Protein AF-A0A8L0DT61-F1 (afdb_monomer)

Secondary structure (DSSP, 8-state):
------------------HHHHHHHHHHHHHHHHHHHHHHHHHHHHHHHHHHHHHHHHHHHHHHHHHHHHHHHHHHHHHHHHHHHHHHHHHHHHHHHHHHHHHHHHHHHHHHHHHHHHHHHHHHHHHHHHHHHHHHHHHHHHHHHHHHHHHHHHHHHHHHHHHHHHHHHHHHHHHHHHHHHHHHHHHHHHHHHHHHHHHHHHHHHHHHHHHHHHHHHHHHHHHHHHHHHHHHHHHHHHHHHTTTTTS-SS--TTSSSTHHHHHHHHHHSHHHHHHHHHHHHHHHHHHHHHHHHHHHHHHHHHHHHHHHHHHHHHHHHHHHHHHHHHHHHHHHHHHHHHHHHHHHHHHHHHHHHHHHHHHHHHHHHHHHHHHHHHHHHHHHHTT--HHHHHHHHHHHHHHHHHHHHHHHHHHHHHHHHHHHHHHHHHHHHHHHHHTT--GGGGSSPPPPP--TT-PPPSS-TT------

Sequence (468 aa):
FSCLLMAEYSSLSPVLVPALLEEHIVRLREELDREREERNYFQLERDKIHTFWEITKRHLDERKADLRNRDREMEEAEERHQVEIKVYKQKVKHLLYEHQNSISELKGEGVVSNKLMQKEHAELENELCKGMRTLKVDIKEQELSNENLVKGLKLKNDQEITKTRNDFERQVREIEAKYEKKMQMLRQEQDLRRKTEIHEIEERKNSQINTLMKNHEKAFSDIKNYYNDITLNNLALINSLKEQMEEMKRKEERLEKDMAEVLLQNKRLTEPLQRAKEEVTELQKQLANYEKDKTSLAGAKAHLKVAGKEMKDLKWEHEVLEQRFSKVQVERDDLYKKFTQAIQEVQQKSGFKNLLLERKLGALTNTLEKKEAQLNEVLSASNLDHTALGVVTRKLEEVLDSKNIAIKDLQYELARVCKAHNDLLRTYEAKLQAFGIPMEELGFKPLESSVAGHSLGQGPAGYFLSSN

Organism: Oncorhynchus mykiss (NCBI:txid8022)

Solvent-accessible surface area (backbone atoms only — not comparable to full-atom values): 26194 Å² total; per-residue (Å²): 134,81,82,90,86,78,91,85,90,78,90,80,87,86,87,89,82,79,76,74,60,60,60,52,54,50,51,54,49,56,50,51,50,48,54,47,51,50,50,50,51,54,47,52,51,49,51,51,50,48,52,52,49,52,52,52,50,49,53,50,52,51,51,52,49,50,49,54,50,50,54,49,52,48,53,54,49,51,52,50,50,54,50,50,50,52,52,52,54,49,51,50,52,49,52,52,50,51,53,52,47,53,53,50,50,53,52,50,51,52,53,51,52,52,52,50,52,53,48,54,50,54,50,52,52,50,49,50,54,49,52,53,53,52,52,54,47,53,52,51,53,51,52,50,52,50,52,52,48,53,52,51,52,50,52,50,50,54,50,52,51,50,50,53,49,51,53,50,55,48,53,51,52,54,51,51,53,53,50,51,52,50,51,51,51,51,52,53,51,53,53,48,50,53,52,51,54,50,50,54,50,51,52,53,49,50,52,50,49,53,52,51,51,52,51,48,53,48,50,51,48,52,50,52,48,50,51,48,53,44,50,55,48,42,61,60,39,54,74,56,44,78,74,54,72,83,70,76,88,77,80,79,89,76,79,81,73,71,68,65,62,60,60,58,56,55,65,68,52,50,62,61,51,50,53,52,50,53,52,49,53,51,49,52,52,53,49,53,50,50,52,51,50,52,53,51,51,52,52,51,53,51,50,51,52,51,53,56,46,51,55,51,53,52,50,52,54,49,54,55,47,50,56,51,49,53,52,52,52,50,54,51,54,52,50,52,50,50,51,54,49,53,51,51,50,52,51,50,55,50,50,51,52,50,54,52,49,51,52,52,48,52,54,51,48,56,48,48,54,52,49,52,52,53,48,52,51,52,56,65,74,61,73,60,62,66,69,64,49,54,54,52,52,50,54,50,49,55,50,52,49,54,50,54,50,51,50,52,52,52,52,51,51,51,49,43,50,31,41,41,51,43,53,49,49,52,52,49,53,57,50,36,51,73,72,71,46,60,77,81,75,67,81,63,81,86,80,78,62,78,56,90,96,56,85,83,72,91,60,60,60,92,62,79,74,86,83,127

Radius of gyration: 88.53 Å; Cα contacts (8 Å, |Δi|>4): 33; chains: 1; bounding box: 204×55×284 Å

Structure (mmCIF, N/CA/C/O backbone):
data_AF-A0A8L0DT61-F1
#
_entry.id   AF-A0A8L0DT61-F1
#
loop_
_atom_site.group_PDB
_atom_site.id
_atom_site.type_symbol
_atom_site.label_atom_id
_atom_site.label_alt_id
_atom_site.label_comp_id
_atom_site.label_asym_id
_atom_site.label_entity_id
_atom_site.label_seq_id
_atom_site.pdbx_PDB_ins_code
_atom_site.Cartn_x
_atom_site.Cartn_y
_atom_site.Cartn_z
_atom_site.occupancy
_atom_site.B_iso_or_equiv
_atom_site.auth_seq_id
_atom_site.auth_comp_id
_atom_site.auth_asym_id
_atom_site.auth_atom_id
_atom_site.pdbx_PDB_model_num
ATOM 1 N N . PHE A 1 1 ? 124.524 5.420 -116.598 1.00 41.00 1 PHE A N 1
ATOM 2 C CA . PHE A 1 1 ? 125.131 4.315 -117.359 1.00 41.00 1 PHE A CA 1
ATOM 3 C C . PHE A 1 1 ? 124.364 4.190 -118.666 1.00 41.00 1 PHE A C 1
ATOM 5 O O . PHE A 1 1 ? 123.154 4.063 -118.595 1.00 41.00 1 PHE A O 1
ATOM 12 N N . SER A 1 2 ? 125.086 4.321 -119.788 1.00 41.66 2 SER A N 1
ATOM 13 C CA . SER A 1 2 ? 124.786 3.852 -121.158 1.00 41.66 2 SER A CA 1
ATOM 14 C C . SER A 1 2 ? 123.390 4.163 -121.748 1.00 41.66 2 SER A C 1
ATOM 16 O O . SER A 1 2 ? 122.420 3.544 -121.347 1.00 41.66 2 SER A O 1
ATOM 18 N N . CYS A 1 3 ? 123.156 5.117 -122.659 1.00 35.69 3 CYS A N 1
ATOM 19 C CA . CYS A 1 3 ? 123.949 5.598 -123.800 1.00 35.69 3 CYS A CA 1
ATOM 20 C C . CYS A 1 3 ? 124.086 4.539 -124.916 1.00 35.69 3 CYS A C 1
ATOM 22 O O . CYS A 1 3 ? 124.621 3.463 -124.645 1.00 35.69 3 CYS A O 1
ATOM 24 N N . LEU A 1 4 ? 123.723 4.973 -126.142 1.00 36.44 4 LEU A N 1
ATOM 25 C CA . LEU A 1 4 ? 124.357 4.658 -127.441 1.00 36.44 4 LEU A CA 1
ATOM 26 C C . LEU A 1 4 ? 123.963 3.313 -128.087 1.00 36.44 4 LEU A C 1
ATOM 28 O O . LEU A 1 4 ? 123.895 2.306 -127.402 1.00 36.44 4 LEU A O 1
ATOM 32 N N . LEU A 1 5 ? 123.722 3.159 -129.394 1.00 35.31 5 LEU A N 1
ATOM 33 C CA . LEU A 1 5 ? 123.805 3.951 -130.642 1.00 35.31 5 LEU A CA 1
ATOM 34 C C . LEU A 1 5 ? 122.974 3.151 -131.690 1.00 35.31 5 LEU A C 1
ATOM 36 O O . LEU A 1 5 ? 122.703 1.979 -131.454 1.00 35.31 5 LEU A O 1
ATOM 40 N N . MET A 1 6 ? 122.499 3.646 -132.835 1.00 33.47 6 MET A N 1
ATOM 41 C CA . MET A 1 6 ? 123.201 4.061 -134.073 1.00 33.47 6 MET A CA 1
ATOM 42 C C . MET A 1 6 ? 122.043 4.273 -135.096 1.00 33.47 6 MET A C 1
ATOM 44 O O . MET A 1 6 ? 121.182 3.401 -135.171 1.00 33.47 6 MET A O 1
ATOM 48 N N . ALA A 1 7 ? 121.808 5.410 -135.768 1.00 36.75 7 ALA A N 1
ATOM 49 C CA . ALA A 1 7 ? 122.528 5.947 -136.942 1.00 36.75 7 ALA A CA 1
ATOM 50 C C . ALA A 1 7 ? 122.861 4.842 -137.977 1.00 36.75 7 ALA A C 1
ATOM 52 O O . ALA A 1 7 ? 123.733 4.030 -137.719 1.00 36.75 7 ALA A O 1
ATOM 53 N N . GLU A 1 8 ? 122.203 4.645 -139.121 1.00 35.97 8 GLU A N 1
ATOM 54 C CA . GLU A 1 8 ? 121.979 5.498 -140.307 1.00 35.97 8 GLU A CA 1
ATOM 55 C C . GLU A 1 8 ? 122.295 4.621 -141.554 1.00 35.97 8 GLU A C 1
ATOM 57 O O . GLU A 1 8 ? 122.875 3.546 -141.408 1.00 35.97 8 GLU A O 1
ATOM 62 N N . TYR A 1 9 ? 121.995 5.149 -142.752 1.00 34.06 9 TYR A N 1
ATOM 63 C CA . TYR A 1 9 ? 122.381 4.737 -144.124 1.00 34.06 9 TYR A CA 1
ATOM 64 C C . TYR A 1 9 ? 121.346 3.919 -144.926 1.00 34.06 9 TYR A C 1
ATOM 66 O O . TYR A 1 9 ? 120.918 2.855 -144.507 1.00 34.06 9 TYR A O 1
ATOM 74 N N . SER A 1 10 ? 120.925 4.321 -146.136 1.00 30.30 10 SER A N 1
ATOM 75 C CA . SER A 1 10 ? 121.413 5.378 -147.041 1.00 30.30 10 SER A CA 1
ATOM 76 C C . SER A 1 10 ? 120.367 5.710 -148.126 1.00 30.30 10 SER A C 1
ATOM 78 O O . SER A 1 10 ? 119.454 4.924 -148.357 1.00 30.30 10 SER A O 1
ATOM 80 N N . SER A 1 11 ? 120.547 6.856 -148.795 1.00 31.25 11 SER A N 1
ATOM 81 C CA . SER A 1 11 ? 119.950 7.330 -150.069 1.00 31.25 11 SER A CA 1
ATOM 82 C C . SER A 1 11 ? 119.383 6.236 -151.003 1.00 31.25 11 SER A C 1
ATOM 84 O O . SER A 1 11 ? 120.004 5.191 -151.149 1.00 31.25 11 SER A O 1
ATOM 86 N N . LEU A 1 12 ? 118.278 6.429 -151.735 1.00 31.73 12 LEU A N 1
ATOM 87 C CA . LEU A 1 12 ? 118.147 7.385 -152.844 1.00 31.73 12 LEU A CA 1
ATOM 88 C C . LEU A 1 12 ? 116.684 7.849 -153.072 1.00 31.73 12 LEU A C 1
ATOM 90 O O . LEU A 1 12 ? 115.749 7.057 -153.061 1.00 31.73 12 LEU A O 1
ATOM 94 N N . SER A 1 13 ? 116.550 9.151 -153.344 1.00 36.81 13 SER A N 1
ATOM 95 C CA . SER A 1 13 ? 115.537 9.851 -154.169 1.00 36.81 13 SER A CA 1
ATOM 96 C C . SER A 1 13 ? 114.915 9.023 -155.323 1.00 36.81 13 SER A C 1
ATOM 98 O O . SER A 1 13 ? 115.597 8.136 -155.830 1.00 36.81 13 SER A O 1
ATOM 100 N N . PRO A 1 14 ? 113.807 9.439 -155.975 1.00 52.75 14 PRO A N 1
ATOM 101 C CA . PRO A 1 14 ? 112.505 9.917 -155.500 1.00 52.75 14 PRO A CA 1
ATOM 102 C C . PRO A 1 14 ? 111.314 9.088 -156.081 1.00 52.75 14 PRO A C 1
ATOM 104 O O . PRO A 1 14 ? 111.487 8.283 -156.990 1.00 52.75 14 PRO A O 1
ATOM 107 N N . VAL A 1 15 ? 110.093 9.434 -155.623 1.00 44.00 15 VAL A N 1
ATOM 108 C CA . VAL A 1 15 ? 108.766 9.384 -156.313 1.00 44.00 15 VAL A CA 1
ATOM 109 C C . VAL A 1 15 ? 107.737 8.274 -155.960 1.00 44.00 15 VAL A C 1
ATOM 111 O O . VAL A 1 15 ? 107.782 7.168 -156.479 1.00 44.00 15 VAL A O 1
ATOM 114 N N . LEU A 1 16 ? 106.737 8.734 -155.171 1.00 48.06 16 LEU A N 1
ATOM 115 C CA . LEU A 1 16 ? 105.264 8.505 -155.117 1.00 48.06 16 LEU A CA 1
ATOM 116 C C . LEU A 1 16 ? 104.651 7.097 -154.908 1.00 48.06 16 LEU A C 1
ATOM 118 O O . LEU A 1 16 ? 104.894 6.216 -155.714 1.00 48.06 16 LEU A O 1
ATOM 122 N N . VAL A 1 17 ? 103.692 6.966 -153.955 1.00 42.91 17 VAL A N 1
ATOM 123 C CA . VAL A 1 17 ? 102.217 6.856 -154.209 1.00 42.91 17 VAL A CA 1
ATOM 124 C C . VAL A 1 17 ? 101.357 7.127 -152.910 1.00 42.91 17 VAL A C 1
ATOM 126 O O . VAL A 1 17 ? 101.724 6.637 -151.845 1.00 42.91 17 VAL A O 1
ATOM 129 N N . PRO A 1 18 ? 100.215 7.871 -152.976 1.00 52.00 18 PRO A N 1
ATOM 130 C CA . PRO A 1 18 ? 99.382 8.463 -151.880 1.00 52.00 18 PRO A CA 1
ATOM 131 C C . PRO A 1 18 ? 98.585 7.634 -150.837 1.00 52.00 18 PRO A C 1
ATOM 133 O O . PRO A 1 18 ? 97.984 8.243 -149.956 1.00 52.00 18 PRO A O 1
ATOM 136 N N . ALA A 1 19 ? 98.503 6.304 -150.886 1.00 56.12 19 ALA A N 1
ATOM 137 C CA . ALA A 1 19 ? 97.439 5.574 -150.161 1.00 56.12 19 ALA A CA 1
ATOM 138 C C . ALA A 1 19 ? 97.628 5.404 -148.630 1.00 56.12 19 ALA A C 1
ATOM 140 O O . ALA A 1 19 ? 96.669 5.110 -147.924 1.00 56.12 19 ALA A O 1
ATOM 141 N N . LEU A 1 20 ? 98.838 5.594 -148.088 1.00 56.59 20 LEU A N 1
ATOM 142 C CA . LEU A 1 20 ? 99.138 5.289 -146.674 1.00 56.59 20 LEU A CA 1
ATOM 143 C C . LEU A 1 20 ? 98.817 6.434 -145.684 1.00 56.59 20 LEU A C 1
ATOM 145 O O . LEU A 1 20 ? 98.756 6.212 -144.477 1.00 56.59 20 LEU A O 1
ATOM 149 N N . LEU A 1 21 ? 98.646 7.667 -146.175 1.00 57.59 21 LEU A N 1
ATOM 150 C CA . LEU A 1 21 ? 98.442 8.868 -145.347 1.00 57.59 21 LEU A CA 1
ATOM 151 C C . LEU A 1 21 ? 96.968 9.107 -144.983 1.00 57.59 21 LEU A C 1
ATOM 153 O O . LEU A 1 21 ? 96.686 9.623 -143.902 1.00 57.59 21 LEU A O 1
ATOM 157 N N . GLU A 1 22 ? 96.028 8.704 -145.842 1.00 60.41 22 GLU A N 1
ATOM 158 C CA . GLU A 1 22 ? 94.589 8.833 -145.566 1.00 60.41 22 GLU A CA 1
ATOM 159 C C . GLU A 1 22 ? 94.147 7.924 -144.411 1.00 60.41 22 GLU A C 1
ATOM 161 O O . GLU A 1 22 ? 93.391 8.359 -143.542 1.00 60.41 22 GLU A O 1
ATOM 166 N N . GLU A 1 23 ? 94.690 6.707 -144.322 1.00 62.72 23 GLU A N 1
ATOM 167 C CA . GLU A 1 23 ? 94.355 5.751 -143.258 1.00 62.72 23 GLU A CA 1
ATOM 168 C C . GLU A 1 23 ? 94.806 6.238 -141.865 1.00 62.72 23 GLU A C 1
ATOM 170 O O . GLU A 1 23 ? 94.121 6.027 -140.862 1.00 62.72 23 GLU A O 1
ATOM 175 N N . HIS A 1 24 ? 95.931 6.958 -141.789 1.00 66.56 24 HIS A N 1
ATOM 176 C CA . HIS A 1 24 ? 96.444 7.506 -140.530 1.00 66.56 24 HIS A CA 1
ATOM 177 C C . HIS A 1 24 ? 95.619 8.706 -140.031 1.00 66.56 24 HIS A C 1
ATOM 179 O O . HIS A 1 24 ? 95.408 8.864 -138.829 1.00 66.56 24 HIS A O 1
ATOM 185 N N . ILE A 1 25 ? 95.099 9.531 -140.947 1.00 68.69 25 ILE A N 1
ATOM 186 C CA . ILE A 1 25 ? 94.215 10.659 -140.610 1.00 68.69 25 ILE A CA 1
ATOM 187 C C . ILE A 1 25 ? 92.856 10.158 -140.105 1.00 68.69 25 ILE A C 1
ATOM 189 O O . ILE A 1 25 ? 92.297 10.753 -139.183 1.00 68.69 25 ILE A O 1
ATOM 193 N N . VAL A 1 26 ? 92.329 9.068 -140.673 1.00 75.69 26 VAL A N 1
ATOM 194 C CA . VAL A 1 26 ? 91.078 8.448 -140.205 1.00 75.69 26 VAL A CA 1
ATOM 195 C C . VAL A 1 26 ? 91.243 7.892 -138.788 1.00 75.69 26 VAL A C 1
ATOM 197 O O . VAL A 1 26 ? 90.436 8.239 -137.930 1.00 75.69 26 VAL A O 1
ATOM 200 N N . ARG A 1 27 ? 92.332 7.164 -138.490 1.00 75.19 27 ARG A N 1
ATOM 201 C CA . ARG A 1 27 ? 92.599 6.678 -137.119 1.00 75.19 27 ARG A CA 1
ATOM 202 C C . ARG A 1 27 ? 92.699 7.802 -136.093 1.00 75.19 27 ARG A C 1
ATOM 204 O O . ARG A 1 27 ? 92.100 7.696 -135.032 1.00 75.19 27 ARG A O 1
ATOM 211 N N . LEU A 1 28 ? 93.395 8.896 -136.409 1.00 72.56 28 LEU A N 1
ATOM 212 C CA . LEU A 1 28 ? 93.509 10.038 -135.493 1.00 72.56 28 LEU A CA 1
ATOM 213 C C . LEU A 1 28 ? 92.169 10.756 -135.268 1.00 72.56 28 LEU A C 1
ATOM 215 O O . LEU A 1 28 ? 91.938 11.295 -134.187 1.00 72.56 28 LEU A O 1
ATOM 219 N N . ARG A 1 29 ? 91.269 10.770 -136.261 1.00 75.31 29 ARG A N 1
ATOM 220 C CA . ARG A 1 29 ? 89.901 11.289 -136.085 1.00 75.31 29 ARG A CA 1
ATOM 221 C C . ARG A 1 29 ? 89.053 10.361 -135.220 1.00 75.31 29 ARG A C 1
ATOM 223 O O . ARG A 1 29 ? 88.378 10.848 -134.324 1.00 75.31 29 ARG A O 1
ATOM 230 N N . GLU A 1 30 ? 89.141 9.052 -135.435 1.00 78.69 30 GLU A N 1
ATOM 231 C CA . GLU A 1 30 ? 88.464 8.045 -134.607 1.00 78.69 30 GLU A CA 1
ATOM 232 C C . GLU A 1 30 ? 88.987 8.021 -133.162 1.00 78.69 30 GLU A C 1
ATOM 234 O O . GLU A 1 30 ? 88.229 7.756 -132.231 1.00 78.69 30 GLU A O 1
ATOM 239 N N . GLU A 1 31 ? 90.276 8.291 -132.946 1.00 76.12 31 GLU A N 1
ATOM 240 C CA . GLU A 1 31 ? 90.859 8.480 -131.613 1.00 76.12 31 GLU A CA 1
ATOM 241 C C . GLU A 1 31 ? 90.384 9.789 -130.975 1.00 76.12 31 GLU A C 1
ATOM 243 O O . GLU A 1 31 ? 89.986 9.787 -129.815 1.00 76.12 31 GLU A O 1
ATOM 248 N N . LEU A 1 32 ? 90.335 10.892 -131.729 1.00 80.38 32 LEU A N 1
ATOM 249 C CA . LEU A 1 32 ? 89.817 12.166 -131.226 1.00 80.38 32 LEU A CA 1
ATOM 250 C C . LEU A 1 32 ? 88.331 12.085 -130.847 1.00 80.38 32 LEU A C 1
ATOM 252 O O . LEU A 1 32 ? 87.925 12.676 -129.846 1.00 80.38 32 LEU A O 1
ATOM 256 N N . ASP A 1 33 ? 87.519 11.387 -131.640 1.00 81.31 33 ASP A N 1
ATOM 257 C CA . ASP A 1 33 ? 86.097 11.212 -131.352 1.00 81.31 33 ASP A CA 1
ATOM 258 C C . ASP A 1 33 ? 85.874 10.243 -130.180 1.00 81.31 33 ASP A C 1
ATOM 260 O O . ASP A 1 33 ? 85.064 10.558 -129.309 1.00 81.31 33 ASP A O 1
ATOM 264 N N . ARG A 1 34 ? 86.679 9.178 -130.038 1.00 83.75 34 ARG A N 1
ATOM 265 C CA . ARG A 1 34 ? 86.694 8.354 -128.811 1.00 83.75 34 ARG A CA 1
ATOM 266 C C . ARG A 1 34 ? 87.063 9.160 -127.570 1.00 83.75 34 ARG A C 1
ATOM 268 O O . ARG A 1 34 ? 86.344 9.113 -126.581 1.00 83.75 34 ARG A O 1
ATOM 275 N N . GLU A 1 35 ? 88.118 9.966 -127.627 1.00 79.38 35 GLU A N 1
ATOM 276 C CA . GLU A 1 35 ? 88.527 10.839 -126.516 1.00 79.38 35 GLU A CA 1
ATOM 277 C C . GLU A 1 35 ? 87.446 11.881 -126.162 1.00 79.38 35 GLU A C 1
ATOM 279 O O . GLU A 1 35 ? 87.283 12.278 -125.003 1.00 79.38 35 GLU A O 1
ATOM 284 N N . ARG A 1 36 ? 86.664 12.343 -127.147 1.00 82.38 36 ARG A N 1
ATOM 285 C CA . ARG A 1 36 ? 85.506 13.222 -126.915 1.00 82.38 36 ARG A CA 1
ATOM 286 C C . ARG A 1 36 ? 84.348 12.484 -126.255 1.00 82.38 36 ARG A C 1
ATOM 288 O O . ARG A 1 36 ? 83.744 13.039 -125.337 1.00 82.38 36 ARG A O 1
ATOM 295 N N . GLU A 1 37 ? 84.040 11.274 -126.708 1.00 83.50 37 GLU A N 1
ATOM 296 C CA . GLU A 1 37 ? 83.016 10.412 -126.115 1.00 83.50 37 GLU A CA 1
ATOM 297 C C . GLU A 1 37 ? 83.377 10.032 -124.679 1.00 83.50 37 GLU A C 1
ATOM 299 O O . GLU A 1 37 ? 82.543 10.176 -123.787 1.00 83.50 37 GLU A O 1
ATOM 304 N N . GLU A 1 38 ? 84.632 9.661 -124.421 1.00 81.94 38 GLU A N 1
ATOM 305 C CA . GLU A 1 38 ? 85.142 9.372 -123.082 1.00 81.94 38 GLU A CA 1
ATOM 306 C C . GLU A 1 38 ? 85.058 10.603 -122.181 1.00 81.94 38 GLU A C 1
ATOM 308 O O . GLU A 1 38 ? 84.533 10.525 -121.069 1.00 81.94 38 GLU A O 1
ATOM 313 N N . ARG A 1 39 ? 85.476 11.781 -122.661 1.00 84.19 39 ARG A N 1
ATOM 314 C CA . ARG A 1 39 ? 85.324 13.033 -121.904 1.00 84.19 39 ARG A CA 1
ATOM 315 C C . ARG A 1 39 ? 83.863 13.317 -121.560 1.00 84.19 39 ARG A C 1
ATOM 317 O O . ARG A 1 39 ? 83.581 13.714 -120.431 1.00 84.19 39 ARG A O 1
ATOM 324 N N . ASN A 1 40 ? 82.953 13.141 -122.517 1.00 86.31 40 ASN A N 1
ATOM 325 C CA . ASN A 1 40 ? 81.523 13.367 -122.316 1.00 86.31 40 ASN A CA 1
ATOM 326 C C . ASN A 1 40 ? 80.945 12.360 -121.308 1.00 86.31 40 ASN A C 1
ATOM 328 O O . ASN A 1 40 ? 80.260 12.749 -120.365 1.00 86.31 40 ASN A O 1
ATOM 332 N N . TYR A 1 41 ? 81.320 11.086 -121.423 1.00 89.81 41 TYR A N 1
ATOM 333 C CA . TYR A 1 41 ? 80.962 10.041 -120.469 1.00 89.81 41 TYR A CA 1
ATOM 334 C C . TYR A 1 41 ? 81.450 10.364 -119.048 1.00 89.81 41 TYR A C 1
ATOM 336 O O . TYR A 1 41 ? 80.660 10.353 -118.104 1.00 89.81 41 TYR A O 1
ATOM 344 N N . PHE A 1 42 ? 82.723 10.740 -118.881 1.00 87.56 42 PHE A N 1
ATOM 345 C CA . PHE A 1 42 ? 83.269 11.136 -117.579 1.00 87.56 42 PHE A CA 1
ATOM 346 C C . PHE A 1 42 ? 82.643 12.425 -117.036 1.00 87.56 42 PHE A C 1
ATOM 348 O O . PHE A 1 42 ? 82.571 12.603 -115.820 1.00 87.56 42 PHE A O 1
ATOM 355 N N . GLN A 1 43 ? 82.191 13.333 -117.902 1.00 85.19 43 GLN A N 1
ATOM 356 C CA . GLN A 1 43 ? 81.466 14.531 -117.488 1.00 85.19 43 GLN A CA 1
ATOM 357 C C . GLN A 1 43 ? 80.060 14.183 -116.981 1.00 85.19 43 GLN A C 1
ATOM 359 O O . GLN A 1 43 ? 79.699 14.611 -115.889 1.00 85.19 43 GLN A O 1
ATOM 364 N N . LEU A 1 44 ? 79.321 13.332 -117.696 1.00 88.88 44 LEU A N 1
ATOM 365 C CA . LEU A 1 44 ? 78.013 12.829 -117.266 1.00 88.88 44 LEU A CA 1
ATOM 366 C C . LEU A 1 44 ? 78.097 12.039 -115.955 1.00 88.88 44 LEU A C 1
ATOM 368 O O . LEU A 1 44 ? 77.282 12.254 -115.060 1.00 88.88 44 LEU A O 1
ATOM 372 N N . GLU A 1 45 ? 79.090 11.159 -115.801 1.00 89.88 45 GLU A N 1
ATOM 373 C CA . GLU A 1 45 ? 79.288 10.417 -114.550 1.00 89.88 45 GLU A CA 1
ATOM 374 C C . GLU A 1 45 ? 79.709 11.340 -113.398 1.00 89.88 45 GLU A C 1
ATOM 376 O O . GLU A 1 45 ? 79.221 11.182 -112.280 1.00 89.88 45 GLU A O 1
ATOM 381 N N . ARG A 1 46 ? 80.524 12.373 -113.651 1.00 91.19 46 ARG A N 1
ATOM 382 C CA . ARG A 1 46 ? 80.835 13.394 -112.637 1.00 91.19 46 ARG A CA 1
ATOM 383 C C . ARG A 1 46 ? 79.582 14.148 -112.194 1.00 91.19 46 ARG A C 1
ATOM 385 O O . ARG A 1 46 ? 79.373 14.285 -110.991 1.00 91.19 46 ARG A O 1
ATOM 392 N N . ASP A 1 47 ? 78.757 14.613 -113.128 1.00 91.19 47 ASP A N 1
ATOM 393 C CA . ASP A 1 47 ? 77.537 15.372 -112.824 1.00 91.19 47 ASP A CA 1
ATOM 394 C C . ASP A 1 47 ? 76.503 14.490 -112.103 1.00 91.19 47 ASP A C 1
ATOM 396 O O . ASP A 1 47 ? 75.844 14.915 -111.153 1.00 91.19 47 ASP A O 1
ATOM 400 N N . LYS A 1 48 ? 76.420 13.209 -112.470 1.00 91.50 48 LYS A N 1
ATOM 401 C CA . LYS A 1 48 ? 75.607 12.200 -111.780 1.00 91.50 48 LYS A CA 1
ATOM 402 C C . LYS A 1 48 ? 76.103 11.928 -110.358 1.00 91.50 48 LYS A C 1
ATOM 404 O O . LYS A 1 48 ? 75.309 11.917 -109.422 1.00 91.50 48 LYS A O 1
ATOM 409 N N . ILE A 1 49 ? 77.411 11.767 -110.155 1.00 91.94 49 ILE A N 1
ATOM 410 C CA . ILE A 1 49 ? 77.998 11.635 -108.813 1.00 91.94 49 ILE A CA 1
ATOM 411 C C . ILE A 1 49 ? 77.759 12.912 -107.999 1.00 91.94 49 ILE A C 1
ATOM 413 O O . ILE A 1 49 ? 77.426 12.829 -106.818 1.00 91.94 49 ILE A O 1
ATOM 417 N N . HIS A 1 50 ? 77.882 14.088 -108.618 1.00 92.69 50 HIS A N 1
ATOM 418 C CA . HIS A 1 50 ? 77.658 15.367 -107.954 1.00 92.69 50 HIS A CA 1
ATOM 419 C C . HIS A 1 50 ? 76.200 15.534 -107.512 1.00 92.69 50 HIS A C 1
ATOM 421 O O . HIS A 1 50 ? 75.953 15.840 -106.350 1.00 92.69 50 HIS A O 1
ATOM 427 N N . THR A 1 51 ? 75.233 15.236 -108.383 1.00 92.31 51 THR A N 1
ATOM 428 C CA . THR A 1 51 ? 73.801 15.264 -108.038 1.00 92.31 51 THR A CA 1
ATOM 429 C C . THR A 1 51 ? 73.453 14.247 -106.950 1.00 92.31 51 THR A C 1
ATOM 431 O O . THR A 1 51 ? 72.752 14.596 -105.999 1.00 92.31 51 THR A O 1
ATOM 434 N N . PHE A 1 52 ? 73.985 13.019 -107.006 1.00 93.00 52 PHE A N 1
ATOM 435 C CA . PHE A 1 52 ? 73.823 12.051 -105.915 1.00 93.00 52 PHE A CA 1
ATOM 436 C C . PHE A 1 52 ? 74.427 12.551 -104.604 1.00 93.00 52 PHE A C 1
ATOM 438 O O . PHE A 1 52 ? 73.810 12.390 -103.549 1.00 93.00 52 PHE A O 1
ATOM 445 N N . TRP A 1 53 ? 75.606 13.171 -104.652 1.00 94.69 53 TRP A N 1
ATOM 446 C CA . TRP A 1 53 ? 76.241 13.754 -103.477 1.00 94.69 53 TRP A CA 1
ATOM 447 C C . TRP A 1 53 ? 75.408 14.900 -102.895 1.00 94.69 53 TRP A C 1
ATOM 449 O O . TRP A 1 53 ? 75.173 14.913 -101.690 1.00 94.69 53 TRP A O 1
ATOM 459 N N . GLU A 1 54 ? 74.893 15.813 -103.721 1.00 93.50 54 GLU A N 1
ATOM 460 C CA . GLU A 1 54 ? 74.026 16.908 -103.275 1.00 93.50 54 GLU A CA 1
ATOM 461 C C . GLU A 1 54 ? 72.716 16.399 -102.663 1.00 93.50 54 GLU A C 1
ATOM 463 O O . GLU A 1 54 ? 72.311 16.876 -101.603 1.00 93.50 54 GLU A O 1
ATOM 468 N N . ILE A 1 55 ? 72.068 15.409 -103.288 1.00 94.06 55 ILE A N 1
ATOM 469 C CA . ILE A 1 55 ? 70.848 14.780 -102.760 1.00 94.06 55 ILE A CA 1
ATOM 470 C C . ILE A 1 55 ? 71.139 14.088 -101.428 1.00 94.06 55 ILE A C 1
ATOM 472 O O . ILE A 1 55 ? 70.417 14.298 -100.457 1.00 94.06 55 ILE A O 1
ATOM 476 N N . THR A 1 56 ? 72.215 13.302 -101.351 1.00 92.44 56 THR A N 1
ATOM 477 C CA . THR A 1 56 ? 72.584 12.578 -100.126 1.00 92.44 56 THR A CA 1
ATOM 478 C C . THR A 1 56 ? 72.972 13.544 -99.009 1.00 92.44 56 THR A C 1
ATOM 480 O O . THR A 1 56 ? 72.599 13.331 -97.858 1.00 92.44 56 THR A O 1
ATOM 483 N N . LYS A 1 57 ? 73.667 14.639 -99.337 1.00 94.75 57 LYS A N 1
ATOM 484 C CA . LYS A 1 57 ? 73.979 15.718 -98.397 1.00 94.75 57 LYS A CA 1
ATOM 485 C C . LYS A 1 57 ? 72.705 16.390 -97.886 1.00 94.75 57 LYS A C 1
ATOM 487 O O . LYS A 1 57 ? 72.565 16.545 -96.678 1.00 94.75 57 LYS A O 1
ATOM 492 N N . ARG A 1 58 ? 71.755 16.712 -98.771 1.00 95.31 58 ARG A N 1
ATOM 493 C CA . ARG A 1 58 ? 70.454 17.282 -98.389 1.00 95.31 58 ARG A CA 1
ATOM 494 C C . ARG A 1 58 ? 69.669 16.336 -97.483 1.00 95.31 58 ARG A C 1
ATOM 496 O O . ARG A 1 58 ? 69.236 16.760 -96.422 1.00 95.31 58 ARG A O 1
ATOM 503 N N . HIS A 1 59 ? 69.564 15.054 -97.840 1.00 94.31 59 HIS A N 1
ATOM 504 C CA . HIS A 1 59 ? 68.909 14.048 -97.000 1.00 94.31 59 HIS A CA 1
ATOM 505 C C . HIS A 1 59 ? 69.600 13.901 -95.639 1.00 94.31 59 HIS A C 1
ATOM 507 O O . HIS A 1 59 ? 68.932 13.745 -94.622 1.00 94.31 59 HIS A O 1
ATOM 513 N N . LEU A 1 60 ? 70.935 13.954 -95.588 1.00 94.25 60 LEU A N 1
ATOM 514 C CA . LEU A 1 60 ? 71.671 13.921 -94.326 1.00 94.25 60 LEU A CA 1
ATOM 515 C C . LEU A 1 60 ? 71.354 15.148 -93.462 1.00 94.25 60 LEU A C 1
ATOM 517 O O . LEU A 1 60 ? 71.162 15.004 -92.256 1.00 94.25 60 LEU A O 1
ATOM 521 N N . ASP A 1 61 ? 71.302 16.336 -94.060 1.00 94.44 61 ASP A N 1
ATOM 522 C CA . ASP A 1 61 ? 70.980 17.577 -93.356 1.00 94.44 61 ASP A CA 1
ATOM 523 C C . ASP A 1 61 ? 69.514 17.596 -92.882 1.00 94.44 61 ASP A C 1
ATOM 525 O O . ASP A 1 61 ? 69.256 17.966 -91.736 1.00 94.44 61 ASP A O 1
ATOM 529 N N . GLU A 1 62 ? 68.572 17.092 -93.686 1.00 94.69 62 GLU A N 1
ATOM 530 C CA . GLU A 1 62 ? 67.169 16.870 -93.300 1.00 94.69 62 GLU A CA 1
ATOM 531 C C . GLU A 1 62 ? 67.057 15.885 -92.131 1.00 94.69 62 GLU A C 1
ATOM 533 O O . GLU A 1 62 ? 66.420 16.191 -91.128 1.00 94.69 62 GLU A O 1
ATOM 538 N N . ARG A 1 63 ? 67.745 14.736 -92.184 1.00 93.56 63 ARG A N 1
ATOM 539 C CA . ARG A 1 63 ? 67.737 13.760 -91.080 1.00 93.56 63 ARG A CA 1
ATOM 540 C C . ARG A 1 63 ? 68.379 14.294 -89.808 1.00 93.56 63 ARG A C 1
ATOM 542 O O . ARG A 1 63 ? 67.912 13.984 -88.716 1.00 93.56 63 ARG A O 1
ATOM 549 N N . LYS A 1 64 ? 69.425 15.115 -89.922 1.00 93.56 64 LYS A N 1
ATOM 550 C CA . LYS A 1 64 ? 70.000 15.822 -88.769 1.00 93.56 64 LYS A CA 1
ATOM 551 C C . LYS A 1 64 ? 69.013 16.829 -88.181 1.00 93.56 64 LYS A C 1
ATOM 553 O O . LYS A 1 64 ? 68.972 16.966 -86.961 1.00 93.56 64 LYS A O 1
ATOM 558 N N . ALA A 1 65 ? 68.245 17.531 -89.015 1.00 94.44 65 ALA A N 1
ATOM 559 C CA . ALA A 1 65 ? 67.202 18.442 -88.554 1.00 94.44 65 ALA A CA 1
ATOM 560 C C . ALA A 1 65 ? 66.054 17.680 -87.867 1.00 94.44 65 ALA A C 1
ATOM 562 O O . ALA A 1 65 ? 65.661 18.061 -86.768 1.00 94.44 65 ALA A O 1
ATOM 563 N N . ASP A 1 66 ? 65.597 16.566 -88.449 1.00 94.12 66 ASP A N 1
ATOM 564 C CA . ASP A 1 66 ? 64.598 15.673 -87.850 1.00 94.12 66 ASP A CA 1
ATOM 565 C C . ASP A 1 66 ? 65.046 15.173 -86.473 1.00 94.12 66 ASP A C 1
ATOM 567 O O . ASP A 1 66 ? 64.274 15.241 -85.522 1.00 94.12 66 ASP A O 1
ATOM 571 N N . LEU A 1 67 ? 66.294 14.704 -86.344 1.00 92.62 67 LEU A N 1
ATOM 572 C CA . LEU A 1 67 ? 66.836 14.237 -85.064 1.00 92.62 67 LEU A CA 1
ATOM 573 C C . LEU A 1 67 ? 66.808 15.340 -84.003 1.00 92.62 67 LEU A C 1
ATOM 575 O O . LEU A 1 67 ? 66.292 15.113 -82.917 1.00 92.62 67 LEU A O 1
ATOM 579 N N . ARG A 1 68 ? 67.258 16.557 -84.339 1.00 94.19 68 ARG A N 1
ATOM 580 C CA . ARG A 1 68 ? 67.197 17.701 -83.411 1.00 94.19 68 ARG A CA 1
ATOM 581 C C . ARG A 1 68 ? 65.767 18.052 -83.010 1.00 94.19 68 ARG A C 1
ATOM 583 O O . ARG A 1 68 ? 65.530 18.398 -81.857 1.00 94.19 68 ARG A O 1
ATOM 590 N N . ASN A 1 69 ? 64.823 17.974 -83.947 1.00 94.88 69 ASN A N 1
ATOM 591 C CA . ASN A 1 69 ? 63.414 18.208 -83.646 1.00 94.88 69 ASN A CA 1
ATOM 592 C C . ASN A 1 69 ? 62.868 17.129 -82.705 1.00 94.88 69 ASN A C 1
ATOM 594 O O . ASN A 1 69 ? 62.164 17.462 -81.759 1.00 94.88 69 ASN A O 1
ATOM 598 N N . ARG A 1 70 ? 63.228 15.856 -82.911 1.00 94.12 70 ARG A N 1
ATOM 599 C CA . ARG A 1 70 ? 62.828 14.754 -82.023 1.00 94.12 70 ARG A CA 1
ATOM 600 C C . ARG A 1 70 ? 63.440 14.868 -80.636 1.00 94.12 70 ARG A C 1
ATOM 602 O O . ARG A 1 70 ? 62.719 14.673 -79.665 1.00 94.12 70 ARG A O 1
ATOM 609 N N . ASP A 1 71 ? 64.712 15.236 -80.537 1.00 92.25 71 ASP A N 1
ATOM 610 C CA . ASP A 1 71 ? 65.362 15.500 -79.250 1.00 92.25 71 ASP A CA 1
ATOM 611 C C . ASP A 1 71 ? 64.631 16.618 -78.498 1.00 92.25 71 ASP A C 1
ATOM 613 O O . ASP A 1 71 ? 64.301 16.466 -77.324 1.00 92.25 71 ASP A O 1
ATOM 617 N N . ARG A 1 72 ? 64.255 17.694 -79.198 1.00 94.62 72 ARG A N 1
ATOM 618 C CA . ARG A 1 72 ? 63.476 18.781 -78.600 1.00 94.62 72 ARG A CA 1
ATOM 619 C C . ARG A 1 72 ? 62.056 18.367 -78.207 1.00 94.62 72 ARG A C 1
ATOM 621 O O . ARG A 1 72 ? 61.584 18.757 -77.145 1.00 94.62 72 ARG A O 1
ATOM 628 N N . GLU A 1 73 ? 61.376 17.561 -79.020 1.00 93.81 73 GLU A N 1
ATOM 629 C CA . GLU A 1 73 ? 60.063 16.998 -78.670 1.00 93.81 73 GLU A CA 1
ATOM 630 C C . GLU A 1 73 ? 60.138 16.122 -77.409 1.00 93.81 73 GLU A C 1
ATOM 632 O O . GLU A 1 73 ? 59.215 16.158 -76.589 1.00 93.81 73 GLU A O 1
ATOM 637 N N . MET A 1 74 ? 61.221 15.351 -77.245 1.00 92.44 74 MET A N 1
ATOM 638 C CA . MET A 1 74 ? 61.467 14.546 -76.046 1.00 92.44 74 MET A CA 1
ATOM 639 C C . MET A 1 74 ? 61.697 15.432 -74.820 1.00 92.44 74 MET A C 1
ATOM 641 O O . MET A 1 74 ? 61.026 15.228 -73.810 1.00 92.44 74 MET A O 1
ATOM 645 N N . GLU A 1 75 ? 62.556 16.451 -74.921 1.00 93.38 75 GLU A N 1
ATOM 646 C CA . GLU A 1 75 ? 62.785 17.424 -73.841 1.00 93.38 75 GLU A CA 1
ATOM 647 C C . GLU A 1 75 ? 61.474 18.105 -73.412 1.00 93.38 75 GLU A C 1
ATOM 649 O O . GLU A 1 75 ? 61.128 18.122 -72.231 1.00 93.38 75 GLU A O 1
ATOM 654 N N . GLU A 1 76 ? 60.676 18.593 -74.366 1.00 94.12 76 GLU A N 1
ATOM 655 C CA . GLU A 1 76 ? 59.386 19.223 -74.071 1.00 94.12 76 GLU A CA 1
ATOM 656 C C . GLU A 1 76 ? 58.385 18.243 -73.433 1.00 94.12 76 GLU A C 1
ATOM 658 O O . GLU A 1 76 ? 57.574 18.633 -72.589 1.00 94.12 76 GLU A O 1
ATOM 663 N N . ALA A 1 77 ? 58.406 16.965 -73.821 1.00 93.88 77 ALA A N 1
ATOM 664 C CA . ALA A 1 77 ? 57.568 15.941 -73.203 1.00 93.88 77 ALA A CA 1
ATOM 665 C C . ALA A 1 77 ? 57.994 15.641 -71.758 1.00 93.88 77 ALA A C 1
ATOM 667 O O . ALA A 1 77 ? 57.128 15.514 -70.888 1.00 93.88 77 ALA A O 1
ATOM 668 N N . GLU A 1 78 ? 59.297 15.580 -71.487 1.00 92.69 78 GLU A N 1
ATOM 669 C CA . GLU A 1 78 ? 59.834 15.421 -70.135 1.00 92.69 78 GLU A CA 1
ATOM 670 C C . GLU A 1 78 ? 59.481 16.619 -69.247 1.00 92.69 78 GLU A C 1
ATOM 672 O O . GLU A 1 78 ? 59.015 16.431 -68.120 1.00 92.69 78 GLU A O 1
ATOM 677 N N . GLU A 1 79 ? 59.618 17.846 -69.754 1.00 93.56 79 GLU A N 1
ATOM 678 C CA . GLU A 1 79 ? 59.221 19.063 -69.040 1.00 93.56 79 GLU A CA 1
ATOM 679 C C . GLU A 1 79 ? 57.722 19.063 -68.709 1.00 93.56 79 GLU A C 1
ATOM 681 O O . GLU A 1 79 ? 57.341 19.312 -67.558 1.00 93.56 79 GLU A O 1
ATOM 686 N N . ARG A 1 80 ? 56.861 18.714 -69.679 1.00 93.88 80 ARG A N 1
ATOM 687 C CA . ARG A 1 80 ? 55.413 18.559 -69.451 1.00 93.88 80 ARG A CA 1
ATOM 688 C C . ARG A 1 80 ? 55.129 17.528 -68.363 1.00 93.88 80 ARG A C 1
ATOM 690 O O . ARG A 1 80 ? 54.389 17.821 -67.424 1.00 93.88 80 ARG A O 1
ATOM 697 N N . HIS A 1 81 ? 55.764 16.360 -68.436 1.00 94.12 81 HIS A N 1
ATOM 698 C CA . HIS A 1 81 ? 55.569 15.304 -67.450 1.00 94.12 81 HIS A CA 1
ATOM 699 C C . HIS A 1 81 ? 56.028 15.726 -66.043 1.00 94.12 81 HIS A C 1
ATOM 701 O O . HIS A 1 81 ? 55.343 15.467 -65.052 1.00 94.12 81 HIS A O 1
ATOM 707 N N . GLN A 1 82 ? 57.143 16.453 -65.924 1.00 94.12 82 GLN A N 1
ATOM 708 C CA . GLN A 1 82 ? 57.594 16.997 -64.640 1.00 94.12 82 GLN A CA 1
ATOM 709 C C . GLN A 1 82 ? 56.600 18.005 -64.048 1.00 94.12 82 GLN A C 1
ATOM 711 O O . GLN A 1 82 ? 56.389 18.025 -62.829 1.00 94.12 82 GLN A O 1
ATOM 716 N N . VAL A 1 83 ? 55.987 18.849 -64.883 1.00 95.88 83 VAL A N 1
ATOM 717 C CA . VAL A 1 83 ? 54.937 19.781 -64.449 1.00 95.88 83 VAL A CA 1
ATOM 718 C C . VAL A 1 83 ? 53.703 19.014 -63.975 1.00 95.88 83 VAL A C 1
ATOM 720 O O . VAL A 1 83 ? 53.204 19.297 -62.885 1.00 95.88 83 VAL A O 1
ATOM 723 N N . GLU A 1 84 ? 53.257 18.000 -64.715 1.00 93.81 84 GLU A N 1
ATOM 724 C CA . GLU A 1 84 ? 52.141 17.138 -64.312 1.00 93.81 84 GLU A CA 1
ATOM 725 C C . GLU A 1 84 ? 52.403 16.462 -62.963 1.00 93.81 84 GLU A C 1
ATOM 727 O O . GLU A 1 84 ? 51.562 16.540 -62.067 1.00 93.81 84 GLU A O 1
ATOM 732 N N . ILE A 1 85 ? 53.592 15.882 -62.755 1.00 95.25 85 ILE A N 1
ATOM 733 C CA . ILE A 1 85 ? 53.982 15.287 -61.467 1.00 95.25 85 ILE A CA 1
ATOM 734 C C . ILE A 1 85 ? 53.877 16.317 -60.335 1.00 95.25 85 ILE A C 1
ATOM 736 O O . ILE A 1 85 ? 53.373 15.998 -59.253 1.00 95.25 85 ILE A O 1
ATOM 740 N N . LYS A 1 86 ? 54.330 17.561 -60.551 1.00 96.19 86 LYS A N 1
ATOM 741 C CA . LYS A 1 86 ? 54.227 18.632 -59.544 1.00 96.19 86 LYS A CA 1
ATOM 742 C C . LYS A 1 86 ? 52.767 18.970 -59.232 1.00 96.19 86 LYS A C 1
ATOM 744 O O . LYS A 1 86 ? 52.422 19.071 -58.052 1.00 96.19 86 LYS A O 1
ATOM 749 N N . VAL A 1 87 ? 51.914 19.080 -60.251 1.00 96.12 87 VAL A N 1
ATOM 750 C CA . VAL A 1 87 ? 50.472 19.330 -60.090 1.00 96.12 87 VAL A CA 1
ATOM 751 C C . VAL A 1 87 ? 49.804 18.181 -59.337 1.00 96.12 87 VAL A C 1
ATOM 753 O O . VAL A 1 87 ? 49.102 18.425 -58.355 1.00 96.12 87 VAL A O 1
ATOM 756 N N . TYR A 1 88 ? 50.068 16.926 -59.711 1.00 95.25 88 TYR A N 1
ATOM 757 C CA . TYR A 1 88 ? 49.535 15.757 -59.008 1.00 95.25 88 TYR A CA 1
ATOM 758 C C . TYR A 1 88 ? 50.006 15.703 -57.555 1.00 95.25 88 TYR A C 1
ATOM 760 O O . TYR A 1 88 ? 49.196 15.481 -56.656 1.00 95.25 88 TYR A O 1
ATOM 768 N N . LYS A 1 89 ? 51.284 15.991 -57.288 1.00 95.44 89 LYS A N 1
ATOM 769 C CA . LYS A 1 89 ? 51.818 16.067 -55.922 1.00 95.44 89 LYS A CA 1
ATOM 770 C C . LYS A 1 89 ? 51.114 17.145 -55.098 1.00 95.44 89 LYS A C 1
ATOM 772 O O . LYS A 1 89 ? 50.817 16.915 -53.926 1.00 95.44 89 LYS A O 1
ATOM 777 N N . GLN A 1 90 ? 50.833 18.308 -55.685 1.00 95.31 90 GLN A N 1
ATOM 778 C CA . GLN A 1 90 ? 50.079 19.367 -55.015 1.00 95.31 90 GLN A CA 1
ATOM 779 C C . GLN A 1 90 ? 48.617 18.967 -54.784 1.00 95.31 90 GLN A C 1
ATOM 781 O O . GLN A 1 90 ? 48.100 19.197 -53.693 1.00 95.31 90 GLN A O 1
ATOM 786 N N . LYS A 1 91 ? 47.981 18.297 -55.751 1.00 95.56 91 LYS A N 1
ATOM 787 C CA . LYS A 1 91 ? 46.607 17.792 -55.635 1.00 95.56 91 LYS A CA 1
ATOM 788 C C . LYS A 1 91 ? 46.472 16.760 -54.515 1.00 95.56 91 LYS A C 1
ATOM 790 O O . LYS A 1 91 ? 45.551 16.859 -53.714 1.00 95.56 91 LYS A O 1
ATOM 795 N N . VAL A 1 92 ? 47.427 15.835 -54.394 1.00 96.25 92 VAL A N 1
ATOM 796 C CA . VAL A 1 92 ? 47.477 14.867 -53.284 1.00 96.25 92 VAL A CA 1
ATOM 797 C C . VAL A 1 92 ? 47.658 15.577 -51.941 1.00 96.25 92 VAL A C 1
ATOM 799 O O . VAL A 1 92 ? 46.949 15.264 -50.992 1.00 96.25 92 VAL A O 1
ATOM 802 N N . LYS A 1 93 ? 48.563 16.563 -51.846 1.00 96.62 93 LYS A N 1
ATOM 803 C CA . LYS A 1 93 ? 48.743 17.346 -50.609 1.00 96.62 93 LYS A CA 1
ATOM 804 C C . LYS A 1 93 ? 47.469 18.082 -50.196 1.00 96.62 93 LYS A C 1
ATOM 806 O O . LYS A 1 93 ? 47.134 18.076 -49.018 1.00 96.62 93 LYS A O 1
ATOM 811 N N . HIS A 1 94 ? 46.785 18.708 -51.151 1.00 95.50 94 HIS A N 1
ATOM 812 C CA . HIS A 1 94 ? 45.530 19.406 -50.895 1.00 95.50 94 HIS A CA 1
ATOM 813 C C . HIS A 1 94 ? 44.445 18.437 -50.419 1.00 95.50 94 HIS A C 1
ATOM 815 O O . HIS A 1 94 ? 43.854 18.683 -49.377 1.00 95.50 94 HIS A O 1
ATOM 821 N N . LEU A 1 95 ? 44.281 17.294 -51.093 1.00 96.56 95 LEU A N 1
ATOM 822 C CA . LEU A 1 95 ? 43.309 16.270 -50.708 1.00 96.56 95 LEU A CA 1
ATOM 823 C C . LEU A 1 95 ? 43.575 15.714 -49.299 1.00 96.56 95 LEU A C 1
ATOM 825 O O . LEU A 1 95 ? 42.653 15.558 -48.506 1.00 96.56 95 LEU A O 1
ATOM 829 N N . LEU A 1 96 ? 44.841 15.464 -48.947 1.00 95.50 96 LEU A N 1
ATOM 830 C CA . LEU A 1 96 ? 45.212 15.039 -47.593 1.00 95.50 96 LEU A CA 1
ATOM 831 C C . LEU A 1 96 ? 44.913 16.116 -46.543 1.00 95.50 96 LEU A C 1
ATOM 833 O O . LEU A 1 96 ? 44.464 15.788 -45.447 1.00 95.50 96 LEU A O 1
ATOM 837 N N . TYR A 1 97 ? 45.157 17.386 -46.867 1.00 96.88 97 TYR A N 1
ATOM 838 C CA . TYR A 1 97 ? 44.849 18.505 -45.979 1.00 96.88 97 TYR A CA 1
ATOM 839 C C . TYR A 1 97 ? 43.337 18.680 -45.790 1.00 96.88 97 TYR A C 1
ATOM 841 O O . TYR A 1 97 ? 42.885 18.819 -44.657 1.00 96.88 97 TYR A O 1
ATOM 849 N N . GLU A 1 98 ? 42.550 18.595 -46.865 1.00 96.00 98 GLU A N 1
ATOM 850 C CA . GLU A 1 98 ? 41.086 18.621 -46.792 1.00 96.00 98 GLU A CA 1
ATOM 851 C C . GLU A 1 98 ? 40.551 17.459 -45.958 1.00 96.00 98 GLU A C 1
ATOM 853 O O . GLU A 1 98 ? 39.789 17.686 -45.025 1.00 96.00 98 GLU A O 1
ATOM 858 N N . HIS A 1 99 ? 41.018 16.230 -46.204 1.00 95.75 99 HIS A N 1
ATOM 859 C CA . HIS A 1 99 ? 40.629 15.070 -45.401 1.00 95.75 99 HIS A CA 1
ATOM 860 C C . HIS A 1 99 ? 40.971 15.266 -43.918 1.00 95.75 99 HIS A C 1
ATOM 862 O O . HIS A 1 99 ? 40.150 14.978 -43.048 1.00 95.75 99 HIS A O 1
ATOM 868 N N . GLN A 1 100 ? 42.167 15.773 -43.608 1.00 95.75 100 GLN A N 1
ATOM 869 C CA . GLN A 1 100 ? 42.575 16.042 -42.231 1.00 95.75 100 GLN A CA 1
ATOM 870 C C . GLN A 1 100 ? 41.708 17.127 -41.575 1.00 95.75 100 GLN A C 1
ATOM 872 O O . GLN A 1 100 ? 41.363 16.997 -40.395 1.00 95.75 100 GLN A O 1
ATOM 877 N N . ASN A 1 101 ? 41.338 18.170 -42.320 1.00 96.25 101 ASN A N 1
ATOM 878 C CA . ASN A 1 101 ? 40.440 19.217 -41.844 1.00 96.25 101 ASN A CA 1
ATOM 879 C C . ASN A 1 101 ? 39.038 18.664 -41.586 1.00 96.25 101 ASN A C 1
ATOM 881 O O . ASN A 1 101 ? 38.553 18.811 -40.470 1.00 96.25 101 ASN A O 1
ATOM 885 N N . SER A 1 102 ? 38.446 17.928 -42.531 1.00 96.06 102 SER A N 1
ATOM 886 C CA . SER A 1 102 ? 37.129 17.305 -42.346 1.00 96.06 102 SER A CA 1
ATOM 887 C C . SER A 1 102 ? 37.109 16.337 -41.161 1.00 96.06 102 SER A C 1
ATOM 889 O O . SER A 1 102 ? 36.168 16.338 -40.375 1.00 96.06 102 SER A O 1
ATOM 891 N N . ILE A 1 103 ? 38.165 15.540 -40.962 1.00 95.44 103 ILE A N 1
ATOM 892 C CA . ILE A 1 103 ? 38.285 14.673 -39.777 1.00 95.44 103 ILE A CA 1
ATOM 893 C C . ILE A 1 103 ? 38.336 15.505 -38.489 1.00 95.44 103 ILE A C 1
ATOM 895 O O . ILE A 1 103 ? 37.768 15.105 -37.473 1.00 95.44 103 ILE A O 1
ATOM 899 N N . SER A 1 104 ? 39.042 16.635 -38.503 1.00 95.12 104 SER A N 1
ATOM 900 C CA . SER A 1 104 ? 39.173 17.510 -37.334 1.00 95.12 104 SER A CA 1
ATOM 901 C C . SER A 1 104 ? 37.856 18.221 -37.011 1.00 95.12 104 SER A C 1
ATOM 903 O O . SER A 1 104 ? 37.482 18.283 -35.840 1.00 95.12 104 SER A O 1
ATOM 905 N N . GLU A 1 105 ? 37.127 18.677 -38.030 1.00 95.88 105 GLU A N 1
ATOM 906 C CA . GLU A 1 105 ? 35.783 19.251 -37.915 1.00 95.88 105 GLU A CA 1
ATOM 907 C C . GLU A 1 105 ? 34.795 18.226 -37.358 1.00 95.88 105 GLU A C 1
ATOM 909 O O . GLU A 1 105 ? 34.215 18.469 -36.304 1.00 95.88 105 GLU A O 1
ATOM 914 N N . LEU A 1 106 ? 34.705 17.032 -37.955 1.00 95.06 106 LEU A N 1
ATOM 915 C CA . LEU A 1 106 ? 33.824 15.958 -37.477 1.00 95.06 106 LEU A CA 1
ATOM 916 C C . LEU A 1 106 ? 34.132 15.547 -36.030 1.00 95.06 106 LEU A C 1
ATOM 918 O O . LEU A 1 106 ? 33.224 15.283 -35.241 1.00 95.06 106 LEU A O 1
ATOM 922 N N . LYS A 1 107 ? 35.413 15.508 -35.642 1.00 96.25 107 LYS A N 1
ATOM 923 C CA . LYS A 1 107 ? 35.803 15.264 -34.244 1.00 96.25 107 LYS A CA 1
ATOM 924 C C . LYS A 1 107 ? 35.360 16.403 -33.328 1.00 96.25 107 LYS A C 1
ATOM 926 O O . LYS A 1 107 ? 34.885 16.133 -32.227 1.00 96.25 107 LYS A O 1
ATOM 931 N N . GLY A 1 108 ? 35.515 17.654 -33.760 1.00 94.88 108 GLY A N 1
ATOM 932 C CA . GLY A 1 108 ? 35.057 18.831 -33.023 1.00 94.88 108 GLY A CA 1
ATOM 933 C C . GLY A 1 108 ? 33.542 18.824 -32.817 1.00 94.88 108 GLY A C 1
ATOM 934 O O . GLY A 1 108 ? 33.078 18.933 -31.682 1.00 94.88 108 GLY A O 1
ATOM 935 N N . GLU A 1 109 ? 32.784 18.607 -33.889 1.00 95.00 109 GLU A N 1
ATOM 936 C CA . GLU A 1 109 ? 31.325 18.475 -33.872 1.00 95.00 109 GLU A CA 1
ATOM 937 C C . GLU A 1 109 ? 30.874 17.324 -32.971 1.00 95.00 109 GLU A C 1
ATOM 939 O O . GLU A 1 109 ? 30.000 17.513 -32.125 1.00 95.00 109 GLU A O 1
ATOM 944 N N . GLY A 1 110 ? 31.526 16.161 -33.065 1.00 94.50 110 GLY A N 1
ATOM 945 C CA . GLY A 1 110 ? 31.245 15.015 -32.202 1.00 94.50 110 GLY A CA 1
ATOM 946 C C . GLY A 1 110 ? 31.466 15.316 -30.716 1.00 94.50 110 GLY A C 1
ATOM 947 O O . GLY A 1 110 ? 30.649 14.935 -29.877 1.00 94.50 110 GLY A O 1
ATOM 948 N N . VAL A 1 111 ? 32.529 16.050 -30.365 1.00 96.44 111 VAL A N 1
ATOM 949 C CA . VAL A 1 111 ? 32.786 16.472 -28.976 1.00 96.44 111 VAL A CA 1
ATOM 950 C C . VAL A 1 111 ? 31.733 17.469 -28.490 1.00 96.44 111 VAL A C 1
ATOM 952 O O . VAL A 1 111 ? 31.278 17.357 -27.350 1.00 96.44 111 VAL A O 1
ATOM 955 N N . VAL A 1 112 ? 31.344 18.442 -29.318 1.00 96.12 112 VAL A N 1
ATOM 956 C CA . VAL A 1 112 ? 30.315 19.433 -28.961 1.00 96.12 112 VAL A CA 1
ATOM 957 C C . VAL A 1 112 ? 28.953 18.762 -28.791 1.00 96.12 112 VAL A C 1
ATOM 959 O O . VAL A 1 112 ? 28.299 18.984 -27.774 1.00 96.12 112 VAL A O 1
ATOM 962 N N . SER A 1 113 ? 28.564 17.897 -29.728 1.00 94.94 113 SER A N 1
ATOM 963 C CA . SER A 1 113 ? 27.319 17.126 -29.672 1.00 94.94 113 SER A CA 1
ATOM 964 C C . SER A 1 113 ? 27.256 16.253 -28.416 1.00 94.94 113 SER A C 1
ATOM 966 O O . SER A 1 113 ? 26.282 16.323 -27.671 1.00 94.94 113 SER A O 1
ATOM 968 N N . ASN A 1 114 ? 28.329 15.521 -28.100 1.00 94.31 114 ASN A N 1
ATOM 969 C CA . ASN A 1 114 ? 28.384 14.688 -26.898 1.00 94.31 114 ASN A CA 1
ATOM 970 C C . ASN A 1 114 ? 28.288 15.526 -25.608 1.00 94.31 114 ASN A C 1
ATOM 972 O O . ASN A 1 114 ? 27.551 15.173 -24.692 1.00 94.31 114 ASN A O 1
ATOM 976 N N . LYS A 1 115 ? 28.970 16.679 -25.537 1.00 96.50 115 LYS A N 1
ATOM 977 C CA . LYS A 1 115 ? 28.854 17.594 -24.386 1.00 96.50 115 LYS A CA 1
ATOM 978 C C . LYS A 1 115 ? 27.443 18.151 -24.216 1.00 96.50 115 LYS A C 1
ATOM 980 O O . LYS A 1 115 ? 26.988 18.282 -23.082 1.00 96.50 115 LYS A O 1
ATOM 985 N N . LEU A 1 116 ? 26.770 18.492 -25.315 1.00 95.12 116 LEU A N 1
ATOM 986 C CA . LEU A 1 116 ? 25.389 18.966 -25.276 1.00 95.12 116 LEU A CA 1
ATOM 987 C C . LEU A 1 116 ? 24.467 17.867 -24.740 1.00 95.12 116 LEU A C 1
ATOM 989 O O . LEU A 1 116 ? 23.748 18.103 -23.775 1.00 95.12 116 LEU A O 1
ATOM 993 N N . MET A 1 117 ? 24.591 16.651 -25.273 1.00 94.12 117 MET A N 1
ATOM 994 C CA . MET A 1 117 ? 23.804 15.499 -24.834 1.00 94.12 117 MET A CA 1
ATOM 995 C C . MET A 1 117 ? 24.048 15.167 -23.351 1.00 94.12 117 MET A C 1
ATOM 997 O O . MET A 1 117 ? 23.107 14.934 -22.598 1.00 94.12 117 MET A O 1
ATOM 1001 N N . GLN A 1 118 ? 25.304 15.204 -22.888 1.00 94.56 118 GLN A N 1
ATOM 1002 C CA . GLN A 1 118 ? 25.644 15.015 -21.470 1.00 94.56 118 GLN A CA 1
ATOM 1003 C C . GLN A 1 118 ? 25.017 16.085 -20.573 1.00 94.56 118 GLN A C 1
ATOM 1005 O O . GLN A 1 118 ? 24.550 15.772 -19.478 1.00 94.56 118 GLN A O 1
ATOM 1010 N N . LYS A 1 119 ? 25.003 17.343 -21.024 1.00 96.88 119 LYS A N 1
ATOM 1011 C CA . LYS A 1 119 ? 24.379 18.444 -20.288 1.00 96.88 119 LYS A CA 1
ATOM 1012 C C . LYS A 1 119 ? 22.862 18.259 -20.195 1.00 96.88 119 LYS A C 1
ATOM 1014 O O . LYS A 1 119 ? 22.325 18.376 -19.100 1.00 96.88 119 LYS A O 1
ATOM 1019 N N . GLU A 1 120 ? 22.199 17.922 -21.299 1.00 95.88 120 GLU A N 1
ATOM 1020 C CA . GLU A 1 120 ? 20.755 17.644 -21.332 1.00 95.88 120 GLU A CA 1
ATOM 1021 C C . GLU A 1 120 ? 20.387 16.471 -20.413 1.00 95.88 120 GLU A C 1
ATOM 1023 O O . GLU A 1 120 ? 19.450 16.567 -19.621 1.00 95.88 120 GLU A O 1
ATOM 1028 N N . HIS A 1 121 ? 21.173 15.389 -20.436 1.00 94.31 121 HIS A N 1
ATOM 1029 C CA . HIS A 1 121 ? 20.992 14.274 -19.506 1.00 94.31 121 HIS A CA 1
ATOM 1030 C C . HIS A 1 121 ? 21.153 14.696 -18.044 1.00 94.31 121 HIS A C 1
ATOM 1032 O O . HIS A 1 121 ? 20.310 14.350 -17.218 1.00 94.31 121 HIS A O 1
ATOM 1038 N N . ALA A 1 122 ? 22.186 15.475 -17.717 1.00 96.56 122 ALA A N 1
ATOM 1039 C CA . ALA A 1 122 ? 22.397 15.969 -16.358 1.00 96.56 122 ALA A CA 1
ATOM 1040 C C . ALA A 1 122 ? 21.270 16.913 -15.892 1.00 96.56 122 ALA A C 1
ATOM 1042 O O . ALA A 1 122 ? 20.927 16.940 -14.708 1.00 96.56 122 ALA A O 1
ATOM 1043 N N . GLU A 1 123 ? 20.686 17.698 -16.798 1.00 96.75 123 GLU A N 1
ATOM 1044 C CA . GLU A 1 123 ? 19.524 18.546 -16.510 1.00 96.75 123 GLU A CA 1
ATOM 1045 C C . GLU A 1 123 ? 18.280 17.695 -16.220 1.00 96.75 123 GLU A C 1
ATOM 1047 O O . GLU A 1 123 ? 17.665 17.874 -15.165 1.00 96.75 123 GLU A O 1
ATOM 1052 N N . LEU A 1 124 ? 17.986 16.698 -17.061 1.00 95.56 124 LEU A N 1
ATOM 1053 C CA . LEU A 1 124 ? 16.884 15.750 -16.854 1.00 95.56 124 LEU A CA 1
ATOM 1054 C C . LEU A 1 124 ? 17.021 14.969 -15.539 1.00 95.56 124 LEU A C 1
ATOM 1056 O O . LEU A 1 124 ? 16.057 14.844 -14.783 1.00 95.56 124 LEU A O 1
ATOM 1060 N N . GLU A 1 125 ? 18.217 14.472 -15.216 1.00 93.81 125 GLU A N 1
ATOM 1061 C CA . GLU A 1 125 ? 18.479 13.786 -13.944 1.00 93.81 125 GLU A CA 1
ATOM 1062 C C . GLU A 1 125 ? 18.236 14.702 -12.739 1.00 93.81 125 GLU A C 1
ATOM 1064 O O . GLU A 1 125 ? 17.655 14.285 -11.730 1.00 93.81 125 GLU A O 1
ATOM 1069 N N . ASN A 1 126 ? 18.641 15.970 -12.840 1.00 96.38 126 ASN A N 1
ATOM 1070 C CA . ASN A 1 126 ? 18.403 16.956 -11.793 1.00 96.38 126 ASN A CA 1
ATOM 1071 C C . ASN A 1 126 ? 16.914 17.278 -11.629 1.00 96.38 126 ASN A C 1
ATOM 1073 O O . ASN A 1 126 ? 16.450 17.420 -10.494 1.00 96.38 126 ASN A O 1
ATOM 1077 N N . GLU A 1 127 ? 16.162 17.388 -12.722 1.00 95.94 127 GLU A N 1
ATOM 1078 C CA . GLU A 1 127 ? 14.710 17.583 -12.695 1.00 95.94 127 GLU A CA 1
ATOM 1079 C C . GLU A 1 127 ? 13.993 16.391 -12.064 1.00 95.94 127 GLU A C 1
ATOM 1081 O O . GLU A 1 127 ? 13.185 16.581 -11.152 1.00 95.94 127 GLU A O 1
ATOM 1086 N N . LEU A 1 128 ? 14.358 15.164 -12.445 1.00 94.62 128 LEU A N 1
ATOM 1087 C CA . LEU A 1 128 ? 13.832 13.944 -11.831 1.00 94.62 128 LEU A CA 1
ATOM 1088 C C . LEU A 1 128 ? 14.157 13.881 -10.334 1.00 94.62 128 LEU A C 1
ATOM 1090 O O . LEU A 1 128 ? 13.278 13.596 -9.519 1.00 94.62 128 LEU A O 1
ATOM 1094 N N . CYS A 1 129 ? 15.388 14.216 -9.936 1.00 95.81 129 CYS A N 1
ATOM 1095 C CA . CYS A 1 129 ? 15.769 14.278 -8.525 1.00 95.81 129 CYS A CA 1
ATOM 1096 C C . CYS A 1 129 ? 14.968 15.332 -7.750 1.00 95.81 129 CYS A C 1
ATOM 1098 O O . CYS A 1 129 ? 14.602 15.098 -6.595 1.00 95.81 129 CYS A O 1
ATOM 1100 N N . LYS A 1 130 ? 14.694 16.498 -8.349 1.00 96.88 130 LYS A N 1
ATOM 1101 C CA . LYS A 1 130 ? 13.833 17.527 -7.746 1.00 96.88 130 LYS A CA 1
ATOM 1102 C C . LYS A 1 130 ? 12.398 17.020 -7.610 1.00 96.88 130 LYS A C 1
ATOM 1104 O O . LYS A 1 130 ? 11.868 17.091 -6.506 1.00 96.88 130 LYS A O 1
ATOM 1109 N N . GLY A 1 131 ? 11.829 16.436 -8.666 1.00 96.31 131 GLY A N 1
ATOM 1110 C CA . GLY A 1 131 ? 10.484 15.855 -8.661 1.00 96.31 131 GLY A CA 1
ATOM 1111 C C . GLY A 1 131 ? 10.315 14.735 -7.629 1.00 96.31 131 GLY A C 1
ATOM 1112 O O . GLY A 1 131 ? 9.314 14.670 -6.923 1.00 96.31 131 GLY A O 1
ATOM 1113 N N . MET A 1 132 ? 11.333 13.889 -7.455 1.00 95.44 132 MET A N 1
ATOM 1114 C CA . MET A 1 132 ? 11.328 12.855 -6.419 1.00 95.44 132 MET A CA 1
ATOM 1115 C C . MET A 1 132 ? 11.335 13.461 -5.007 1.00 95.44 132 MET A C 1
ATOM 1117 O O . MET A 1 132 ? 10.647 12.964 -4.115 1.00 95.44 132 MET A O 1
ATOM 1121 N N . ARG A 1 133 ? 12.104 14.537 -4.780 1.00 95.50 133 ARG A N 1
ATOM 1122 C CA . ARG A 1 133 ? 12.133 15.231 -3.482 1.00 95.50 133 ARG A CA 1
ATOM 1123 C C . ARG A 1 133 ? 10.802 15.913 -3.179 1.00 95.50 133 ARG A C 1
ATOM 1125 O O . ARG A 1 133 ? 10.340 15.780 -2.051 1.00 95.50 133 ARG A O 1
ATOM 1132 N N . THR A 1 134 ? 10.190 16.593 -4.150 1.00 96.50 134 THR A N 1
ATOM 1133 C CA . THR A 1 134 ? 8.877 17.233 -3.963 1.00 96.50 134 THR A CA 1
ATOM 1134 C C . THR A 1 134 ? 7.806 16.193 -3.671 1.00 96.50 134 THR A C 1
ATOM 1136 O O . THR A 1 134 ? 7.145 16.292 -2.647 1.00 96.50 134 THR A O 1
ATOM 1139 N N . LEU A 1 135 ? 7.742 15.110 -4.454 1.00 95.31 135 LEU A N 1
ATOM 1140 C CA . LEU A 1 135 ? 6.776 14.034 -4.223 1.00 95.31 135 LEU A CA 1
ATOM 1141 C C . LEU A 1 135 ? 6.938 13.398 -2.834 1.00 95.31 135 LEU A C 1
ATOM 1143 O O . LEU A 1 135 ? 5.959 13.060 -2.176 1.00 95.31 135 LEU A O 1
ATOM 1147 N N . LYS A 1 136 ? 8.178 13.252 -2.352 1.00 96.56 136 LYS A N 1
ATOM 1148 C CA . LYS A 1 136 ? 8.446 12.739 -1.003 1.00 96.56 136 LYS A CA 1
ATOM 1149 C C . LYS A 1 136 ? 7.945 13.684 0.094 1.00 96.56 136 LYS A C 1
ATOM 1151 O O . LYS A 1 136 ? 7.494 13.202 1.132 1.00 96.56 136 LYS A O 1
ATOM 1156 N N . VAL A 1 137 ? 8.041 14.998 -0.118 1.00 97.31 137 VAL A N 1
ATOM 1157 C CA . VAL A 1 137 ? 7.475 16.004 0.793 1.00 97.31 137 VAL A CA 1
ATOM 1158 C C . VAL A 1 137 ? 5.950 15.930 0.768 1.00 97.31 137 VAL A C 1
ATOM 1160 O O . VAL A 1 137 ? 5.363 15.785 1.834 1.00 97.31 137 VAL A O 1
ATOM 1163 N N . ASP A 1 138 ? 5.331 15.892 -0.413 1.00 95.81 138 ASP A N 1
ATOM 1164 C CA . ASP A 1 138 ? 3.871 15.819 -0.569 1.00 95.81 138 ASP A CA 1
ATOM 1165 C C . ASP A 1 138 ? 3.286 14.574 0.116 1.00 95.81 138 ASP A C 1
ATOM 1167 O O . ASP A 1 138 ? 2.312 14.661 0.866 1.00 95.81 138 ASP A O 1
ATOM 1171 N N . ILE A 1 139 ? 3.925 13.410 -0.067 1.00 95.56 139 ILE A N 1
ATOM 1172 C CA . ILE A 1 139 ? 3.550 12.173 0.633 1.00 95.56 139 ILE A CA 1
ATOM 1173 C C . ILE A 1 139 ? 3.628 12.383 2.146 1.00 95.56 139 ILE A C 1
ATOM 1175 O O . ILE A 1 139 ? 2.720 11.978 2.873 1.00 95.56 139 ILE A O 1
ATOM 1179 N N . LYS A 1 140 ? 4.688 13.037 2.639 1.00 96.38 140 LYS A N 1
ATOM 1180 C CA . LYS A 1 140 ? 4.863 13.229 4.078 1.00 96.38 140 LYS A CA 1
ATOM 1181 C C . LYS A 1 140 ? 3.856 14.212 4.671 1.00 96.38 140 LYS A C 1
ATOM 1183 O O . LYS A 1 140 ? 3.377 13.994 5.784 1.00 96.38 140 LYS A O 1
ATOM 1188 N N . GLU A 1 141 ? 3.513 15.262 3.935 1.00 96.00 141 GLU A N 1
ATOM 1189 C CA . GLU A 1 141 ? 2.459 16.205 4.308 1.00 96.00 141 GLU A CA 1
ATOM 1190 C C . GLU A 1 141 ? 1.088 15.524 4.335 1.00 96.00 141 GLU A C 1
ATOM 1192 O O . GLU A 1 141 ? 0.324 15.712 5.286 1.00 96.00 141 GLU A O 1
ATOM 1197 N N . GLN A 1 142 ? 0.793 14.668 3.353 1.00 94.81 142 GLN A N 1
ATOM 1198 C CA . GLN A 1 142 ? -0.452 13.905 3.315 1.00 94.81 142 GLN A CA 1
ATOM 1199 C C . GLN A 1 142 ? -0.539 12.891 4.465 1.00 94.81 142 GLN A C 1
ATOM 1201 O O . GLN A 1 142 ? -1.584 12.784 5.109 1.00 94.81 142 GLN A O 1
ATOM 1206 N N . GLU A 1 143 ? 0.554 12.189 4.782 1.00 94.38 143 GLU A N 1
ATOM 1207 C CA . GLU A 1 143 ? 0.647 11.320 5.962 1.00 94.38 143 GLU A CA 1
ATOM 1208 C C . GLU A 1 143 ? 0.359 12.091 7.256 1.00 94.38 143 GLU A C 1
ATOM 1210 O O . GLU A 1 143 ? -0.452 11.645 8.070 1.00 94.38 143 GLU A O 1
ATOM 1215 N N . LEU A 1 144 ? 0.980 13.263 7.434 1.00 96.38 144 LEU A N 1
ATOM 1216 C CA . LEU A 1 144 ? 0.794 14.091 8.626 1.00 96.38 144 LEU A CA 1
ATOM 1217 C C . LEU A 1 144 ? -0.643 14.626 8.730 1.00 96.38 144 LEU A C 1
ATOM 1219 O O . LEU A 1 144 ? -1.233 14.627 9.811 1.00 96.38 144 LEU A O 1
ATOM 1223 N N . SER A 1 145 ? -1.226 15.049 7.607 1.00 95.94 145 SER A N 1
ATOM 1224 C CA . SER A 1 145 ? -2.624 15.482 7.524 1.00 95.94 145 SER A CA 1
ATOM 1225 C C . SER A 1 145 ? -3.584 14.357 7.924 1.00 95.94 145 SER A C 1
ATOM 1227 O O . SER A 1 145 ? -4.464 14.552 8.767 1.00 95.94 145 SER A O 1
ATOM 1229 N N . ASN A 1 146 ? -3.358 13.146 7.408 1.00 94.25 146 ASN A N 1
ATOM 1230 C CA . ASN A 1 146 ? -4.142 11.963 7.756 1.00 94.25 146 ASN A CA 1
ATOM 1231 C C . ASN A 1 146 ? -3.995 11.596 9.239 1.00 94.25 146 ASN A C 1
ATOM 1233 O O . ASN A 1 146 ? -4.987 11.297 9.905 1.00 94.25 146 ASN A O 1
ATOM 1237 N N . GLU A 1 147 ? -2.780 11.656 9.788 1.00 96.12 147 GLU A N 1
ATOM 1238 C CA . GLU A 1 147 ? -2.539 11.412 11.212 1.00 96.12 147 GLU A CA 1
ATOM 1239 C C . GLU A 1 147 ? -3.290 12.427 12.089 1.00 96.12 147 GLU A C 1
ATOM 1241 O O . GLU A 1 147 ? -3.929 12.050 13.076 1.00 96.12 147 GLU A O 1
ATOM 1246 N N . ASN A 1 148 ? -3.279 13.706 11.706 1.00 95.94 148 ASN A N 1
ATOM 1247 C CA . ASN A 1 148 ? -4.021 14.761 12.394 1.00 95.94 148 ASN A CA 1
ATOM 1248 C C . ASN A 1 148 ? -5.538 14.544 12.315 1.00 95.94 148 ASN A C 1
ATOM 1250 O O . ASN A 1 148 ? -6.230 14.718 13.321 1.00 95.94 148 ASN A O 1
ATOM 1254 N N . LEU A 1 149 ? -6.060 14.102 11.166 1.00 96.00 149 LEU A N 1
ATOM 1255 C CA . LEU A 1 149 ? -7.471 13.747 11.015 1.00 96.00 149 LEU A CA 1
ATOM 1256 C C . LEU A 1 149 ? -7.857 12.589 11.947 1.00 96.00 149 LEU A C 1
ATOM 1258 O O . LEU A 1 149 ? -8.861 12.677 12.655 1.00 96.00 149 LEU A O 1
ATOM 1262 N N . VAL A 1 150 ? -7.040 11.533 12.006 1.00 96.19 150 VAL A N 1
ATOM 1263 C CA . VAL A 1 150 ? -7.263 10.388 12.904 1.00 96.19 150 VAL A CA 1
ATOM 1264 C C . VAL A 1 150 ? -7.215 10.819 14.370 1.00 96.19 150 VAL A C 1
ATOM 1266 O O . VAL A 1 150 ? -8.079 10.415 15.149 1.00 96.19 150 VAL A O 1
ATOM 1269 N N . LYS A 1 151 ? -6.251 11.663 14.762 1.00 96.75 151 LYS A N 1
ATOM 1270 C CA . LYS A 1 151 ? -6.191 12.239 16.118 1.00 96.75 151 LYS A CA 1
ATOM 1271 C C . LYS A 1 151 ? -7.448 13.050 16.438 1.00 96.75 151 LYS A C 1
ATOM 1273 O O . LYS A 1 151 ? -8.015 12.881 17.514 1.00 96.75 151 LYS A O 1
ATOM 1278 N N . GLY A 1 152 ? -7.920 13.869 15.498 1.00 96.94 152 GLY A N 1
ATOM 1279 C CA . GLY A 1 152 ? -9.155 14.640 15.644 1.00 96.94 152 GLY A CA 1
ATOM 1280 C C . GLY A 1 152 ? -10.398 13.761 15.808 1.00 96.94 152 GLY A C 1
ATOM 1281 O O . GLY A 1 152 ? -11.237 14.037 16.665 1.00 96.94 152 GLY A O 1
ATOM 1282 N N . LEU A 1 153 ? -10.506 12.675 15.036 1.00 96.06 153 LEU A N 1
ATOM 1283 C CA . LEU A 1 153 ? -11.600 11.705 15.162 1.00 96.06 153 LEU A CA 1
ATOM 1284 C C . LEU A 1 153 ? -11.569 10.972 16.507 1.00 96.06 153 LEU A C 1
ATOM 1286 O O . LEU A 1 153 ? -12.614 10.835 17.140 1.00 96.06 153 LEU A O 1
ATOM 1290 N N . LYS A 1 154 ? -10.386 10.554 16.973 1.00 95.81 154 LYS A N 1
ATOM 1291 C CA . LYS A 1 154 ? -10.222 9.936 18.298 1.00 95.81 154 LYS A CA 1
ATOM 1292 C C . LYS A 1 154 ? -10.647 10.886 19.415 1.00 95.81 154 LYS A C 1
ATOM 1294 O O . LYS A 1 154 ? -11.452 10.499 20.251 1.00 95.81 154 LYS A O 1
ATOM 1299 N N . LEU A 1 155 ? -10.204 12.144 19.364 1.00 97.12 155 LEU A N 1
ATOM 1300 C CA . LEU A 1 155 ? -10.588 13.153 20.351 1.00 97.12 155 LEU A CA 1
ATOM 1301 C C . LEU A 1 155 ? -12.107 13.383 20.380 1.00 97.12 155 LEU A C 1
ATOM 1303 O O . LEU A 1 155 ? -12.692 13.454 21.457 1.00 97.12 155 LEU A O 1
ATOM 1307 N N . LYS A 1 156 ? -12.761 13.464 19.212 1.00 96.56 156 LYS A N 1
ATOM 1308 C CA . LYS A 1 156 ? -14.229 13.571 19.132 1.00 96.56 156 LYS A CA 1
ATOM 1309 C C . LYS A 1 156 ? -14.925 12.347 19.725 1.00 96.56 156 LYS A C 1
ATOM 1311 O O . LYS A 1 156 ? -15.897 12.497 20.456 1.00 96.56 156 LYS A O 1
ATOM 1316 N N . ASN A 1 157 ? -14.427 11.147 19.437 1.00 95.50 157 ASN A N 1
ATOM 1317 C CA . ASN A 1 157 ? -14.975 9.919 20.004 1.00 95.50 157 ASN A CA 1
ATOM 1318 C C . ASN A 1 157 ? -14.841 9.891 21.536 1.00 95.50 157 ASN A C 1
ATOM 1320 O O . ASN A 1 157 ? -15.808 9.589 22.228 1.00 95.50 157 ASN A O 1
ATOM 1324 N N . ASP A 1 158 ? -13.686 10.282 22.076 1.00 95.31 158 ASP A N 1
ATOM 1325 C CA . ASP A 1 158 ? -13.462 10.358 23.525 1.00 95.31 158 ASP A CA 1
ATOM 1326 C C . ASP A 1 158 ? -14.385 11.394 24.194 1.00 95.31 158 ASP A C 1
ATOM 1328 O O . ASP A 1 158 ? -14.903 11.162 25.292 1.00 95.31 158 ASP A O 1
ATOM 1332 N N . GLN A 1 159 ? -14.654 12.516 23.517 1.00 96.62 159 GLN A N 1
ATOM 1333 C CA . GLN A 1 159 ? -15.630 13.516 23.962 1.00 96.62 159 GLN A CA 1
ATOM 1334 C C . GLN A 1 159 ? -17.056 12.949 24.008 1.00 96.62 159 GLN A C 1
ATOM 1336 O O . GLN A 1 159 ? -17.738 13.118 25.020 1.00 96.62 159 GLN A O 1
ATOM 1341 N N . GLU A 1 160 ? -17.501 12.245 22.964 1.00 96.44 160 GLU A N 1
ATOM 1342 C CA . GLU A 1 160 ? -18.836 11.626 22.925 1.00 96.44 160 GLU A CA 1
ATOM 1343 C C . GLU A 1 160 ? -18.985 10.497 23.958 1.00 96.44 160 GLU A C 1
ATOM 1345 O O . GLU A 1 160 ? -20.017 10.401 24.629 1.00 96.44 160 GLU A O 1
ATOM 1350 N N . ILE A 1 161 ? -17.939 9.690 24.175 1.00 96.31 161 ILE A N 1
ATOM 1351 C CA . ILE A 1 161 ? -17.903 8.686 25.250 1.00 96.31 161 ILE A CA 1
ATOM 1352 C C . ILE A 1 161 ? -18.052 9.365 26.612 1.00 96.31 161 ILE A C 1
ATOM 1354 O O . ILE A 1 161 ? -18.874 8.945 27.428 1.00 96.31 161 ILE A O 1
ATOM 1358 N N . THR A 1 162 ? -17.291 10.434 26.860 1.00 96.12 162 THR A N 1
ATOM 1359 C CA . THR A 1 162 ? -17.342 11.176 28.129 1.00 96.12 162 THR A CA 1
ATOM 1360 C C . THR A 1 162 ? -18.721 11.792 28.353 1.00 96.12 162 THR A C 1
ATOM 1362 O O . THR A 1 162 ? -19.272 11.700 29.448 1.00 96.12 162 THR A O 1
ATOM 1365 N N . LYS A 1 163 ? -19.318 12.374 27.310 1.00 97.31 163 LYS A N 1
ATOM 1366 C CA . LYS A 1 163 ? -20.670 12.937 27.356 1.00 97.31 163 LYS A CA 1
ATOM 1367 C C . LYS A 1 163 ? -21.712 11.870 27.691 1.00 97.31 163 LYS A C 1
ATOM 1369 O O . LYS A 1 163 ? -22.481 12.048 28.631 1.00 97.31 163 LYS A O 1
ATOM 1374 N N . THR A 1 164 ? -21.664 10.734 27.000 1.00 95.69 164 THR A N 1
ATOM 1375 C CA . THR A 1 164 ? -22.567 9.599 27.235 1.00 95.69 164 THR A CA 1
ATOM 1376 C C . THR A 1 164 ? -22.413 9.046 28.653 1.00 95.69 164 THR A C 1
ATOM 1378 O O . THR A 1 164 ? -23.401 8.773 29.333 1.00 95.69 164 THR A O 1
ATOM 1381 N N . ARG A 1 165 ? -21.173 8.932 29.143 1.00 95.69 165 ARG A N 1
ATOM 1382 C CA . ARG A 1 165 ? -20.886 8.517 30.519 1.00 95.69 165 ARG A CA 1
ATOM 1383 C C . ARG A 1 165 ? -21.481 9.489 31.538 1.00 95.69 165 ARG A C 1
ATOM 1385 O O . ARG A 1 165 ? -22.142 9.044 32.470 1.00 95.69 165 ARG A O 1
ATOM 1392 N N . ASN A 1 166 ? -21.297 10.792 31.339 1.00 96.44 166 ASN A N 1
ATOM 1393 C CA . ASN A 1 166 ? -21.861 11.819 32.215 1.00 96.44 166 ASN A CA 1
ATOM 1394 C C . ASN A 1 166 ? -23.397 11.783 32.228 1.00 96.44 166 ASN A C 1
ATOM 1396 O O . ASN A 1 166 ? -24.005 11.946 33.286 1.00 96.44 166 ASN A O 1
ATOM 1400 N N . ASP A 1 167 ? -24.031 11.537 31.078 1.00 96.56 167 ASP A N 1
ATOM 1401 C CA . ASP A 1 167 ? -25.484 11.389 30.991 1.00 96.56 167 ASP A CA 1
ATOM 1402 C C . ASP A 1 167 ? -25.978 10.158 31.765 1.00 96.56 167 ASP A C 1
ATOM 1404 O O . ASP A 1 167 ? -26.962 10.261 32.503 1.00 96.56 167 ASP A O 1
ATOM 1408 N N . PHE A 1 168 ? -25.282 9.020 31.671 1.00 95.69 168 PHE A N 1
ATOM 1409 C CA . PHE A 1 168 ? -25.613 7.835 32.466 1.00 95.69 168 PHE A CA 1
ATOM 1410 C C . PHE A 1 168 ? -25.378 8.049 33.963 1.00 95.69 168 PHE A C 1
ATOM 1412 O O . PHE A 1 168 ? -26.242 7.704 34.766 1.00 95.69 168 PHE A O 1
ATOM 1419 N N . GLU A 1 169 ? -24.266 8.670 34.357 1.00 95.44 169 GLU A N 1
ATOM 1420 C CA . GLU A 1 169 ? -24.004 9.006 35.761 1.00 95.44 169 GLU A CA 1
ATOM 1421 C C . GLU A 1 169 ? -25.068 9.956 36.331 1.00 95.44 169 GLU A C 1
ATOM 1423 O O . GLU A 1 169 ? -25.457 9.817 37.493 1.00 95.44 169 GLU A O 1
ATOM 1428 N N . ARG A 1 170 ? -25.575 10.902 35.525 1.00 96.94 170 ARG A N 1
ATOM 1429 C CA . ARG A 1 170 ? -26.707 11.756 35.913 1.00 96.94 170 ARG A CA 1
ATOM 1430 C C . ARG A 1 170 ? -27.977 10.930 36.110 1.00 96.94 170 ARG A C 1
ATOM 1432 O O . ARG A 1 170 ? -28.626 11.075 37.142 1.00 96.94 170 ARG A O 1
ATOM 1439 N N . GLN A 1 171 ? -28.318 10.055 35.162 1.00 96.12 171 GLN A N 1
ATOM 1440 C CA . GLN A 1 171 ? -29.511 9.205 35.261 1.00 96.12 171 GLN A CA 1
ATOM 1441 C C . GLN A 1 171 ? -29.467 8.291 36.492 1.00 96.12 171 GLN A C 1
ATOM 1443 O O . GLN A 1 171 ? -30.468 8.175 37.198 1.00 96.12 171 GLN A O 1
ATOM 1448 N N . VAL A 1 172 ? -28.311 7.689 36.788 1.00 94.81 172 VAL A N 1
ATOM 1449 C CA . VAL A 1 172 ? -28.114 6.871 37.995 1.00 94.81 172 VAL A CA 1
ATOM 1450 C C . VAL A 1 172 ? -28.358 7.707 39.250 1.00 94.81 172 VAL A C 1
ATOM 1452 O O . VAL A 1 172 ? -29.197 7.327 40.065 1.00 94.81 172 VAL A O 1
ATOM 1455 N N . ARG A 1 173 ? -27.732 8.887 39.362 1.00 96.06 173 ARG A N 1
ATOM 1456 C CA . ARG A 1 173 ? -27.933 9.792 40.507 1.00 96.06 173 ARG A CA 1
ATOM 1457 C C . ARG A 1 173 ? -29.393 10.214 40.681 1.00 96.06 173 ARG A C 1
ATOM 1459 O O . ARG A 1 173 ? -29.890 10.271 41.803 1.00 96.06 173 ARG A O 1
ATOM 1466 N N . GLU A 1 174 ? -30.101 10.500 39.590 1.00 96.62 174 GLU A N 1
ATOM 1467 C CA . GLU A 1 174 ? -31.527 10.844 39.638 1.00 96.62 174 GLU A CA 1
ATOM 1468 C C . GLU A 1 174 ? -32.397 9.674 40.120 1.00 96.62 174 GLU A C 1
ATOM 1470 O O . GLU A 1 174 ? -33.352 9.880 40.876 1.00 96.62 174 GLU A O 1
ATOM 1475 N N . ILE A 1 175 ? -32.085 8.448 39.693 1.00 95.56 175 ILE A N 1
ATOM 1476 C CA . ILE A 1 175 ? -32.783 7.232 40.124 1.00 95.56 175 ILE A CA 1
ATOM 1477 C C . ILE A 1 175 ? -32.523 6.973 41.611 1.00 95.56 175 ILE A C 1
ATOM 1479 O O . ILE A 1 175 ? -33.480 6.785 42.365 1.00 95.56 175 ILE A O 1
ATOM 1483 N N . GLU A 1 176 ? -31.264 7.018 42.042 1.00 93.00 176 GLU A N 1
ATOM 1484 C CA . GLU A 1 176 ? -30.868 6.861 43.444 1.00 93.00 176 GLU A CA 1
ATOM 1485 C C . GLU A 1 176 ? -31.577 7.887 44.331 1.00 93.00 176 GLU A C 1
ATOM 1487 O O . GLU A 1 176 ? -32.257 7.508 45.283 1.00 93.00 176 GLU A O 1
ATOM 1492 N N . ALA A 1 177 ? -31.538 9.172 43.965 1.00 96.62 177 ALA A N 1
ATOM 1493 C CA . ALA A 1 177 ? -32.208 10.233 44.715 1.00 96.62 177 ALA A CA 1
ATOM 1494 C C . ALA A 1 177 ? -33.732 10.027 44.802 1.00 96.62 177 ALA A C 1
ATOM 1496 O O . ALA A 1 177 ? -34.339 10.262 45.852 1.00 96.62 177 ALA A O 1
ATOM 1497 N N . LYS A 1 178 ? -34.374 9.561 43.720 1.00 97.44 178 LYS A N 1
ATOM 1498 C CA . LYS A 1 178 ? -35.810 9.234 43.726 1.00 97.44 178 LYS A CA 1
ATOM 1499 C C . LYS A 1 178 ? -36.132 8.096 44.695 1.00 97.44 178 LYS A C 1
ATOM 1501 O O . LYS A 1 178 ? -37.132 8.188 45.411 1.00 97.44 178 LYS A O 1
ATOM 1506 N N . TYR A 1 179 ? -35.334 7.029 44.710 1.00 94.38 179 TYR A N 1
ATOM 1507 C CA . TYR A 1 179 ? -35.576 5.882 45.588 1.00 94.38 179 TYR A CA 1
ATOM 1508 C C . TYR A 1 179 ? -35.207 6.163 47.045 1.00 94.38 179 TYR A C 1
ATOM 1510 O O . TYR A 1 179 ? -35.960 5.755 47.928 1.00 94.38 179 TYR A O 1
ATOM 1518 N N . GLU A 1 180 ? -34.153 6.935 47.301 1.00 95.94 180 GLU A N 1
ATOM 1519 C CA . GLU A 1 180 ? -33.798 7.400 48.644 1.00 95.94 180 GLU A CA 1
ATOM 1520 C C . GLU A 1 180 ? -34.934 8.240 49.240 1.00 95.94 180 GLU A C 1
ATOM 1522 O O . GLU A 1 180 ? -35.414 7.969 50.341 1.00 95.94 180 GLU A O 1
ATOM 1527 N N . LYS A 1 181 ? -35.481 9.184 48.460 1.00 97.12 181 LYS A N 1
ATOM 1528 C CA . LYS A 1 181 ? -36.639 9.981 48.886 1.00 97.12 181 LYS A CA 1
ATOM 1529 C C . LYS A 1 181 ? -37.862 9.108 49.178 1.00 97.12 181 LYS A C 1
ATOM 1531 O O . LYS A 1 181 ? -38.541 9.334 50.177 1.00 97.12 181 LYS A O 1
ATOM 1536 N N . LYS A 1 182 ? -38.153 8.101 48.343 1.00 95.88 182 LYS A N 1
ATOM 1537 C CA . LYS A 1 182 ? -39.252 7.148 48.597 1.00 95.88 182 LYS A CA 1
ATOM 1538 C C . LYS A 1 182 ? -39.029 6.347 49.883 1.00 95.88 182 LYS A C 1
ATOM 1540 O O . LYS A 1 182 ? -39.967 6.193 50.659 1.00 95.88 182 LYS A O 1
ATOM 1545 N N . MET A 1 183 ? -37.808 5.870 50.119 1.00 93.50 183 MET A N 1
ATOM 1546 C CA . MET A 1 183 ? -37.445 5.139 51.334 1.00 93.50 183 MET A CA 1
ATOM 1547 C C . MET A 1 183 ? -37.613 6.020 52.578 1.00 93.50 183 MET A C 1
ATOM 1549 O O . MET A 1 183 ? -38.204 5.585 53.567 1.00 93.50 183 MET A O 1
ATOM 1553 N N . GLN A 1 184 ? -37.152 7.271 52.523 1.00 96.31 184 GLN A N 1
ATOM 1554 C CA . GLN A 1 184 ? -37.280 8.221 53.626 1.00 96.31 184 GLN A CA 1
ATOM 1555 C C . GLN A 1 184 ? -38.747 8.556 53.927 1.00 96.31 184 GLN A C 1
ATOM 1557 O O . GLN A 1 184 ? -39.147 8.521 55.090 1.00 96.31 184 GLN A O 1
ATOM 1562 N N . MET A 1 185 ? -39.558 8.811 52.894 1.00 95.88 185 MET A N 1
ATOM 1563 C CA . MET A 1 185 ? -41.001 9.045 53.035 1.00 95.88 185 MET A CA 1
ATOM 1564 C C . MET A 1 185 ? -41.708 7.852 53.686 1.00 95.88 185 MET A C 1
ATOM 1566 O O . MET A 1 185 ? -42.475 8.040 54.625 1.00 95.88 185 MET A O 1
ATOM 1570 N N . LEU A 1 186 ? -41.409 6.624 53.247 1.00 95.31 186 LEU A N 1
ATOM 1571 C CA . LEU A 1 186 ? -42.009 5.414 53.814 1.00 95.31 186 LEU A CA 1
ATOM 1572 C C . LEU A 1 186 ? -41.624 5.224 55.288 1.00 95.31 186 LEU A C 1
ATOM 1574 O O . LEU A 1 186 ? -42.470 4.866 56.104 1.00 95.31 186 LEU A O 1
ATOM 1578 N N . ARG A 1 187 ? -40.362 5.492 55.654 1.00 94.75 187 ARG A N 1
ATOM 1579 C CA . ARG A 1 187 ? -39.928 5.460 57.061 1.00 94.75 187 ARG A CA 1
ATOM 1580 C C . ARG A 1 187 ? -40.685 6.483 57.903 1.00 94.75 187 ARG A C 1
ATOM 1582 O O . ARG A 1 187 ? -41.176 6.129 58.968 1.00 94.75 187 ARG A O 1
ATOM 1589 N N . GLN A 1 188 ? -40.814 7.717 57.413 1.00 96.31 188 GLN A N 1
ATOM 1590 C CA . GLN A 1 188 ? -41.563 8.773 58.100 1.00 96.31 188 GLN A CA 1
ATOM 1591 C C . GLN A 1 188 ? -43.045 8.413 58.264 1.00 96.31 188 GLN A C 1
ATOM 1593 O O . GLN A 1 188 ? -43.607 8.646 59.330 1.00 96.31 188 GLN A O 1
ATOM 1598 N N . GLU A 1 189 ? -43.664 7.811 57.248 1.00 96.25 189 GLU A N 1
ATOM 1599 C CA . GLU A 1 189 ? -45.055 7.351 57.300 1.00 96.25 189 GLU A CA 1
ATOM 1600 C C . GLU A 1 189 ? -45.255 6.242 58.344 1.00 96.25 189 GLU A C 1
ATOM 1602 O O . GLU A 1 189 ? -46.178 6.318 59.155 1.00 96.25 189 GLU A O 1
ATOM 1607 N N . GLN A 1 190 ? -44.370 5.241 58.377 1.00 95.06 190 GLN A N 1
ATOM 1608 C CA . GLN A 1 190 ? -44.417 4.162 59.371 1.00 95.06 190 GLN A CA 1
ATOM 1609 C C . GLN A 1 190 ? -44.172 4.681 60.793 1.00 95.06 190 GLN A C 1
ATOM 1611 O O . GLN A 1 190 ? -44.870 4.287 61.728 1.00 95.06 190 GLN A O 1
ATOM 1616 N N . ASP A 1 191 ? -43.221 5.604 60.967 1.00 94.75 191 ASP A N 1
ATOM 1617 C CA . ASP A 1 191 ? -42.973 6.251 62.256 1.00 94.75 191 ASP A CA 1
ATOM 1618 C C . ASP A 1 191 ? -44.169 7.082 62.720 1.00 94.75 191 ASP A C 1
ATOM 1620 O O . ASP A 1 191 ? -44.493 7.070 63.910 1.00 94.75 191 ASP A O 1
ATOM 1624 N N . LEU A 1 192 ? -44.837 7.787 61.802 1.00 96.62 192 LEU A N 1
ATOM 1625 C CA . LEU A 1 192 ? -46.052 8.532 62.107 1.00 96.62 192 LEU A CA 1
ATOM 1626 C C . LEU A 1 192 ? -47.180 7.584 62.524 1.00 96.62 192 LEU A C 1
ATOM 1628 O O . LEU A 1 192 ? -47.763 7.800 63.580 1.00 96.62 192 LEU A O 1
ATOM 1632 N N . ARG A 1 193 ? -47.420 6.501 61.770 1.00 95.38 193 ARG A N 1
ATOM 1633 C CA . ARG A 1 193 ? -48.398 5.460 62.130 1.00 95.38 193 ARG A CA 1
ATOM 1634 C C . ARG A 1 193 ? -48.155 4.910 63.526 1.00 95.38 193 ARG A C 1
ATOM 1636 O O . ARG A 1 193 ? -49.062 4.926 64.349 1.00 95.38 193 ARG A O 1
ATOM 1643 N N . ARG A 1 194 ? -46.915 4.508 63.820 1.00 95.19 194 ARG A N 1
ATOM 1644 C CA . ARG A 1 194 ? -46.526 4.012 65.145 1.00 95.19 194 ARG A CA 1
ATOM 1645 C C . ARG A 1 194 ? -46.818 5.040 66.240 1.00 95.19 194 ARG A C 1
ATOM 1647 O O . ARG A 1 194 ? -47.338 4.675 67.287 1.00 95.19 194 ARG A O 1
ATOM 1654 N N . LYS A 1 195 ? -46.485 6.318 66.021 1.00 96.19 195 LYS A N 1
ATOM 1655 C CA . LYS A 1 195 ? -46.770 7.393 66.988 1.00 96.19 195 LYS A CA 1
ATOM 1656 C C . LYS A 1 195 ? -48.272 7.585 67.201 1.00 96.19 195 LYS A C 1
ATOM 1658 O O . LYS A 1 195 ? -48.687 7.739 68.344 1.00 96.19 195 LYS A O 1
ATOM 1663 N N . THR A 1 196 ? -49.070 7.547 66.136 1.00 95.38 196 THR A N 1
ATOM 1664 C CA . THR A 1 196 ? -50.533 7.635 66.218 1.00 95.38 196 THR A CA 1
ATOM 1665 C C . THR A 1 196 ? -51.116 6.454 66.992 1.00 95.38 196 THR A C 1
ATOM 1667 O O . THR A 1 196 ? -51.877 6.670 67.927 1.00 95.38 196 THR A O 1
ATOM 1670 N N . GLU A 1 197 ? -50.699 5.221 66.689 1.00 94.44 197 GLU A N 1
ATOM 1671 C CA . GLU A 1 197 ? -51.145 4.018 67.406 1.00 94.44 197 GLU A CA 1
ATOM 1672 C C . GLU A 1 197 ? -50.794 4.072 68.901 1.00 94.44 197 GLU A C 1
ATOM 1674 O O . GLU A 1 197 ? -51.627 3.737 69.745 1.00 94.44 197 GLU A O 1
ATOM 1679 N N . ILE A 1 198 ? -49.583 4.530 69.248 1.00 94.56 198 ILE A N 1
ATOM 1680 C CA . ILE A 1 198 ? -49.178 4.742 70.646 1.00 94.56 198 ILE A CA 1
ATOM 1681 C C . ILE A 1 198 ? -50.100 5.762 71.315 1.00 94.56 198 ILE A C 1
ATOM 1683 O O . ILE A 1 198 ? -50.623 5.480 72.391 1.00 94.56 198 ILE A O 1
ATOM 1687 N N . HIS A 1 199 ? -50.348 6.904 70.669 1.00 94.81 199 HIS A N 1
ATOM 1688 C CA . HIS A 1 199 ? -51.199 7.953 71.225 1.00 94.81 199 HIS A CA 1
ATOM 1689 C C . HIS A 1 199 ? -52.642 7.475 71.447 1.00 94.81 199 HIS A C 1
ATOM 1691 O O . HIS A 1 199 ? -53.208 7.690 72.515 1.00 94.81 199 HIS A O 1
ATOM 1697 N N . GLU A 1 200 ? -53.219 6.734 70.498 1.00 94.50 200 GLU A N 1
ATOM 1698 C CA . GLU A 1 200 ? -54.553 6.139 70.646 1.00 94.50 200 GLU A CA 1
ATOM 1699 C C . GLU A 1 200 ? -54.617 5.115 71.792 1.00 94.50 200 GLU A C 1
ATOM 1701 O O . GLU A 1 200 ? -55.623 5.014 72.503 1.00 94.50 200 GLU A O 1
ATOM 1706 N N . ILE A 1 201 ? -53.557 4.316 71.978 1.00 93.81 201 ILE A N 1
ATOM 1707 C CA . ILE A 1 201 ? -53.451 3.387 73.111 1.00 93.81 201 ILE A CA 1
ATOM 1708 C C . ILE A 1 201 ? -53.379 4.171 74.423 1.00 93.81 201 ILE A C 1
ATOM 1710 O O . ILE A 1 201 ? -54.090 3.818 75.367 1.00 93.81 201 ILE A O 1
ATOM 1714 N N . GLU A 1 202 ? -52.554 5.214 74.490 1.00 92.88 202 GLU A N 1
ATOM 1715 C CA . GLU A 1 202 ? -52.414 6.081 75.661 1.00 92.88 202 GLU A CA 1
ATOM 1716 C C . GLU A 1 202 ? -53.740 6.753 76.020 1.00 92.88 202 GLU A C 1
ATOM 1718 O O . GLU A 1 202 ? -54.156 6.679 77.175 1.00 92.88 202 GLU A O 1
ATOM 1723 N N . GLU A 1 203 ? -54.463 7.321 75.053 1.00 93.75 203 GLU A N 1
ATOM 1724 C CA . GLU A 1 203 ? -55.783 7.917 75.285 1.00 93.75 203 GLU A CA 1
ATOM 1725 C C . GLU A 1 203 ? -56.792 6.890 75.807 1.00 93.75 203 GLU A C 1
ATOM 1727 O O . GLU A 1 203 ? -57.478 7.141 76.805 1.00 93.75 203 GLU A O 1
ATOM 1732 N N . ARG A 1 204 ? -56.851 5.692 75.204 1.00 94.62 204 ARG A N 1
ATOM 1733 C CA . ARG A 1 204 ? -57.717 4.606 75.694 1.00 94.62 204 ARG A CA 1
ATOM 1734 C C . ARG A 1 204 ? -57.361 4.192 77.119 1.00 94.62 204 ARG A C 1
ATOM 1736 O O . ARG A 1 204 ? -58.260 3.995 77.938 1.00 94.62 204 ARG A O 1
ATOM 1743 N N . LYS A 1 205 ? -56.070 4.061 77.433 1.00 94.06 205 LYS A N 1
ATOM 1744 C CA . LYS A 1 205 ? -55.600 3.695 78.776 1.00 94.06 205 LYS A CA 1
ATOM 1745 C C . LYS A 1 205 ? -55.880 4.796 79.792 1.00 94.06 205 LYS A C 1
ATOM 1747 O O . LYS A 1 205 ? -56.390 4.485 80.862 1.00 94.06 205 LYS A O 1
ATOM 1752 N N . ASN A 1 206 ? -55.663 6.059 79.444 1.00 94.38 206 ASN A N 1
ATOM 1753 C CA . ASN A 1 206 ? -55.991 7.203 80.293 1.00 94.38 206 ASN A CA 1
ATOM 1754 C C . ASN A 1 206 ? -57.498 7.305 80.553 1.00 94.38 206 ASN A C 1
ATOM 1756 O O . ASN A 1 206 ? -57.915 7.535 81.686 1.00 94.38 206 ASN A O 1
ATOM 1760 N N . SER A 1 207 ? -58.332 7.054 79.543 1.00 94.19 207 SER A N 1
ATOM 1761 C CA . SER A 1 207 ? -59.787 6.975 79.710 1.00 94.19 207 SER A CA 1
ATOM 1762 C C . SER A 1 207 ? -60.201 5.836 80.655 1.00 94.19 207 SER A C 1
ATOM 1764 O O . SER A 1 207 ? -61.031 6.029 81.552 1.00 94.19 207 SER A O 1
ATOM 1766 N N . GLN A 1 208 ? -59.570 4.662 80.531 1.00 92.88 208 GLN A N 1
ATOM 1767 C CA . GLN A 1 208 ? -59.796 3.530 81.434 1.00 92.88 208 GLN A CA 1
ATOM 1768 C C . GLN A 1 208 ? -59.352 3.844 82.871 1.00 92.88 208 GLN A C 1
ATOM 1770 O O . GLN A 1 208 ? -60.098 3.554 83.804 1.00 92.88 208 GLN A O 1
ATOM 1775 N N . ILE A 1 209 ? -58.187 4.479 83.052 1.00 92.25 209 ILE A N 1
ATOM 1776 C CA . ILE A 1 209 ? -57.693 4.950 84.356 1.00 92.25 209 ILE A CA 1
ATOM 1777 C C . ILE A 1 209 ? -58.686 5.942 84.963 1.00 92.25 209 ILE A C 1
ATOM 1779 O O . ILE A 1 209 ? -59.107 5.753 86.098 1.00 92.25 209 ILE A O 1
ATOM 1783 N N . ASN A 1 210 ? -59.140 6.942 84.205 1.00 93.25 210 ASN A N 1
ATOM 1784 C CA . ASN A 1 210 ? -60.127 7.920 84.671 1.00 93.25 210 ASN A CA 1
ATOM 1785 C C . ASN A 1 210 ? -61.449 7.265 85.089 1.00 93.25 210 ASN A C 1
ATOM 1787 O O . ASN A 1 210 ? -62.043 7.644 86.098 1.00 93.25 210 ASN A O 1
ATOM 1791 N N . THR A 1 211 ? -61.906 6.265 84.336 1.00 93.25 211 THR A N 1
ATOM 1792 C CA . THR A 1 211 ? -63.108 5.493 84.677 1.00 93.25 211 THR A CA 1
ATOM 1793 C C . THR A 1 211 ? -62.901 4.695 85.962 1.00 93.25 211 THR A C 1
ATOM 1795 O O . THR A 1 211 ? -63.756 4.714 86.844 1.00 93.25 211 THR A O 1
ATOM 1798 N N . LEU A 1 212 ? -61.748 4.037 86.101 1.00 94.31 212 LEU A N 1
ATOM 1799 C CA . LEU A 1 212 ? -61.394 3.280 87.296 1.00 94.31 212 LEU A CA 1
ATOM 1800 C C . LEU A 1 212 ? -61.291 4.191 88.527 1.00 94.31 212 LEU A C 1
ATOM 1802 O O . LEU A 1 212 ? -61.848 3.853 89.566 1.00 94.31 212 LEU A O 1
ATOM 1806 N N . MET A 1 213 ? -60.667 5.366 88.399 1.00 91.75 213 MET A N 1
ATOM 1807 C CA . MET A 1 213 ? -60.619 6.372 89.463 1.00 91.75 213 MET A CA 1
ATOM 1808 C C . MET A 1 213 ? -62.023 6.814 89.879 1.00 91.75 213 MET A C 1
ATOM 1810 O O . MET A 1 213 ? -62.318 6.817 91.067 1.00 91.75 213 MET A O 1
ATOM 1814 N N . LYS A 1 214 ? -62.918 7.120 88.927 1.00 92.62 214 LYS A N 1
ATOM 1815 C CA . LYS A 1 214 ? -64.318 7.471 89.236 1.00 92.62 214 LYS A CA 1
ATOM 1816 C C . LYS A 1 214 ? -65.061 6.339 89.945 1.00 92.62 214 LYS A C 1
ATOM 1818 O O . LYS A 1 214 ? -65.818 6.596 90.876 1.00 92.62 214 LYS A O 1
ATOM 1823 N N . ASN A 1 215 ? -64.846 5.094 89.521 1.00 92.25 215 ASN A N 1
ATOM 1824 C CA . ASN A 1 215 ? -65.445 3.927 90.164 1.00 92.25 215 ASN A CA 1
ATOM 1825 C C . ASN A 1 215 ? -64.908 3.730 91.584 1.00 92.25 215 ASN A C 1
ATOM 1827 O O . ASN A 1 215 ? -65.690 3.430 92.481 1.00 92.25 215 ASN A O 1
ATOM 1831 N N . HIS A 1 216 ? -63.604 3.922 91.801 1.00 91.38 216 HIS A N 1
ATOM 1832 C CA . HIS A 1 216 ? -63.009 3.887 93.134 1.00 91.38 216 HIS A CA 1
ATOM 1833 C C . HIS A 1 216 ? -63.524 5.024 94.013 1.00 91.38 216 HIS A C 1
ATOM 1835 O O . HIS A 1 216 ? -63.908 4.749 95.139 1.00 91.38 216 HIS A O 1
ATOM 1841 N N . GLU A 1 217 ? -63.611 6.256 93.510 1.00 91.75 217 GLU A N 1
ATOM 1842 C CA . GLU A 1 217 ? -64.182 7.400 94.237 1.00 91.75 217 GLU A CA 1
ATOM 1843 C C . GLU A 1 217 ? -65.624 7.109 94.669 1.00 91.75 217 GLU A C 1
ATOM 1845 O O . GLU A 1 217 ? -65.992 7.305 95.827 1.00 91.75 217 GLU A O 1
ATOM 1850 N N . LYS A 1 218 ? -66.431 6.552 93.756 1.00 92.19 218 LYS A N 1
ATOM 1851 C CA . LYS A 1 218 ? -67.792 6.111 94.059 1.00 92.19 218 LYS A CA 1
ATOM 1852 C C . LYS A 1 218 ? -67.798 5.009 95.115 1.00 92.19 218 LYS A C 1
ATOM 1854 O O . LYS A 1 218 ? -68.514 5.140 96.094 1.00 92.19 218 LYS A O 1
ATOM 1859 N N . ALA A 1 219 ? -66.986 3.964 94.959 1.00 89.19 219 ALA A N 1
ATOM 1860 C CA . ALA A 1 219 ? -66.901 2.879 95.932 1.00 89.19 219 ALA A CA 1
ATOM 1861 C C . ALA A 1 219 ? -66.431 3.378 97.308 1.00 89.19 219 ALA A C 1
ATOM 1863 O O . ALA A 1 219 ? -66.970 2.951 98.320 1.00 89.19 219 ALA A O 1
ATOM 1864 N N . PHE A 1 220 ? -65.479 4.313 97.368 1.00 89.12 220 PHE A N 1
ATOM 1865 C CA . PHE A 1 220 ? -65.062 4.970 98.606 1.00 89.12 220 PHE A CA 1
ATOM 1866 C C . PHE A 1 220 ? -66.194 5.795 99.218 1.00 89.12 220 PHE A C 1
ATOM 1868 O O . PHE A 1 220 ? -66.379 5.750 100.432 1.00 89.12 220 PHE A O 1
ATOM 1875 N N . SER A 1 221 ? -66.966 6.518 98.405 1.00 89.81 221 SER A N 1
ATOM 1876 C CA . SER A 1 221 ? -68.151 7.245 98.863 1.00 89.81 221 SER A CA 1
ATOM 1877 C C . SER A 1 221 ? -69.226 6.291 99.386 1.00 89.81 221 SER A C 1
ATOM 1879 O O . SER A 1 221 ? -69.736 6.514 100.479 1.00 89.81 221 SER A O 1
ATOM 1881 N N . ASP A 1 222 ? -69.500 5.195 98.680 1.00 86.88 222 ASP A N 1
ATOM 1882 C CA . ASP A 1 222 ? -70.451 4.155 99.077 1.00 86.88 222 ASP A CA 1
ATOM 1883 C C . ASP A 1 222 ? -69.997 3.459 100.370 1.00 86.88 222 ASP A C 1
ATOM 1885 O O . ASP A 1 222 ? -70.804 3.268 101.272 1.00 86.88 222 ASP A O 1
ATOM 1889 N N . ILE A 1 223 ? -68.701 3.158 100.521 1.00 84.50 223 ILE A N 1
ATOM 1890 C CA . ILE A 1 223 ? -68.106 2.625 101.758 1.00 84.50 223 ILE A CA 1
ATOM 1891 C C . ILE A 1 223 ? -68.229 3.641 102.895 1.00 84.50 223 ILE A C 1
ATOM 1893 O O . ILE A 1 223 ? -68.590 3.278 104.011 1.00 84.50 223 ILE A O 1
ATOM 1897 N N . LYS A 1 224 ? -67.944 4.920 102.636 1.00 85.50 224 LYS A N 1
ATOM 1898 C CA . LYS A 1 224 ? -68.077 5.988 103.632 1.00 85.50 224 LYS A CA 1
ATOM 1899 C C . LYS A 1 224 ? -69.531 6.151 104.070 1.00 85.50 224 LYS A C 1
ATOM 1901 O O . LYS A 1 224 ? -69.776 6.298 105.261 1.00 85.50 224 LYS A O 1
ATOM 1906 N N . ASN A 1 225 ? -70.477 6.079 103.137 1.00 84.06 225 ASN A N 1
ATOM 1907 C CA . ASN A 1 225 ? -71.908 6.101 103.420 1.00 84.06 225 ASN A CA 1
ATOM 1908 C C . ASN A 1 225 ? -72.326 4.849 104.197 1.00 84.06 225 ASN A C 1
ATOM 1910 O O . ASN A 1 225 ? -72.973 4.982 105.222 1.00 84.06 225 ASN A O 1
ATOM 1914 N N . TYR A 1 226 ? -71.853 3.663 103.811 1.00 82.06 226 TYR A N 1
ATOM 1915 C CA . TYR A 1 226 ? -72.086 2.412 104.533 1.00 82.06 226 TYR A CA 1
ATOM 1916 C C . TYR A 1 226 ? -71.551 2.462 105.968 1.00 82.06 226 TYR A C 1
ATOM 1918 O O . TYR A 1 226 ? -72.248 2.059 106.891 1.00 82.06 226 TYR A O 1
ATOM 1926 N N . TYR A 1 227 ? -70.350 3.003 106.197 1.00 79.12 227 TYR A N 1
ATOM 1927 C CA . TYR A 1 227 ? -69.813 3.187 107.548 1.00 79.12 227 TYR A CA 1
ATOM 1928 C C . TYR A 1 227 ? -70.482 4.333 108.315 1.00 79.12 227 TYR A C 1
ATOM 1930 O O . TYR A 1 227 ? -70.558 4.247 109.538 1.00 79.12 227 TYR A O 1
ATOM 1938 N N . ASN A 1 228 ? -71.000 5.366 107.644 1.00 81.62 228 ASN A N 1
ATOM 1939 C CA . ASN A 1 228 ? -71.859 6.391 108.252 1.00 81.62 228 ASN A CA 1
ATOM 1940 C C . ASN A 1 228 ? -73.209 5.801 108.689 1.00 81.62 228 ASN A C 1
ATOM 1942 O O . ASN A 1 228 ? -73.656 6.033 109.809 1.00 81.62 228 ASN A O 1
ATOM 1946 N N . ASP A 1 229 ? -73.819 4.970 107.849 1.00 76.94 229 ASP A N 1
ATOM 1947 C CA . ASP A 1 229 ? -75.059 4.254 108.144 1.00 76.94 229 ASP A CA 1
ATOM 1948 C C . ASP A 1 229 ? -74.837 3.202 109.228 1.00 76.94 229 ASP A C 1
ATOM 1950 O O . ASP A 1 229 ? -75.677 3.035 110.106 1.00 76.94 229 ASP A O 1
ATOM 1954 N N . ILE A 1 230 ? -73.682 2.531 109.228 1.00 71.06 230 ILE A N 1
ATOM 1955 C CA . ILE A 1 230 ? -73.246 1.661 110.319 1.00 71.06 230 ILE A CA 1
ATOM 1956 C C . ILE A 1 230 ? -72.918 2.463 111.565 1.00 71.06 230 ILE A C 1
ATOM 1958 O O . ILE A 1 230 ? -73.169 1.949 112.632 1.00 71.06 230 ILE A O 1
ATOM 1962 N N . THR A 1 231 ? -72.375 3.677 111.519 1.00 67.88 231 THR A N 1
ATOM 1963 C CA . THR A 1 231 ? -72.154 4.459 112.751 1.00 67.88 231 THR A CA 1
ATOM 1964 C C . THR A 1 231 ? -73.467 4.977 113.315 1.00 67.88 231 THR A C 1
ATOM 1966 O O . THR A 1 231 ? -73.629 4.946 114.529 1.00 67.88 231 THR A O 1
ATOM 1969 N N . LEU A 1 232 ? -74.437 5.342 112.473 1.00 72.19 232 LEU A N 1
ATOM 1970 C CA . LEU A 1 232 ? -75.813 5.639 112.882 1.00 72.19 232 LEU A CA 1
ATOM 1971 C C . LEU A 1 232 ? -76.511 4.399 113.462 1.00 72.19 232 LEU A C 1
ATOM 1973 O O . LEU A 1 232 ? -77.050 4.459 114.569 1.00 72.19 232 LEU A O 1
ATOM 1977 N N . ASN A 1 233 ? -76.434 3.258 112.772 1.00 69.69 233 ASN A N 1
ATOM 1978 C CA . ASN A 1 233 ? -76.956 1.985 113.269 1.00 69.69 233 ASN A CA 1
ATOM 1979 C C . ASN A 1 233 ? -76.192 1.491 114.494 1.00 69.69 233 ASN A C 1
ATOM 1981 O O . ASN A 1 233 ? -76.817 0.958 115.389 1.00 69.69 233 ASN A O 1
ATOM 1985 N N . ASN A 1 234 ? -74.880 1.694 114.595 1.00 62.69 234 ASN A N 1
ATOM 1986 C CA . ASN A 1 234 ? -74.063 1.323 115.746 1.00 62.69 234 ASN A CA 1
ATOM 1987 C C . ASN A 1 234 ? -74.317 2.257 116.918 1.00 62.69 234 ASN A C 1
ATOM 1989 O O . ASN A 1 234 ? -74.221 1.807 118.043 1.00 62.69 234 ASN A O 1
ATOM 1993 N N . LEU A 1 235 ? -74.700 3.517 116.713 1.00 66.44 235 LEU A N 1
ATOM 1994 C CA . LEU A 1 235 ? -75.209 4.352 117.800 1.00 66.44 235 LEU A CA 1
ATOM 1995 C C . LEU A 1 235 ? -76.510 3.758 118.369 1.00 66.44 235 LEU A C 1
ATOM 1997 O O . LEU A 1 235 ? -76.697 3.721 119.585 1.00 66.44 235 LEU A O 1
ATOM 2001 N N . ALA A 1 236 ? -77.376 3.230 117.496 1.00 59.28 236 ALA A N 1
ATOM 2002 C CA . ALA A 1 236 ? -78.587 2.506 117.885 1.00 59.28 236 ALA A CA 1
ATOM 2003 C C . ALA A 1 236 ? -78.287 1.107 118.470 1.00 59.28 236 ALA A C 1
ATOM 2005 O O . ALA A 1 236 ? -78.944 0.675 119.414 1.00 59.28 236 ALA A O 1
ATOM 2006 N N . LEU A 1 237 ? -77.252 0.427 117.974 1.00 56.94 237 LEU A N 1
ATOM 2007 C CA . LEU A 1 237 ? -76.845 -0.924 118.349 1.00 56.94 237 LEU A CA 1
ATOM 2008 C C . LEU A 1 237 ? -75.959 -0.930 119.601 1.00 56.94 237 LEU A C 1
ATOM 2010 O O . LEU A 1 237 ? -76.053 -1.875 120.361 1.00 56.94 237 LEU A O 1
ATOM 2014 N N . ILE A 1 238 ? -75.166 0.107 119.894 1.00 54.25 238 ILE A N 1
ATOM 2015 C CA . ILE A 1 238 ? -74.406 0.286 121.152 1.00 54.25 238 ILE A CA 1
ATOM 2016 C C . ILE A 1 238 ? -75.367 0.367 122.344 1.00 54.25 238 ILE A C 1
ATOM 2018 O O . ILE A 1 238 ? -75.043 -0.133 123.422 1.00 54.25 238 ILE A O 1
ATOM 2022 N N . ASN A 1 239 ? -76.577 0.902 122.146 1.00 54.56 239 ASN A N 1
ATOM 2023 C CA . ASN A 1 239 ? -77.647 0.794 123.138 1.00 54.56 239 ASN A CA 1
ATOM 2024 C C . ASN A 1 239 ? -78.126 -0.657 123.343 1.00 54.56 239 ASN A C 1
ATOM 2026 O O . ASN A 1 239 ? -78.546 -0.984 124.445 1.00 54.56 239 ASN A O 1
ATOM 2030 N N . SER A 1 240 ? -78.007 -1.533 122.339 1.00 51.78 240 SER A N 1
ATOM 2031 C CA . SER A 1 240 ? -78.390 -2.958 122.418 1.00 51.78 240 SER A CA 1
ATOM 2032 C C . SER A 1 240 ? -77.231 -3.929 122.732 1.00 51.78 240 SER A C 1
ATOM 2034 O O . SER A 1 240 ? -77.440 -4.996 123.288 1.00 51.78 240 SER A O 1
ATOM 2036 N N . LEU A 1 241 ? -75.977 -3.579 122.428 1.00 47.34 241 LEU A N 1
ATOM 2037 C CA . LEU A 1 241 ? -74.794 -4.444 122.561 1.00 47.34 241 LEU A CA 1
ATOM 2038 C C . LEU A 1 241 ? -74.050 -4.266 123.886 1.00 47.34 241 LEU A C 1
ATOM 2040 O O . LEU A 1 241 ? -73.169 -5.068 124.193 1.00 47.34 241 LEU A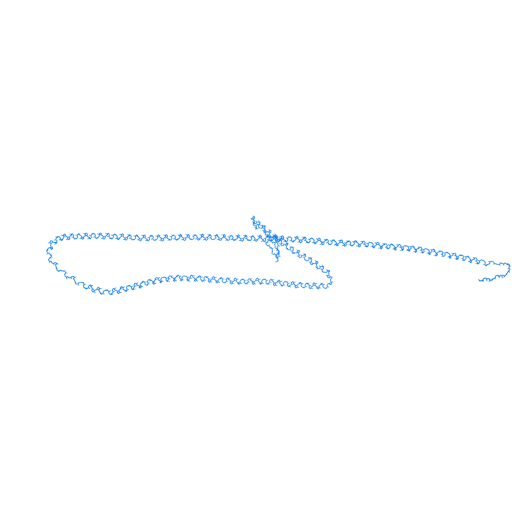 O 1
ATOM 2044 N N . LYS A 1 242 ? -74.456 -3.305 124.729 1.00 49.03 242 LYS A N 1
ATOM 2045 C CA . LYS A 1 242 ? -74.217 -3.424 126.178 1.00 49.03 242 LYS A CA 1
ATOM 2046 C C . LYS A 1 242 ? -74.828 -4.712 126.754 1.00 49.03 242 LYS A C 1
ATOM 2048 O O . LYS A 1 242 ? -74.398 -5.147 127.813 1.00 49.03 242 LYS A O 1
ATOM 2053 N N . GLU A 1 243 ? -75.771 -5.332 126.042 1.00 51.19 243 GLU A N 1
ATOM 2054 C CA . GLU A 1 243 ? -76.496 -6.534 126.456 1.00 51.19 243 GLU A CA 1
ATOM 2055 C C . GLU A 1 243 ? -75.878 -7.848 125.931 1.00 51.19 243 GLU A C 1
ATOM 2057 O O . GLU A 1 243 ? -76.121 -8.900 126.508 1.00 51.19 243 GLU A O 1
ATOM 2062 N N . GLN A 1 244 ? -75.028 -7.819 124.891 1.00 45.25 244 GLN A N 1
ATOM 2063 C CA . GLN A 1 244 ? -74.501 -9.043 124.244 1.00 45.25 244 GLN A CA 1
ATOM 2064 C C . GLN A 1 244 ? -72.969 -9.219 124.328 1.00 45.25 244 GLN A C 1
ATOM 2066 O O . GLN A 1 244 ? -72.418 -10.184 123.797 1.00 45.25 244 GLN A O 1
ATOM 2071 N N . MET A 1 245 ? -72.258 -8.328 125.031 1.00 41.66 245 MET A N 1
ATOM 2072 C CA . MET A 1 245 ? -70.799 -8.411 125.243 1.00 41.66 245 MET A CA 1
ATOM 2073 C C . MET A 1 245 ? -70.361 -9.614 126.116 1.00 41.66 245 MET A C 1
ATOM 2075 O O . MET A 1 245 ? -69.173 -9.925 126.188 1.00 41.66 245 MET A O 1
ATOM 2079 N N . GLU A 1 246 ? -71.303 -10.337 126.724 1.00 49.97 246 GLU A N 1
ATOM 2080 C CA . GLU A 1 246 ? -71.038 -11.577 127.469 1.00 49.97 246 GLU A CA 1
ATOM 2081 C C . GLU A 1 246 ? -70.788 -12.812 126.572 1.00 49.97 246 GLU A C 1
ATOM 2083 O O . GLU A 1 246 ? -70.187 -13.785 127.023 1.00 49.97 246 GLU A O 1
ATOM 2088 N N . GLU A 1 247 ? -71.165 -12.815 125.284 1.00 44.69 247 GLU A N 1
ATOM 2089 C CA . GLU A 1 247 ? -71.302 -14.097 124.560 1.00 44.69 247 GLU A CA 1
ATOM 2090 C C . GLU A 1 247 ? -70.148 -14.489 123.607 1.00 44.69 247 GLU A C 1
ATOM 2092 O O . GLU A 1 247 ? -69.956 -15.670 123.313 1.00 44.69 247 GLU A O 1
ATOM 2097 N N . MET A 1 248 ? -69.298 -13.561 123.156 1.00 42.34 248 MET A N 1
ATOM 2098 C CA . MET A 1 248 ? -68.317 -13.835 122.079 1.00 42.34 248 MET A CA 1
ATOM 2099 C C . MET A 1 248 ? -66.848 -13.906 122.527 1.00 42.34 248 MET A C 1
ATOM 2101 O O . MET A 1 248 ? -65.936 -13.774 121.717 1.00 42.34 248 MET A O 1
ATOM 2105 N N . LYS A 1 249 ? -66.595 -14.219 123.803 1.00 42.94 249 LYS A N 1
ATOM 2106 C CA . LYS A 1 249 ? -65.246 -14.493 124.346 1.00 42.94 249 LYS A CA 1
ATOM 2107 C C . LYS A 1 249 ? -64.721 -15.922 124.084 1.00 42.94 249 LYS A C 1
ATOM 2109 O O . LYS A 1 249 ? -63.730 -16.325 124.680 1.00 42.94 249 LYS A O 1
ATOM 2114 N N . ARG A 1 250 ? -65.385 -16.729 123.239 1.00 46.12 250 ARG A N 1
ATOM 2115 C CA . ARG A 1 250 ? -65.218 -18.204 123.214 1.00 46.12 250 ARG A CA 1
ATOM 2116 C C . ARG A 1 250 ? -64.726 -18.866 121.910 1.00 46.12 250 ARG A C 1
ATOM 2118 O O . ARG A 1 250 ? -64.780 -20.089 121.834 1.00 46.12 250 ARG A O 1
ATOM 2125 N N . LYS A 1 251 ? -64.261 -18.152 120.873 1.00 42.06 251 LYS A N 1
ATOM 2126 C CA . LYS A 1 251 ? -63.937 -18.789 119.564 1.00 42.06 251 LYS A CA 1
ATOM 2127 C C . LYS A 1 251 ? -62.583 -18.420 118.931 1.00 42.06 251 LYS A C 1
ATOM 2129 O O . LYS A 1 251 ? -62.467 -18.439 117.711 1.00 42.06 251 LYS A O 1
ATOM 2134 N N . GLU A 1 252 ? -61.557 -18.139 119.728 1.00 37.41 252 GLU A N 1
ATOM 2135 C CA . GLU A 1 252 ? -60.231 -17.734 119.217 1.00 37.41 252 GLU A CA 1
ATOM 2136 C C . GLU A 1 252 ? -59.226 -18.903 119.055 1.00 37.41 252 GLU A C 1
ATOM 2138 O O . GLU A 1 252 ? -58.325 -18.837 118.231 1.00 37.41 252 GLU A O 1
ATOM 2143 N N . GLU A 1 253 ? -59.424 -20.049 119.715 1.00 42.50 253 GLU A N 1
ATOM 2144 C CA . GLU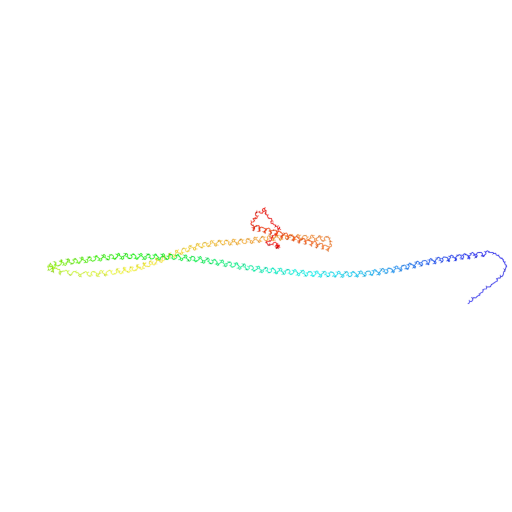 A 1 253 ? -58.402 -21.120 119.784 1.00 42.50 253 GLU A CA 1
ATOM 2145 C C . GLU A 1 253 ? -58.358 -22.130 118.606 1.00 42.50 253 GLU A C 1
ATOM 2147 O O . GLU A 1 253 ? -57.726 -23.178 118.717 1.00 42.50 253 GLU A O 1
ATOM 2152 N N . ARG A 1 254 ? -59.014 -21.893 117.455 1.00 48.94 254 ARG A N 1
ATOM 2153 C CA . ARG A 1 254 ? -59.103 -22.915 116.373 1.00 48.94 254 ARG A CA 1
ATOM 2154 C C . ARG A 1 254 ? -58.131 -22.773 115.194 1.00 48.94 254 ARG A C 1
ATOM 2156 O O . ARG A 1 254 ? -58.084 -23.692 114.384 1.00 48.94 254 ARG A O 1
ATOM 2163 N N . LEU A 1 255 ? -57.353 -21.697 115.084 1.00 50.88 255 LEU A N 1
ATOM 2164 C CA . LEU A 1 255 ? -56.589 -21.392 113.857 1.00 50.88 255 LEU A CA 1
ATOM 2165 C C . LEU A 1 255 ? -55.088 -21.73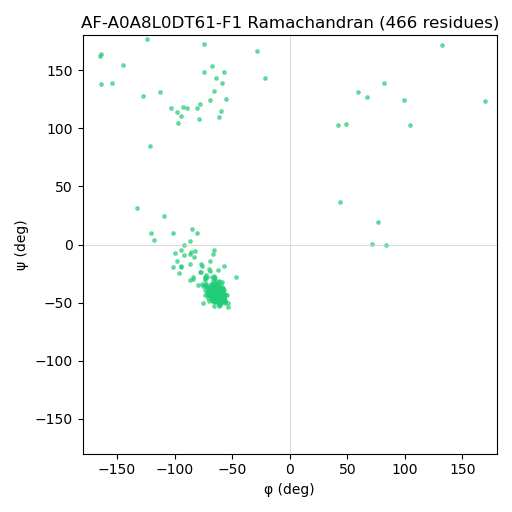7 113.892 1.00 50.88 255 LEU A C 1
ATOM 2167 O O . LEU A 1 255 ? -54.365 -21.396 112.962 1.00 50.88 255 LEU A O 1
ATOM 2171 N N . GLU A 1 256 ? -54.607 -22.460 114.905 1.00 48.09 256 GLU A N 1
ATOM 2172 C CA . GLU A 1 256 ? -53.177 -22.810 115.009 1.00 48.09 256 GLU A CA 1
ATOM 2173 C C . GLU A 1 256 ? -52.778 -24.163 114.379 1.00 48.09 256 GLU A C 1
ATOM 2175 O O . GLU A 1 256 ? -51.598 -24.511 114.374 1.00 48.09 256 GLU A O 1
ATOM 2180 N N . LYS A 1 257 ? -53.709 -24.937 113.794 1.00 50.00 257 LYS A N 1
ATOM 2181 C CA . LYS A 1 257 ? -53.427 -26.313 113.319 1.00 50.00 257 LYS A CA 1
ATOM 2182 C C . LYS A 1 257 ? -53.118 -26.467 111.818 1.00 50.00 257 LYS A C 1
ATOM 2184 O O . LYS A 1 257 ? -52.540 -27.484 111.439 1.00 50.00 257 LYS A O 1
ATOM 2189 N N . ASP A 1 258 ? -53.390 -25.458 110.989 1.00 55.22 258 ASP A N 1
ATOM 2190 C CA . ASP A 1 258 ? -53.271 -25.553 109.516 1.00 55.22 258 ASP A CA 1
ATOM 2191 C C . ASP A 1 258 ? -51.849 -25.267 108.975 1.00 55.22 258 ASP A C 1
ATOM 2193 O O . ASP A 1 258 ? -51.556 -25.465 107.796 1.00 55.22 258 ASP A O 1
ATOM 2197 N N . MET A 1 259 ? -50.917 -24.838 109.835 1.00 52.16 259 MET A N 1
ATOM 2198 C CA . MET A 1 259 ? -49.578 -24.379 109.427 1.00 52.16 259 MET A CA 1
ATOM 2199 C C . MET A 1 259 ? -48.594 -25.524 109.090 1.00 52.16 259 MET A C 1
ATOM 2201 O O . MET A 1 259 ? -47.641 -25.333 108.333 1.00 52.16 259 MET A O 1
ATOM 2205 N N . ALA A 1 260 ? -48.803 -26.733 109.625 1.00 56.91 260 ALA A N 1
ATOM 2206 C CA . ALA A 1 260 ? -47.850 -27.843 109.485 1.00 56.91 260 ALA A CA 1
ATOM 2207 C C . ALA A 1 260 ? -48.009 -28.646 108.175 1.00 56.91 260 ALA A C 1
ATOM 2209 O O . ALA A 1 260 ? -47.031 -29.194 107.661 1.00 56.91 260 ALA A O 1
ATOM 2210 N N . GLU A 1 261 ? -49.213 -28.689 107.599 1.00 59.25 261 GLU A N 1
ATOM 2211 C CA . GLU A 1 261 ? -49.509 -29.450 106.375 1.00 59.25 261 GLU A CA 1
ATOM 2212 C C . GLU A 1 261 ? -48.969 -28.746 105.113 1.00 59.25 261 GLU A C 1
ATOM 2214 O O . GLU A 1 261 ? -48.435 -29.389 104.203 1.00 59.25 261 GLU A O 1
ATOM 2219 N N . VAL A 1 262 ? -48.977 -27.407 105.116 1.00 61.31 262 VAL A N 1
ATOM 2220 C CA . VAL A 1 262 ? -48.448 -26.560 104.033 1.00 61.31 262 VAL A CA 1
ATOM 2221 C C . VAL A 1 262 ? -46.925 -26.705 103.881 1.00 61.31 262 VAL A C 1
ATOM 2223 O O . VAL A 1 262 ? -46.402 -26.701 102.764 1.00 61.31 262 VAL A O 1
ATOM 2226 N N . LEU A 1 263 ? -46.191 -26.911 104.981 1.00 59.53 263 LEU A N 1
ATOM 2227 C CA . LEU A 1 263 ? -44.727 -27.043 104.962 1.00 59.53 263 LEU A CA 1
ATOM 2228 C C . LEU A 1 263 ? -44.238 -28.388 104.391 1.00 59.53 263 LEU A C 1
ATOM 2230 O O . LEU A 1 263 ? -43.173 -28.438 103.769 1.00 59.53 263 LEU A O 1
ATOM 2234 N N . LEU A 1 264 ? -45.008 -29.472 104.545 1.00 62.38 264 LEU A N 1
ATOM 2235 C CA . LEU A 1 264 ? -44.642 -30.797 104.027 1.00 62.38 264 LEU A CA 1
ATOM 2236 C C . LEU A 1 264 ? -44.929 -30.931 102.521 1.00 62.38 264 LEU A C 1
ATOM 2238 O O . LEU A 1 264 ? -44.151 -31.556 101.793 1.00 62.38 264 LEU A O 1
ATOM 2242 N N . GLN A 1 265 ? -46.002 -30.300 102.032 1.00 62.69 265 GLN A N 1
ATOM 2243 C CA . GLN A 1 265 ? -46.326 -30.269 100.602 1.00 62.69 265 GLN A CA 1
ATOM 2244 C C . GLN A 1 265 ? -45.318 -29.433 99.793 1.00 62.69 265 GLN A C 1
ATOM 2246 O O . GLN A 1 265 ? -44.949 -29.823 98.685 1.00 62.69 265 GLN A O 1
ATOM 2251 N N . ASN A 1 266 ? -44.777 -28.356 100.372 1.00 63.88 266 ASN A N 1
ATOM 2252 C CA . ASN A 1 266 ? -43.792 -27.492 99.710 1.00 63.88 266 ASN A CA 1
ATOM 2253 C C . ASN A 1 266 ? -42.446 -28.211 99.446 1.00 63.88 266 ASN A C 1
ATOM 2255 O O . ASN A 1 266 ? -41.837 -28.036 98.393 1.00 63.88 266 ASN A O 1
ATOM 2259 N N . LYS A 1 267 ? -42.029 -29.118 100.346 1.00 66.38 267 LYS A N 1
ATOM 2260 C CA . LYS A 1 267 ? -40.813 -29.947 100.190 1.00 66.38 267 LYS A CA 1
ATOM 2261 C C . LYS A 1 267 ? -40.933 -31.053 99.130 1.00 66.38 267 LYS A C 1
ATOM 2263 O O . LYS A 1 267 ? -39.925 -31.439 98.548 1.00 66.38 267 LYS A O 1
ATOM 2268 N N . ARG A 1 268 ? -42.140 -31.569 98.859 1.00 68.62 268 ARG A N 1
ATOM 2269 C CA . ARG A 1 268 ? -42.380 -32.610 97.832 1.00 68.62 268 ARG A CA 1
ATOM 2270 C C . ARG A 1 268 ? -42.385 -32.064 96.399 1.00 68.62 268 ARG A C 1
ATOM 2272 O O . ARG A 1 268 ? -42.133 -32.818 95.465 1.00 68.62 268 ARG A O 1
ATOM 2279 N N . LEU A 1 269 ? -42.666 -30.774 96.222 1.00 67.94 269 LEU A N 1
ATOM 2280 C CA . LEU A 1 269 ? -42.802 -30.129 94.909 1.00 67.94 269 LEU A CA 1
ATOM 2281 C C . LEU A 1 269 ? -41.490 -29.519 94.380 1.00 67.94 269 LEU A C 1
ATOM 2283 O O . LEU A 1 269 ? -41.423 -29.139 93.213 1.00 67.94 269 LEU A O 1
ATOM 2287 N N . THR A 1 270 ? -40.432 -29.453 95.197 1.00 75.06 270 THR A N 1
ATOM 2288 C CA . THR A 1 270 ? -39.157 -28.808 94.830 1.00 75.06 270 THR A CA 1
ATOM 2289 C C . THR A 1 270 ? -38.348 -29.613 93.804 1.00 75.06 270 THR A C 1
ATOM 2291 O O . THR A 1 270 ? -37.821 -29.051 92.848 1.00 75.06 270 THR A O 1
ATOM 2294 N N . GLU A 1 271 ? -38.276 -30.935 93.962 1.00 72.69 271 GLU A N 1
ATOM 2295 C CA . GLU A 1 271 ? -37.472 -31.823 93.107 1.00 72.69 271 GLU A CA 1
ATOM 2296 C C . GLU A 1 271 ? -38.066 -32.036 91.690 1.00 72.69 271 GLU A C 1
ATOM 2298 O O . GLU A 1 271 ? -37.308 -32.028 90.716 1.00 72.69 271 GLU A O 1
ATOM 2303 N N . PRO A 1 272 ? -39.402 -32.162 91.509 1.00 79.00 272 PRO A N 1
ATOM 2304 C CA . PRO A 1 272 ? -40.025 -32.155 90.182 1.00 79.00 272 PRO A CA 1
ATOM 2305 C C . PRO A 1 272 ? -39.879 -30.805 89.467 1.00 79.00 272 PRO A C 1
ATOM 2307 O O . PRO A 1 272 ? -39.649 -30.770 88.261 1.00 79.00 272 PRO A O 1
ATOM 2310 N N . LEU A 1 273 ? -39.965 -29.693 90.210 1.00 78.62 273 LEU A N 1
ATOM 2311 C CA . LEU A 1 273 ? -39.805 -28.348 89.655 1.00 78.62 273 LEU A CA 1
ATOM 2312 C C . LEU A 1 273 ? -38.370 -28.095 89.168 1.00 78.62 273 LEU A C 1
ATOM 2314 O O . LEU A 1 273 ? -38.183 -27.453 88.137 1.00 78.62 273 LEU A O 1
ATOM 2318 N N . GLN A 1 274 ? -37.364 -28.605 89.885 1.00 80.81 274 GLN A N 1
ATOM 2319 C CA . GLN A 1 274 ? -35.957 -28.502 89.489 1.00 80.81 274 GLN A CA 1
ATOM 2320 C C . GLN A 1 274 ? -35.674 -29.296 88.203 1.00 80.81 274 GLN A C 1
ATOM 2322 O O . GLN A 1 274 ? -35.120 -28.738 87.258 1.00 80.81 274 GLN A O 1
ATOM 2327 N N . ARG A 1 275 ? -36.145 -30.551 88.118 1.00 79.56 275 ARG A N 1
ATOM 2328 C CA . ARG A 1 275 ? -36.009 -31.382 86.906 1.00 79.56 275 ARG A CA 1
ATOM 2329 C C . ARG A 1 275 ? -36.707 -30.768 85.691 1.00 79.56 275 ARG A C 1
ATOM 2331 O O . ARG A 1 275 ? -36.108 -30.697 84.626 1.00 79.56 275 ARG A O 1
ATOM 2338 N N . ALA A 1 276 ? -37.921 -30.240 85.863 1.00 79.94 276 ALA A N 1
ATOM 2339 C CA . ALA A 1 276 ? -38.635 -29.553 84.786 1.00 79.94 276 ALA A CA 1
ATOM 2340 C C . ALA A 1 276 ? -37.902 -28.285 84.307 1.00 79.94 276 ALA A C 1
ATOM 2342 O O . ALA A 1 276 ? -37.916 -27.975 83.119 1.00 79.94 276 ALA A O 1
ATOM 2343 N N . LYS A 1 277 ? -37.231 -27.549 85.206 1.00 81.56 277 LYS A N 1
ATOM 2344 C CA . LYS A 1 277 ? -36.420 -26.381 84.825 1.00 81.56 277 LYS A CA 1
ATOM 2345 C C . LYS A 1 277 ? -35.185 -26.774 84.017 1.00 81.56 277 LYS A C 1
ATOM 2347 O O . LYS A 1 277 ? -34.910 -26.129 83.011 1.00 81.56 277 LYS A O 1
ATOM 2352 N N . GLU A 1 278 ? -34.470 -27.817 84.427 1.00 85.19 278 GLU A N 1
ATOM 2353 C CA . GLU A 1 278 ? -33.300 -28.327 83.697 1.00 85.19 278 GLU A CA 1
ATOM 2354 C C . GLU A 1 278 ? -33.692 -28.832 82.299 1.00 85.19 278 GLU A C 1
ATOM 2356 O O . GLU A 1 278 ? -33.054 -28.484 81.303 1.00 85.19 278 GLU A O 1
ATOM 2361 N N . GLU A 1 279 ? -34.812 -29.546 82.196 1.00 88.06 279 GLU A N 1
ATOM 2362 C CA . GLU A 1 279 ? -35.355 -30.038 80.928 1.00 88.06 279 GLU A CA 1
ATOM 2363 C C . GLU A 1 279 ? -35.780 -28.888 79.996 1.00 88.06 279 GLU A C 1
ATOM 2365 O O . GLU A 1 279 ? -35.467 -28.899 78.805 1.00 88.06 279 GLU A O 1
ATOM 2370 N N . VAL A 1 280 ? -36.391 -27.826 80.538 1.00 88.19 280 VAL A N 1
ATOM 2371 C CA . VAL A 1 280 ? -36.697 -26.600 79.780 1.00 88.19 280 VAL A CA 1
ATOM 2372 C C . VAL A 1 280 ? -35.422 -25.922 79.273 1.00 88.19 280 VAL A C 1
ATOM 2374 O O . VAL A 1 280 ? -35.396 -25.483 78.122 1.00 88.19 280 VAL A O 1
ATOM 2377 N N . THR A 1 281 ? -34.357 -25.849 80.077 1.00 89.19 281 THR A N 1
ATOM 2378 C CA . THR A 1 281 ? -33.093 -25.235 79.632 1.00 89.19 281 THR A CA 1
ATOM 2379 C C . THR A 1 281 ? -32.405 -26.032 78.525 1.00 89.19 281 THR A C 1
ATOM 2381 O O . THR A 1 281 ? -31.887 -25.441 77.574 1.00 89.19 281 THR A O 1
ATOM 2384 N N . GLU A 1 282 ? -32.443 -27.364 78.591 1.00 89.88 282 GLU A N 1
ATOM 2385 C CA . GLU A 1 282 ? -31.869 -28.227 77.558 1.00 89.88 282 GLU A CA 1
ATOM 2386 C C . GLU A 1 282 ? -32.682 -28.148 76.255 1.00 89.88 282 GLU A C 1
ATOM 2388 O O . GLU A 1 282 ? -32.112 -27.963 75.177 1.00 89.88 282 GLU A O 1
ATOM 2393 N N . LEU A 1 283 ? -34.017 -28.157 76.340 1.00 88.69 283 LEU A N 1
ATOM 2394 C CA . LEU A 1 283 ? -34.893 -27.964 75.179 1.00 88.69 283 LEU A CA 1
ATOM 2395 C C . LEU A 1 283 ? -34.714 -26.581 74.536 1.00 88.69 283 LEU A C 1
ATOM 2397 O O . LEU A 1 283 ? -34.685 -26.477 73.311 1.00 88.69 283 LEU A O 1
ATOM 2401 N N . GLN A 1 284 ? -34.530 -25.519 75.328 1.00 88.56 284 GLN A N 1
ATOM 2402 C CA . GLN A 1 284 ? -34.225 -24.179 74.808 1.00 88.56 284 GLN A CA 1
ATOM 2403 C C . GLN A 1 284 ? -32.889 -24.143 74.055 1.00 88.56 284 GLN A C 1
ATOM 2405 O O . GLN A 1 284 ? -32.788 -23.509 73.003 1.00 88.56 284 GLN A O 1
ATOM 2410 N N . LYS A 1 285 ? -31.869 -24.852 74.550 1.00 91.81 285 LYS A N 1
ATOM 2411 C CA . LYS A 1 285 ? -30.562 -24.955 73.887 1.00 91.81 285 LYS A CA 1
ATOM 2412 C C . LYS A 1 285 ? -30.649 -25.729 72.570 1.00 91.81 285 LYS A C 1
ATOM 2414 O O . LYS A 1 285 ? -30.069 -25.306 71.570 1.00 91.81 285 LYS A O 1
ATOM 2419 N N . GLN A 1 286 ? -31.405 -26.826 72.544 1.00 90.50 286 GLN A N 1
ATOM 2420 C CA . GLN A 1 286 ? -31.659 -27.594 71.322 1.00 90.50 286 GLN A CA 1
ATOM 2421 C C . GLN A 1 286 ? -32.452 -26.781 70.292 1.00 90.50 286 GLN A C 1
ATOM 2423 O O . GLN A 1 286 ? -32.109 -26.801 69.110 1.00 90.50 286 GLN A O 1
ATOM 2428 N N . LEU A 1 287 ? -33.447 -26.004 70.734 1.00 91.19 287 LEU A N 1
ATOM 2429 C CA . LEU A 1 287 ? -34.209 -25.101 69.871 1.00 91.19 287 LEU A CA 1
ATOM 2430 C C . LEU A 1 287 ? -33.304 -24.031 69.238 1.00 91.19 287 LEU A C 1
ATOM 2432 O O . LEU A 1 287 ? -33.357 -23.824 68.028 1.00 91.19 287 LEU A O 1
ATOM 2436 N N . ALA A 1 288 ? -32.424 -23.405 70.027 1.00 92.62 288 ALA A N 1
ATOM 2437 C CA . ALA A 1 288 ? -31.480 -22.402 69.533 1.00 92.62 288 ALA A CA 1
ATOM 2438 C C . ALA A 1 288 ? -30.495 -22.982 68.500 1.00 92.62 288 ALA A C 1
ATOM 2440 O O . ALA A 1 288 ? -30.216 -22.352 67.476 1.00 92.62 288 ALA A O 1
ATOM 2441 N N . ASN A 1 289 ? -30.000 -24.204 68.727 1.00 92.38 289 ASN A N 1
ATOM 2442 C CA . ASN A 1 289 ? -29.164 -24.906 67.751 1.00 92.38 289 ASN A CA 1
ATOM 2443 C C . ASN A 1 289 ? -29.940 -25.205 66.460 1.00 92.38 289 ASN A C 1
ATOM 2445 O O . ASN A 1 289 ? -29.443 -24.929 65.371 1.00 92.38 289 ASN A O 1
ATOM 2449 N N . TYR A 1 290 ? -31.182 -25.678 66.571 1.00 92.69 290 TYR A N 1
ATOM 2450 C CA . TYR A 1 290 ? -32.036 -25.945 65.414 1.00 92.69 290 TYR A CA 1
ATOM 2451 C C . TYR A 1 290 ? -32.335 -24.678 64.592 1.00 92.69 290 TYR A C 1
ATOM 2453 O O . TYR A 1 290 ? -32.320 -24.715 63.360 1.00 92.69 290 TYR A O 1
ATOM 2461 N N . GLU A 1 291 ? -32.555 -23.528 65.236 1.00 92.50 291 GLU A N 1
ATOM 2462 C CA . GLU A 1 291 ? -32.718 -22.243 64.541 1.00 92.50 291 GLU A CA 1
ATOM 2463 C C . GLU A 1 291 ? -31.438 -21.803 63.809 1.00 92.50 291 GLU A C 1
ATOM 2465 O O . GLU A 1 291 ? -31.495 -21.302 62.675 1.00 92.50 291 GLU A O 1
ATOM 2470 N N . LYS A 1 292 ? -30.268 -22.042 64.412 1.00 93.38 292 LYS A N 1
ATOM 2471 C CA . LYS A 1 292 ? -28.964 -21.778 63.788 1.00 93.38 292 LYS A CA 1
ATOM 2472 C C . LYS A 1 292 ? -28.705 -22.689 62.583 1.00 93.38 292 LYS A C 1
ATOM 2474 O O . LYS A 1 292 ? -28.234 -22.226 61.541 1.00 93.38 292 LYS A O 1
ATOM 2479 N N . ASP A 1 293 ? -29.065 -23.962 62.678 1.00 92.50 293 ASP A N 1
ATOM 2480 C CA . ASP A 1 293 ? -28.948 -24.905 61.565 1.00 92.50 293 ASP A CA 1
ATOM 2481 C C . ASP A 1 293 ? -29.918 -24.548 60.435 1.00 92.50 293 ASP A C 1
ATOM 2483 O O . ASP A 1 293 ? -29.547 -24.561 59.260 1.00 92.50 293 ASP A O 1
ATOM 2487 N N . LYS A 1 294 ? -31.142 -24.126 60.769 1.00 94.62 294 LYS A N 1
ATOM 2488 C CA . LYS A 1 294 ? -32.142 -23.674 59.793 1.00 94.62 294 LYS A CA 1
ATOM 2489 C C . LYS A 1 294 ? -31.673 -22.447 59.006 1.00 94.62 294 LYS A C 1
ATOM 2491 O O . LYS A 1 294 ? -31.861 -22.396 57.789 1.00 94.62 294 LYS A O 1
ATOM 2496 N N . THR A 1 295 ? -31.056 -21.472 59.672 1.00 92.81 295 THR A N 1
ATOM 2497 C CA . THR A 1 295 ? -30.504 -20.273 59.014 1.00 92.81 295 THR A CA 1
ATOM 2498 C C . THR A 1 295 ? -29.283 -20.610 58.157 1.00 92.81 295 THR A C 1
ATOM 2500 O O . THR A 1 295 ? -29.204 -20.171 57.008 1.00 92.81 295 THR A O 1
ATOM 2503 N N . SER A 1 296 ? -28.393 -21.474 58.649 1.00 92.38 296 SER A N 1
ATOM 2504 C CA . SER A 1 296 ? -27.225 -21.958 57.899 1.00 92.38 296 SER A CA 1
ATOM 2505 C C . SER A 1 296 ? -27.632 -22.753 56.651 1.00 92.38 296 SER A C 1
ATOM 2507 O O . SER A 1 296 ? -27.097 -22.535 55.563 1.00 92.38 296 SER A O 1
ATOM 2509 N N . LEU A 1 297 ? -28.647 -23.616 56.767 1.00 93.75 297 LEU A N 1
ATOM 2510 C CA . LEU A 1 297 ? -29.214 -24.370 55.649 1.00 93.75 297 LEU A CA 1
ATOM 2511 C C . LEU A 1 297 ? -29.866 -23.450 54.610 1.00 93.75 297 LEU A C 1
ATOM 2513 O O . LEU A 1 297 ? -29.739 -23.695 53.410 1.00 93.75 297 LEU A O 1
ATOM 2517 N N . ALA A 1 298 ? -30.557 -22.391 55.041 1.00 93.81 298 ALA A N 1
ATOM 2518 C CA . ALA A 1 298 ? -31.120 -21.399 54.128 1.00 93.81 298 ALA A CA 1
ATOM 2519 C C . ALA A 1 298 ? -30.017 -20.668 53.343 1.00 93.81 298 ALA A C 1
ATOM 2521 O O . ALA A 1 298 ? -30.133 -20.531 52.123 1.00 93.81 298 ALA A O 1
ATOM 2522 N N . GLY A 1 299 ? -28.924 -20.285 54.013 1.00 93.56 299 GLY A N 1
ATOM 2523 C CA . GLY A 1 299 ? -27.740 -19.705 53.374 1.00 93.56 299 GLY A CA 1
ATOM 2524 C C . GLY A 1 299 ? -27.101 -20.655 52.358 1.00 93.56 299 GLY A C 1
ATOM 2525 O O . GLY A 1 299 ? -26.910 -20.287 51.199 1.00 93.56 299 GLY A O 1
ATOM 2526 N N . ALA A 1 300 ? -26.863 -21.912 52.740 1.00 92.62 300 ALA A N 1
ATOM 2527 C CA . ALA A 1 300 ? -26.304 -22.929 51.849 1.00 92.62 300 ALA A CA 1
ATOM 2528 C C . ALA A 1 300 ? -27.193 -23.185 50.618 1.00 92.62 300 ALA A C 1
ATOM 2530 O O . ALA A 1 300 ? -26.692 -23.278 49.498 1.00 92.62 300 ALA A O 1
ATOM 2531 N N . LYS A 1 301 ? -28.522 -23.232 50.792 1.00 94.38 301 LYS A N 1
ATOM 2532 C CA . LYS A 1 301 ? -29.476 -23.362 49.677 1.00 94.38 301 LYS A CA 1
ATOM 2533 C C . LYS A 1 301 ? -29.444 -22.156 48.738 1.00 94.38 301 LYS A C 1
ATOM 2535 O O . LYS A 1 301 ? -29.545 -22.338 47.524 1.00 94.38 301 LYS A O 1
ATOM 2540 N N . ALA A 1 302 ? -29.300 -20.942 49.270 1.00 94.31 302 ALA A N 1
ATOM 2541 C CA . ALA A 1 302 ? -29.162 -19.739 48.455 1.00 94.31 302 ALA A CA 1
ATOM 2542 C C . ALA A 1 302 ? -27.864 -19.771 47.633 1.00 94.31 302 ALA A C 1
ATOM 2544 O O . ALA A 1 302 ? -27.917 -19.567 46.420 1.00 94.31 302 ALA A O 1
ATOM 2545 N N . HIS A 1 303 ? -26.732 -20.125 48.251 1.00 93.19 303 HIS A N 1
ATOM 2546 C CA . HIS A 1 303 ? -25.455 -20.289 47.550 1.00 93.19 303 HIS A CA 1
ATOM 2547 C C . HIS A 1 303 ? -25.516 -21.371 46.468 1.00 93.19 303 HIS A C 1
ATOM 2549 O O . HIS A 1 303 ? -25.099 -21.123 45.340 1.00 93.19 303 HIS A O 1
ATOM 2555 N N . LEU A 1 304 ? -26.108 -22.533 46.763 1.00 94.69 304 LEU A N 1
ATOM 2556 C CA . LEU A 1 304 ? -26.292 -23.609 45.785 1.00 94.69 304 LEU A CA 1
ATOM 2557 C C . LEU A 1 304 ? -27.130 -23.147 44.584 1.00 94.69 304 LEU A C 1
ATOM 2559 O O . LEU A 1 304 ? -26.836 -23.495 43.443 1.00 94.69 304 LEU A O 1
ATOM 2563 N N . LYS A 1 305 ? -28.174 -22.345 44.824 1.00 96.06 305 LYS A N 1
ATOM 2564 C CA . LYS A 1 305 ? -29.020 -21.798 43.758 1.00 96.06 305 LYS A CA 1
ATOM 2565 C C . LYS A 1 305 ? -28.248 -20.828 42.860 1.00 96.06 305 LYS A C 1
ATOM 2567 O O . LYS A 1 305 ? -28.427 -20.880 41.646 1.00 96.06 305 LYS A O 1
ATOM 2572 N N . VAL A 1 306 ? -27.413 -19.966 43.445 1.00 96.56 306 VAL A N 1
ATOM 2573 C CA . VAL A 1 306 ? -26.558 -19.029 42.697 1.00 96.56 306 VAL A CA 1
ATOM 2574 C C . VAL A 1 306 ? -25.521 -19.795 41.878 1.00 96.56 306 VAL A C 1
ATOM 2576 O O . VAL A 1 306 ? -25.519 -19.666 40.658 1.00 96.56 306 VAL A O 1
ATOM 2579 N N . ALA A 1 307 ? -24.754 -20.688 42.508 1.00 94.06 307 ALA A N 1
ATOM 2580 C CA . ALA A 1 307 ? -23.754 -21.511 41.825 1.00 94.06 307 ALA A CA 1
ATOM 2581 C C . ALA A 1 307 ? -24.375 -22.385 40.718 1.00 94.06 307 ALA A C 1
ATOM 2583 O O . ALA A 1 307 ? -23.813 -22.545 39.639 1.00 94.06 307 ALA A O 1
ATOM 2584 N N . GLY A 1 308 ? -25.579 -22.920 40.946 1.00 96.00 308 GLY A N 1
ATOM 2585 C CA . GLY A 1 308 ? -26.316 -23.685 39.942 1.00 96.00 308 GLY A CA 1
ATOM 2586 C C . GLY A 1 308 ? -26.794 -22.847 38.753 1.00 96.00 308 GLY A C 1
ATOM 2587 O O . GLY A 1 308 ? -26.943 -23.389 37.658 1.00 96.00 308 GLY A O 1
ATOM 2588 N N . LYS A 1 309 ? -27.037 -21.543 38.942 1.00 96.31 309 LYS A N 1
ATOM 2589 C CA . LYS A 1 309 ? -27.327 -20.612 37.845 1.00 96.31 309 LYS A CA 1
ATOM 2590 C C . LYS A 1 309 ? -26.048 -20.281 37.077 1.00 96.31 309 LYS A C 1
ATOM 2592 O O . LYS A 1 309 ? -26.023 -20.482 35.871 1.00 96.31 309 LYS A O 1
ATOM 2597 N N . GLU A 1 310 ? -24.984 -19.897 37.779 1.00 96.00 310 GLU A N 1
ATOM 2598 C CA . GLU A 1 310 ? -23.674 -19.605 37.182 1.00 96.00 310 GLU A CA 1
ATOM 2599 C C . GLU A 1 310 ? -23.164 -20.784 36.347 1.00 96.00 310 GLU A C 1
ATOM 2601 O O . GLU A 1 310 ? -22.752 -20.607 35.209 1.00 96.00 310 GLU A O 1
ATOM 2606 N N . MET A 1 311 ? -23.289 -22.017 36.846 1.00 96.19 311 MET A N 1
ATOM 2607 C CA . MET A 1 311 ? -22.871 -23.201 36.095 1.00 96.19 311 MET A CA 1
ATOM 2608 C C . MET A 1 311 ? -23.695 -23.436 34.820 1.00 96.19 311 MET A C 1
ATOM 2610 O O . MET A 1 311 ? -23.173 -23.986 33.853 1.00 96.19 311 MET A O 1
ATOM 2614 N N . LYS A 1 312 ? -24.978 -23.054 34.799 1.00 96.94 312 LYS A N 1
ATOM 2615 C CA . LYS A 1 312 ? -25.801 -23.128 33.581 1.00 96.94 312 LYS A CA 1
ATOM 2616 C C . LYS A 1 312 ? -25.406 -22.044 32.584 1.00 96.94 312 LYS A C 1
ATOM 2618 O O . LYS A 1 312 ? -25.272 -22.356 31.405 1.00 96.94 312 LYS A O 1
ATOM 2623 N N . ASP A 1 313 ? -25.184 -20.827 33.069 1.00 95.81 313 ASP A N 1
ATOM 2624 C CA . ASP A 1 313 ? -24.774 -19.688 32.248 1.00 95.81 313 ASP A CA 1
ATOM 2625 C C . ASP A 1 313 ? -23.397 -19.969 31.604 1.00 95.81 313 ASP A C 1
ATOM 2627 O O . ASP A 1 313 ? -23.267 -19.900 30.384 1.00 95.81 313 ASP A O 1
ATOM 2631 N N . LEU A 1 314 ? -22.413 -20.450 32.380 1.00 95.81 314 LEU A N 1
ATOM 2632 C CA . LEU A 1 314 ? -21.097 -20.855 31.861 1.00 95.81 314 LEU A CA 1
ATOM 2633 C C . LEU A 1 314 ? -21.170 -22.004 30.849 1.00 95.81 314 LEU A C 1
ATOM 2635 O O . LEU A 1 314 ? -20.431 -22.002 29.868 1.00 95.81 314 LEU A O 1
ATOM 2639 N N . LYS A 1 315 ? -22.038 -23.001 31.066 1.00 96.62 315 LYS A N 1
ATOM 2640 C CA . LYS A 1 315 ? -22.222 -24.094 30.096 1.00 96.62 315 LYS A CA 1
ATOM 2641 C C . LYS A 1 315 ? -22.746 -23.574 28.762 1.00 96.62 315 LYS A C 1
ATOM 2643 O O . LYS A 1 315 ? -22.260 -23.995 27.719 1.00 96.62 315 LYS A O 1
ATOM 2648 N N . TRP A 1 316 ? -23.706 -22.654 28.802 1.00 97.56 316 TRP A N 1
ATOM 2649 C CA . TRP A 1 316 ? -24.234 -22.029 27.595 1.00 97.56 316 TRP A CA 1
ATOM 2650 C C . TRP A 1 316 ? -23.160 -21.221 26.861 1.00 97.56 316 TRP A C 1
ATOM 2652 O O . TRP A 1 316 ? -22.995 -21.367 25.652 1.00 97.56 316 TRP A O 1
ATOM 2662 N N . GLU A 1 317 ? -22.394 -20.401 27.584 1.00 96.38 317 GLU A N 1
ATOM 2663 C CA . GLU A 1 317 ? -21.289 -19.634 27.001 1.00 96.38 317 GLU A CA 1
ATOM 2664 C C . GLU A 1 317 ? -20.223 -20.537 26.374 1.00 96.38 317 GLU A C 1
ATOM 2666 O O . GLU A 1 317 ? -19.748 -20.246 25.276 1.00 96.38 317 GLU A O 1
ATOM 2671 N N . HIS A 1 318 ? -19.887 -21.647 27.036 1.00 95.38 318 HIS A N 1
ATOM 2672 C CA . HIS A 1 318 ? -18.932 -22.628 26.531 1.00 95.38 318 HIS A CA 1
ATOM 2673 C C . HIS A 1 318 ? -19.395 -23.257 25.213 1.00 95.38 318 HIS A C 1
ATOM 2675 O O . HIS A 1 318 ? -18.638 -23.257 24.247 1.00 95.38 318 HIS A O 1
ATOM 2681 N N . GLU A 1 319 ? -20.651 -23.704 25.143 1.00 97.06 319 GLU A N 1
ATOM 2682 C CA . GLU A 1 319 ? -21.236 -24.296 23.934 1.00 97.06 319 GLU A CA 1
ATOM 2683 C C . GLU A 1 319 ? -21.243 -23.296 22.763 1.00 97.06 319 GLU A C 1
ATOM 2685 O O . GLU A 1 319 ? -20.875 -23.622 21.632 1.00 97.06 319 GLU A O 1
ATOM 2690 N N . VAL A 1 320 ? -21.595 -22.034 23.033 1.00 97.31 320 VAL A N 1
ATOM 2691 C CA . VAL A 1 320 ? -21.545 -20.963 22.026 1.00 97.31 320 VAL A CA 1
ATOM 2692 C C . VAL A 1 320 ? -20.109 -20.718 21.553 1.00 97.31 320 VAL A C 1
ATOM 2694 O O . VAL A 1 320 ? -19.884 -20.501 20.356 1.00 97.31 320 VAL A O 1
ATOM 2697 N N . LEU A 1 321 ? -19.131 -20.742 22.462 1.00 95.75 321 LEU A N 1
ATOM 2698 C CA . LEU A 1 321 ? -17.720 -20.585 22.114 1.00 95.75 321 LEU A CA 1
ATOM 2699 C C . LEU A 1 321 ? -17.202 -21.757 21.276 1.00 95.75 321 LEU A C 1
ATOM 2701 O O . LEU A 1 321 ? -16.515 -21.511 20.287 1.00 95.75 321 LEU A O 1
ATOM 2705 N N . GLU A 1 322 ? -17.552 -22.998 21.617 1.00 97.38 322 GLU A N 1
ATOM 2706 C CA . GLU A 1 322 ? -17.172 -24.188 20.846 1.00 97.38 322 GLU A CA 1
ATOM 2707 C C . GLU A 1 322 ? -17.719 -24.134 19.419 1.00 97.38 322 GLU A C 1
ATOM 2709 O O . GLU A 1 322 ? -16.975 -24.352 18.460 1.00 97.38 322 GLU A O 1
ATOM 2714 N N . GLN A 1 323 ? -18.989 -23.759 19.249 1.00 96.38 323 GLN A N 1
ATOM 2715 C CA . GLN A 1 323 ? -19.587 -23.611 17.920 1.00 96.38 323 GLN A CA 1
ATOM 2716 C C . GLN A 1 323 ? -18.886 -22.522 17.097 1.00 96.38 323 GLN A C 1
ATOM 2718 O O . GLN A 1 323 ? -18.588 -22.720 15.915 1.00 96.38 323 GLN A O 1
ATOM 2723 N N . ARG A 1 324 ? -18.576 -21.373 17.714 1.00 96.00 324 ARG A N 1
ATOM 2724 C CA . ARG A 1 324 ? -17.820 -20.297 17.051 1.00 96.00 324 ARG A CA 1
ATOM 2725 C C . ARG A 1 324 ? -16.411 -20.745 16.680 1.00 96.00 324 ARG A C 1
ATOM 2727 O O . ARG A 1 324 ? -15.967 -20.460 15.571 1.00 96.00 324 ARG A O 1
ATOM 2734 N N . PHE A 1 325 ? -15.729 -21.452 17.575 1.00 95.38 325 PHE A N 1
ATOM 2735 C CA . PHE A 1 325 ? -14.389 -21.974 17.336 1.00 95.38 325 PHE A CA 1
ATOM 2736 C C . PHE A 1 325 ? -14.378 -22.967 16.171 1.00 95.38 325 PHE A C 1
ATOM 2738 O O . PHE A 1 325 ? -13.575 -22.817 15.253 1.00 95.38 325 PHE A O 1
ATOM 2745 N N . SER A 1 326 ? -15.322 -23.912 16.154 1.00 97.56 326 SER A N 1
ATOM 2746 C CA . SER A 1 326 ? -15.480 -24.877 15.063 1.00 97.56 326 SER A CA 1
ATOM 2747 C C . SER A 1 326 ? -15.684 -24.179 13.716 1.00 97.56 326 SER A C 1
ATOM 2749 O O . SER A 1 326 ? -15.000 -24.498 12.743 1.00 97.56 326 SER A O 1
ATOM 2751 N N . LYS A 1 327 ? -16.545 -23.154 13.665 1.00 97.12 327 LYS A N 1
ATOM 2752 C CA . LYS A 1 327 ? -16.769 -22.367 12.447 1.00 97.12 327 LYS A CA 1
ATOM 2753 C C . LYS A 1 327 ? -15.495 -21.667 11.964 1.00 97.12 327 LYS A C 1
ATOM 2755 O O . LYS A 1 327 ? -15.154 -21.773 10.790 1.00 97.12 327 LYS A O 1
ATOM 2760 N N . VAL A 1 328 ? -14.775 -20.991 12.861 1.00 96.62 328 VAL A N 1
ATOM 2761 C CA . VAL A 1 328 ? -13.521 -20.294 12.520 1.00 96.62 328 VAL A CA 1
ATOM 2762 C C . VAL A 1 328 ? -12.447 -21.277 12.053 1.00 96.62 328 VAL A C 1
ATOM 2764 O O . VAL A 1 328 ? -11.686 -20.975 11.135 1.00 96.62 328 VAL A O 1
ATOM 2767 N N . GLN A 1 329 ? -12.387 -22.468 12.646 1.00 96.94 329 GLN A N 1
ATOM 2768 C CA . GLN A 1 329 ? -11.454 -23.508 12.231 1.00 96.94 329 GLN A CA 1
ATOM 2769 C C . GLN A 1 329 ? -11.744 -23.990 10.803 1.00 96.94 329 GLN A C 1
ATOM 2771 O O . GLN A 1 329 ? -10.818 -24.078 9.998 1.00 96.94 329 GLN A O 1
ATOM 2776 N N . VAL A 1 330 ? -13.017 -24.218 10.464 1.00 97.69 330 VAL A N 1
ATOM 2777 C CA . VAL A 1 330 ? -13.429 -24.576 9.097 1.00 97.69 330 VAL A CA 1
ATOM 2778 C C . VAL A 1 330 ? -13.100 -23.454 8.110 1.00 97.69 330 VAL A C 1
ATOM 2780 O O . VAL A 1 330 ? -12.525 -23.719 7.059 1.00 97.69 330 VAL A O 1
ATOM 2783 N N . GLU A 1 331 ? -13.392 -22.197 8.452 1.00 96.31 331 GLU A N 1
ATOM 2784 C CA . GLU A 1 331 ? -13.073 -21.043 7.599 1.00 96.31 331 GLU A CA 1
ATOM 2785 C C . GLU A 1 331 ? -11.565 -20.910 7.341 1.00 96.31 331 GLU A C 1
ATOM 2787 O O . GLU A 1 331 ? -11.148 -20.655 6.208 1.00 96.31 331 GLU A O 1
ATOM 2792 N N . ARG A 1 332 ? -10.736 -21.126 8.371 1.00 97.38 332 ARG A N 1
ATOM 2793 C CA . ARG A 1 332 ? -9.273 -21.152 8.244 1.00 97.38 332 ARG A CA 1
ATOM 2794 C C . ARG A 1 332 ? -8.820 -22.256 7.291 1.00 97.38 332 ARG A C 1
ATOM 2796 O O . ARG A 1 332 ? -7.989 -21.998 6.419 1.00 97.38 332 ARG A O 1
ATOM 2803 N N . ASP A 1 333 ? -9.338 -23.467 7.465 1.00 96.62 333 ASP A N 1
ATOM 2804 C CA . ASP A 1 333 ? -8.930 -24.634 6.678 1.00 96.62 333 ASP A CA 1
ATOM 2805 C C . ASP A 1 333 ? -9.343 -24.483 5.205 1.00 96.62 333 ASP A C 1
ATOM 2807 O O . ASP A 1 333 ? -8.546 -24.745 4.298 1.00 96.62 333 ASP A O 1
ATOM 2811 N N . ASP A 1 334 ? -10.539 -23.950 4.955 1.00 97.25 334 ASP A N 1
ATOM 2812 C CA . ASP A 1 334 ? -11.015 -23.612 3.613 1.00 97.25 334 ASP A CA 1
ATOM 2813 C C . ASP A 1 334 ? -1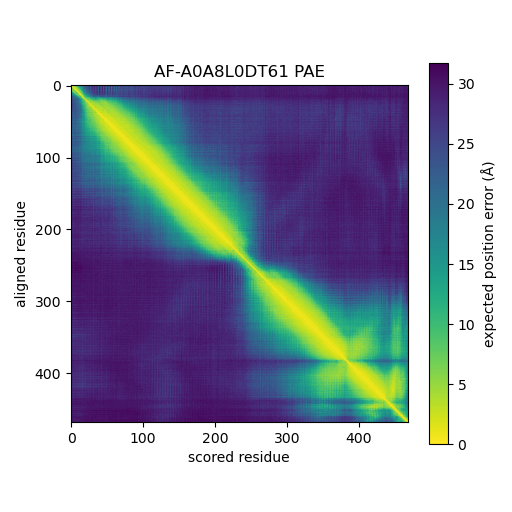0.171 -22.517 2.957 1.00 97.25 334 ASP A C 1
ATOM 2815 O O . ASP A 1 334 ? -9.849 -22.608 1.768 1.00 97.25 334 ASP A O 1
ATOM 2819 N N . LEU A 1 335 ? -9.797 -21.480 3.711 1.00 96.12 335 LEU A N 1
ATOM 2820 C CA . LEU A 1 335 ? -8.954 -20.407 3.194 1.00 96.12 335 LEU A CA 1
ATOM 2821 C C . LEU A 1 335 ? -7.565 -20.933 2.825 1.00 96.12 335 LEU A C 1
ATOM 2823 O O . LEU A 1 335 ? -7.051 -20.605 1.754 1.00 96.12 335 LEU A O 1
ATOM 2827 N N . TYR A 1 336 ? -6.990 -21.794 3.666 1.00 95.88 336 TYR A N 1
ATOM 2828 C CA . TYR A 1 336 ? -5.706 -22.431 3.395 1.00 95.88 336 TYR A CA 1
ATOM 2829 C C . TYR A 1 336 ? -5.769 -23.288 2.125 1.00 95.88 336 TYR A C 1
ATOM 2831 O O . TYR A 1 336 ? -4.929 -23.150 1.235 1.00 95.88 336 TYR A O 1
ATOM 2839 N N . LYS A 1 337 ? -6.824 -24.099 1.976 1.00 97.00 337 LYS A N 1
ATOM 2840 C CA . LYS A 1 337 ? -7.046 -24.920 0.780 1.00 97.00 337 LYS A CA 1
ATOM 2841 C C . LYS A 1 337 ? -7.178 -24.073 -0.489 1.00 97.00 337 LYS A C 1
ATOM 2843 O O . LYS A 1 337 ? -6.526 -24.376 -1.489 1.00 97.00 337 LYS A O 1
ATOM 2848 N N . LYS A 1 338 ? -7.980 -23.003 -0.452 1.00 96.44 338 LYS A N 1
ATOM 2849 C CA . LYS A 1 338 ? -8.155 -22.076 -1.586 1.00 96.44 338 LYS A CA 1
ATOM 2850 C C . LYS A 1 338 ? -6.848 -21.384 -1.958 1.00 96.44 338 LYS A C 1
ATOM 2852 O O . LYS A 1 338 ? -6.545 -21.253 -3.139 1.00 96.44 338 LYS A O 1
ATOM 2857 N N . PHE A 1 339 ? -6.062 -20.974 -0.966 1.00 93.94 339 PHE A N 1
ATOM 2858 C CA . PHE A 1 339 ? -4.760 -20.355 -1.190 1.00 93.94 339 PHE A CA 1
ATOM 2859 C C . PHE A 1 339 ? -3.793 -21.309 -1.900 1.00 93.94 339 PHE A C 1
ATOM 2861 O O . PHE A 1 339 ? -3.200 -20.943 -2.915 1.00 93.94 339 PHE A O 1
ATOM 2868 N N . THR A 1 340 ? -3.681 -22.555 -1.428 1.00 96.12 340 THR A N 1
ATOM 2869 C CA . THR A 1 340 ? -2.838 -23.569 -2.077 1.00 96.12 340 THR A CA 1
ATOM 2870 C C . THR A 1 340 ? -3.293 -23.855 -3.510 1.00 96.12 340 THR A C 1
ATOM 2872 O O . THR A 1 340 ? -2.454 -23.926 -4.407 1.00 96.12 340 THR A O 1
ATOM 2875 N N . GLN A 1 341 ? -4.604 -23.965 -3.748 1.00 96.62 341 GLN A N 1
ATOM 2876 C CA . GLN A 1 341 ? -5.158 -24.160 -5.093 1.00 96.62 341 GLN A CA 1
ATOM 2877 C C . GLN A 1 341 ? -4.836 -22.984 -6.021 1.00 96.62 341 GLN A C 1
ATOM 2879 O O . GLN A 1 341 ? -4.339 -23.198 -7.124 1.00 96.62 341 GLN A O 1
ATOM 2884 N N . ALA A 1 342 ? -5.027 -21.744 -5.563 1.00 95.81 342 ALA A N 1
ATOM 2885 C CA . ALA A 1 342 ? -4.725 -20.554 -6.355 1.00 95.81 342 ALA A CA 1
ATOM 2886 C C . ALA A 1 342 ? -3.238 -20.475 -6.742 1.00 95.81 342 ALA A C 1
ATOM 2888 O O . ALA A 1 342 ? -2.913 -20.151 -7.885 1.00 95.81 342 ALA A O 1
ATOM 2889 N N . ILE A 1 343 ? -2.326 -20.823 -5.824 1.00 94.62 343 ILE A N 1
ATOM 2890 C CA . ILE A 1 343 ? -0.889 -20.894 -6.129 1.00 94.62 343 ILE A CA 1
ATOM 2891 C C . ILE A 1 343 ? -0.615 -21.933 -7.215 1.00 94.62 343 ILE A C 1
ATOM 2893 O O . ILE A 1 343 ? 0.084 -21.630 -8.184 1.00 94.62 343 ILE A O 1
ATOM 2897 N N . GLN A 1 344 ? -1.165 -23.141 -7.072 1.00 95.75 344 GLN A N 1
ATOM 2898 C CA . GLN A 1 344 ? -0.971 -24.217 -8.044 1.00 95.75 344 GLN A CA 1
ATOM 2899 C C . GLN A 1 344 ? -1.514 -23.835 -9.424 1.00 95.75 344 GLN A C 1
ATOM 2901 O O . GLN A 1 344 ? -0.833 -24.048 -10.424 1.00 95.75 344 GLN A O 1
ATOM 2906 N N . GLU A 1 345 ? -2.687 -23.203 -9.495 1.00 95.94 345 GLU A N 1
ATOM 2907 C CA . GLU A 1 345 ? -3.265 -22.728 -10.755 1.00 95.94 345 GLU A CA 1
ATOM 2908 C C . GLU A 1 345 ? -2.395 -21.666 -11.437 1.00 95.94 345 GLU A C 1
ATOM 2910 O O . GLU A 1 345 ? -2.179 -21.725 -12.651 1.00 95.94 345 GLU A O 1
ATOM 2915 N N . VAL A 1 346 ? -1.874 -20.693 -10.682 1.00 95.94 346 VAL A N 1
ATOM 2916 C CA . VAL A 1 346 ? -0.985 -19.653 -11.225 1.00 95.94 346 VAL A CA 1
ATOM 2917 C C . VAL A 1 346 ? 0.322 -20.269 -11.721 1.00 95.94 346 VAL A C 1
ATOM 2919 O O . VAL A 1 346 ? 0.763 -19.959 -12.831 1.00 95.94 346 VAL A O 1
ATOM 2922 N N . GLN A 1 347 ? 0.915 -21.178 -10.943 1.00 92.44 347 GLN A N 1
ATOM 2923 C CA . GLN A 1 347 ? 2.119 -21.904 -11.345 1.00 92.44 347 GLN A CA 1
ATOM 2924 C C . GLN A 1 347 ? 1.876 -22.747 -12.600 1.00 92.44 347 GLN A C 1
ATOM 2926 O O . GLN A 1 347 ? 2.689 -22.703 -13.520 1.00 92.44 347 GLN A O 1
ATOM 2931 N N . GLN A 1 348 ? 0.745 -23.449 -12.690 1.00 94.69 348 GLN A N 1
ATOM 2932 C CA . GLN A 1 348 ? 0.393 -24.257 -13.856 1.00 94.69 348 GLN A CA 1
ATOM 2933 C C . GLN A 1 348 ? 0.175 -23.391 -15.105 1.00 94.69 348 GLN A C 1
ATOM 2935 O O . GLN A 1 348 ? 0.695 -23.718 -16.171 1.00 94.69 348 GLN A O 1
ATOM 2940 N N . LYS A 1 349 ? -0.547 -22.267 -14.990 1.00 94.25 349 LYS A N 1
ATOM 2941 C CA . LYS A 1 349 ? -0.775 -21.333 -16.109 1.00 94.25 349 LYS A CA 1
ATOM 2942 C C . LYS A 1 349 ? 0.528 -20.708 -16.602 1.00 94.25 349 LYS A C 1
ATOM 2944 O O . LYS A 1 349 ? 0.764 -20.665 -17.810 1.00 94.25 349 LYS A O 1
ATOM 2949 N N . SER A 1 350 ? 1.377 -20.253 -15.681 1.00 92.50 350 SER A N 1
ATOM 2950 C CA . SER A 1 350 ? 2.699 -19.711 -16.010 1.00 92.50 350 SER A CA 1
ATOM 2951 C C . SER A 1 350 ? 3.594 -20.781 -16.643 1.00 92.50 350 SER A C 1
ATOM 2953 O O . SER A 1 350 ? 4.164 -20.560 -17.709 1.00 92.50 350 SER A O 1
ATOM 2955 N N . GLY A 1 351 ? 3.624 -21.985 -16.064 1.00 94.06 351 GLY A N 1
ATOM 2956 C CA . GLY A 1 351 ? 4.370 -23.127 -16.588 1.00 94.06 351 GLY A CA 1
ATOM 2957 C C . GLY A 1 351 ? 3.934 -23.528 -17.998 1.00 94.06 351 GLY A C 1
ATOM 2958 O O . GLY A 1 351 ? 4.781 -23.736 -18.862 1.00 94.06 351 GLY A O 1
ATOM 2959 N N . PHE A 1 352 ? 2.627 -23.556 -18.278 1.00 94.38 352 PHE A N 1
ATOM 2960 C CA . PHE A 1 352 ? 2.117 -23.835 -19.623 1.00 94.38 352 PHE A CA 1
ATOM 2961 C C . PHE A 1 352 ? 2.506 -22.744 -20.629 1.00 94.38 352 PHE A C 1
ATOM 2963 O O . PHE A 1 352 ? 2.907 -23.056 -21.750 1.00 94.38 352 PHE A O 1
ATOM 2970 N N . LYS A 1 353 ? 2.432 -21.464 -20.232 1.00 94.31 353 LYS A N 1
ATOM 2971 C CA . LYS A 1 353 ? 2.866 -20.341 -21.076 1.00 94.31 353 LYS A CA 1
ATOM 2972 C C . LYS A 1 353 ? 4.362 -20.428 -21.389 1.00 94.31 353 LYS A C 1
ATOM 2974 O O . LYS A 1 353 ? 4.737 -20.264 -22.546 1.00 94.31 353 LYS A O 1
ATOM 2979 N N . ASN A 1 354 ? 5.191 -20.739 -20.395 1.00 93.62 354 ASN A N 1
ATOM 2980 C CA . ASN A 1 354 ? 6.633 -20.911 -20.574 1.00 93.62 354 ASN A CA 1
ATOM 2981 C C . ASN A 1 354 ? 6.941 -22.085 -21.504 1.00 93.62 354 ASN A C 1
ATOM 2983 O O . ASN A 1 354 ? 7.660 -21.905 -22.481 1.00 93.62 354 ASN A O 1
ATOM 2987 N N . LEU A 1 355 ? 6.308 -23.241 -21.290 1.00 95.81 355 LEU A N 1
ATOM 2988 C CA . LEU A 1 355 ? 6.476 -24.409 -22.156 1.00 95.81 355 LEU A CA 1
ATOM 2989 C C . LEU A 1 355 ? 6.075 -24.113 -23.611 1.00 95.81 355 LEU A C 1
ATOM 2991 O O . LEU A 1 355 ? 6.728 -24.564 -24.553 1.00 95.81 355 LEU A O 1
ATOM 2995 N N . LEU A 1 356 ? 4.997 -23.351 -23.818 1.00 95.38 356 LEU A N 1
ATOM 2996 C CA . LEU A 1 356 ? 4.573 -22.934 -25.153 1.00 95.38 356 LEU A CA 1
ATOM 2997 C C . LEU A 1 356 ? 5.604 -22.005 -25.812 1.00 95.38 356 LEU A C 1
ATOM 2999 O O . LEU A 1 356 ? 5.901 -22.172 -26.996 1.00 95.38 356 LEU A O 1
ATOM 3003 N N . LEU A 1 357 ? 6.152 -21.047 -25.059 1.00 94.12 357 LEU A N 1
ATOM 3004 C CA . LEU A 1 357 ? 7.198 -20.142 -25.539 1.00 94.12 357 LEU A CA 1
ATOM 3005 C C . LEU A 1 357 ? 8.491 -20.895 -25.866 1.00 94.12 357 LEU A C 1
ATOM 3007 O O . LEU A 1 357 ? 9.051 -20.663 -26.932 1.00 94.12 357 LEU A O 1
ATOM 3011 N N . GLU A 1 358 ? 8.912 -21.840 -25.025 1.00 94.69 358 GLU A N 1
ATOM 3012 C CA . GLU A 1 358 ? 10.070 -22.708 -25.272 1.00 94.69 358 GLU A CA 1
ATOM 3013 C C . GLU A 1 358 ? 9.894 -23.530 -26.550 1.00 94.69 358 GLU A C 1
ATOM 3015 O O . GLU A 1 358 ? 10.784 -23.559 -27.398 1.00 94.69 358 GLU A O 1
ATOM 3020 N N . ARG A 1 359 ? 8.719 -24.143 -26.751 1.00 96.06 359 ARG A N 1
ATOM 3021 C CA . ARG A 1 359 ? 8.421 -24.883 -27.989 1.00 96.06 359 ARG A CA 1
ATOM 3022 C C . ARG A 1 359 ? 8.436 -23.980 -29.218 1.00 96.06 359 ARG A C 1
ATOM 3024 O O . ARG A 1 359 ? 8.960 -24.381 -30.256 1.00 96.06 359 ARG A O 1
ATOM 3031 N N . LYS A 1 360 ? 7.867 -22.774 -29.119 1.00 96.06 360 LYS A N 1
ATOM 3032 C CA . LYS A 1 360 ? 7.873 -21.800 -30.218 1.00 96.06 360 LYS A CA 1
ATOM 3033 C C . LYS A 1 360 ? 9.2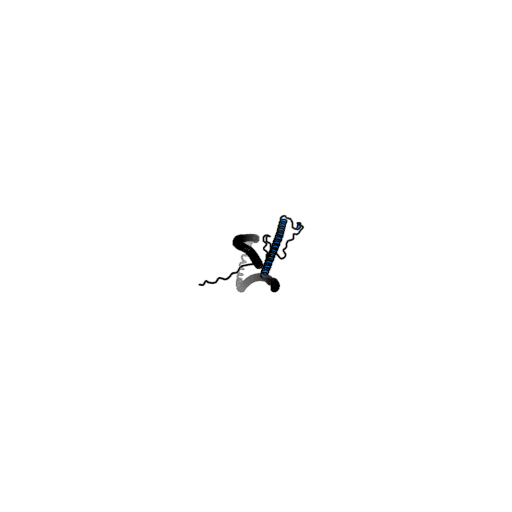96 -21.343 -30.537 1.00 96.06 360 LYS A C 1
ATOM 3035 O O . LYS A 1 360 ? 9.646 -21.268 -31.710 1.00 96.06 360 LYS A O 1
ATOM 3040 N N . LEU A 1 361 ? 10.103 -21.080 -29.512 1.00 94.81 361 LEU A N 1
ATOM 3041 C CA . LEU A 1 361 ? 11.501 -20.697 -29.658 1.00 94.81 361 LEU A CA 1
ATOM 3042 C C . LEU A 1 361 ? 12.297 -21.823 -30.318 1.00 94.81 361 LEU A C 1
ATOM 3044 O O . LEU A 1 361 ? 12.907 -21.580 -31.347 1.00 94.81 361 LEU A O 1
ATOM 3048 N N . GLY A 1 362 ? 12.182 -23.062 -29.834 1.00 96.06 362 GLY A N 1
ATOM 3049 C CA . GLY A 1 362 ? 12.835 -24.218 -30.454 1.00 96.06 362 GLY A CA 1
ATOM 3050 C C . GLY A 1 362 ? 12.422 -24.433 -31.916 1.00 96.06 362 GLY A C 1
ATOM 3051 O O . GLY A 1 362 ? 13.265 -24.697 -32.768 1.00 96.06 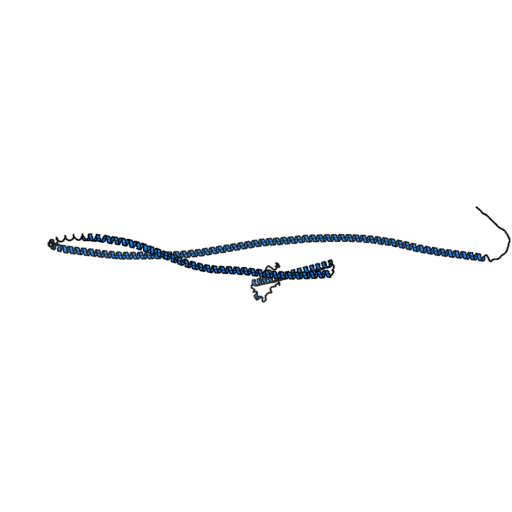362 GLY A O 1
ATOM 3052 N N . ALA A 1 363 ? 11.140 -24.257 -32.251 1.00 96.69 363 ALA A N 1
ATOM 3053 C CA . ALA A 1 363 ? 10.678 -24.337 -33.638 1.00 96.69 363 ALA A CA 1
ATOM 3054 C C . ALA A 1 363 ? 11.262 -23.222 -34.529 1.00 96.69 363 ALA A C 1
ATOM 3056 O O . ALA A 1 363 ? 11.627 -23.483 -35.679 1.00 96.69 363 ALA A O 1
ATOM 3057 N N . LEU A 1 364 ? 11.364 -21.993 -34.010 1.00 95.44 364 LEU A N 1
ATOM 3058 C CA . LEU A 1 364 ? 11.985 -20.868 -34.714 1.00 95.44 364 LEU A CA 1
ATOM 3059 C C . LEU A 1 364 ? 13.495 -21.075 -34.881 1.00 95.44 364 LEU A C 1
ATOM 3061 O O . LEU A 1 364 ? 13.990 -20.877 -35.986 1.00 95.44 364 LEU A O 1
ATOM 3065 N N . THR A 1 365 ? 14.197 -21.553 -33.851 1.00 95.44 365 THR A N 1
ATOM 3066 C CA . THR A 1 365 ? 15.624 -21.906 -33.914 1.00 95.44 365 THR A CA 1
ATOM 3067 C C . THR A 1 365 ? 15.878 -22.983 -34.964 1.00 95.44 365 THR A C 1
ATOM 3069 O O . THR A 1 365 ? 16.682 -22.773 -35.861 1.00 95.44 365 THR A O 1
ATOM 3072 N N . ASN A 1 366 ? 15.104 -24.073 -34.962 1.00 96.00 366 ASN A N 1
ATOM 3073 C CA . ASN A 1 366 ? 15.216 -25.116 -35.987 1.00 96.00 366 ASN A CA 1
ATOM 3074 C C . ASN A 1 366 ? 14.962 -24.576 -37.406 1.00 96.00 366 ASN A C 1
ATOM 3076 O O . ASN A 1 366 ? 15.511 -25.077 -38.387 1.00 96.00 366 ASN A O 1
ATOM 3080 N N . THR A 1 367 ? 14.073 -23.589 -37.542 1.00 96.56 367 THR A N 1
ATOM 3081 C CA . THR A 1 367 ? 13.802 -22.947 -38.835 1.00 96.56 367 THR A CA 1
ATOM 3082 C C . THR A 1 367 ? 14.975 -22.068 -39.262 1.00 96.56 367 THR A C 1
ATOM 3084 O O . THR A 1 367 ? 15.348 -22.104 -40.434 1.00 96.56 367 THR A O 1
ATOM 3087 N N . LEU A 1 368 ? 15.567 -21.325 -38.325 1.00 93.50 368 LEU A N 1
ATOM 3088 C CA . LEU A 1 368 ? 16.757 -20.509 -38.545 1.00 93.50 368 LEU A CA 1
ATOM 3089 C C . LEU A 1 368 ? 17.942 -21.378 -38.981 1.00 93.50 368 LEU A C 1
ATOM 3091 O O . LEU A 1 368 ? 18.480 -21.142 -40.055 1.00 93.50 368 LEU A O 1
ATOM 3095 N N . GLU A 1 369 ? 18.255 -22.442 -38.240 1.00 93.81 369 GLU A N 1
ATOM 3096 C CA . GLU A 1 369 ? 19.345 -23.375 -38.561 1.00 93.81 369 GLU A CA 1
ATOM 3097 C C . GLU A 1 369 ? 19.183 -23.985 -39.962 1.00 93.81 369 GLU A C 1
ATOM 3099 O O . GLU A 1 369 ? 20.130 -24.044 -40.746 1.00 93.81 369 GLU A O 1
ATOM 3104 N N . LYS A 1 370 ? 17.957 -24.388 -40.334 1.00 94.50 370 LYS A N 1
ATOM 3105 C CA . LYS A 1 370 ? 17.667 -24.877 -41.693 1.00 94.50 370 LYS A CA 1
ATOM 3106 C C . LYS A 1 370 ? 17.902 -23.807 -42.754 1.00 94.50 370 LYS A C 1
ATOM 3108 O O . LYS A 1 370 ? 18.377 -24.131 -43.840 1.00 94.50 370 LYS A O 1
ATOM 3113 N N . LYS A 1 371 ? 17.533 -22.553 -42.480 1.00 93.19 371 LYS A N 1
ATOM 3114 C CA . LYS A 1 371 ? 17.718 -21.437 -43.415 1.00 93.19 371 LYS A CA 1
ATOM 3115 C C . LYS A 1 371 ? 19.184 -21.049 -43.557 1.00 93.19 371 LYS A C 1
ATOM 3117 O O . LYS A 1 371 ? 19.612 -20.808 -44.680 1.00 93.19 371 LYS A O 1
ATOM 3122 N N . GLU A 1 372 ? 19.949 -21.064 -42.473 1.00 89.00 372 GLU A N 1
ATOM 3123 C CA . GLU A 1 372 ? 21.399 -20.862 -42.494 1.00 89.00 372 GLU A CA 1
ATOM 3124 C C . GLU A 1 372 ? 22.108 -21.976 -43.266 1.00 89.00 372 GLU A C 1
ATOM 3126 O O . GLU A 1 372 ? 22.941 -21.689 -44.121 1.00 89.00 372 GLU A O 1
ATOM 3131 N N . ALA A 1 373 ? 21.733 -23.241 -43.049 1.00 90.69 373 ALA A N 1
ATOM 3132 C CA . ALA A 1 373 ? 22.277 -24.364 -43.811 1.00 90.69 373 ALA A CA 1
ATOM 3133 C C . ALA A 1 373 ? 21.978 -24.238 -45.317 1.00 90.69 373 ALA A C 1
ATOM 3135 O O . ALA A 1 373 ? 22.892 -24.361 -46.131 1.00 90.69 373 ALA A O 1
ATOM 3136 N N . GLN A 1 374 ? 20.728 -23.921 -45.685 1.00 91.12 374 GLN A N 1
ATOM 3137 C CA . GLN A 1 374 ? 20.335 -23.660 -47.077 1.00 91.12 374 GLN A CA 1
ATOM 3138 C C . GLN A 1 374 ? 21.118 -22.490 -47.687 1.00 91.12 374 GLN A C 1
ATOM 3140 O O . GLN A 1 374 ? 21.557 -22.571 -48.832 1.00 91.12 374 GLN A O 1
ATOM 3145 N N . LEU A 1 375 ? 21.301 -21.401 -46.934 1.00 85.12 375 LEU A N 1
ATOM 3146 C CA . LEU A 1 375 ? 22.071 -20.244 -47.382 1.00 85.12 375 LEU A CA 1
ATOM 3147 C C . LEU A 1 375 ? 23.534 -20.627 -47.624 1.00 85.12 375 LEU A C 1
ATOM 3149 O O . LEU A 1 375 ? 24.062 -20.344 -48.694 1.00 85.12 375 LEU A O 1
ATOM 3153 N N . ASN A 1 376 ? 24.167 -21.321 -46.677 1.00 84.00 376 ASN A N 1
ATOM 3154 C CA . ASN A 1 376 ? 25.556 -21.762 -46.794 1.00 84.00 376 ASN A CA 1
ATOM 3155 C C . ASN A 1 376 ? 25.770 -22.698 -47.990 1.00 84.00 376 ASN A C 1
ATOM 3157 O O . ASN A 1 376 ? 26.762 -22.558 -48.706 1.00 84.00 376 ASN A O 1
ATOM 3161 N N . GLU A 1 377 ? 24.827 -23.607 -48.252 1.00 86.44 377 GLU A N 1
ATOM 3162 C CA . GLU A 1 377 ? 24.867 -24.486 -49.422 1.00 86.44 377 GLU A CA 1
ATOM 3163 C C . GLU A 1 377 ? 24.840 -23.670 -50.724 1.00 86.44 377 GLU A C 1
ATOM 3165 O O . GLU A 1 377 ? 25.742 -23.805 -51.554 1.00 86.44 377 GLU A O 1
ATOM 3170 N N . VAL A 1 378 ? 23.880 -22.747 -50.866 1.00 84.69 378 VAL A N 1
ATOM 3171 C CA . VAL A 1 378 ? 23.764 -21.867 -52.044 1.00 84.69 378 VAL A CA 1
ATOM 3172 C C . VAL A 1 378 ? 25.017 -21.011 -52.232 1.00 84.69 378 VAL A C 1
ATOM 3174 O O . VAL A 1 378 ? 25.514 -20.888 -53.354 1.00 84.69 378 VAL A O 1
ATOM 3177 N N . LEU A 1 379 ? 25.554 -20.439 -51.153 1.00 79.06 379 LEU A N 1
ATOM 3178 C CA . LEU A 1 379 ? 26.768 -19.626 -51.207 1.00 79.06 379 LEU A CA 1
ATOM 3179 C C . LEU A 1 379 ? 27.985 -20.441 -51.661 1.00 79.06 379 LEU A C 1
ATOM 3181 O O . LEU A 1 379 ? 28.761 -19.954 -52.483 1.00 79.06 379 LEU A O 1
ATOM 3185 N N . SER A 1 380 ? 28.119 -21.686 -51.193 1.00 81.12 380 SER A N 1
ATOM 3186 C CA . SER A 1 380 ? 29.210 -22.579 -51.602 1.00 81.12 380 SER A CA 1
ATOM 3187 C C . SER A 1 380 ? 29.090 -23.050 -53.057 1.00 81.12 380 SER A C 1
ATOM 3189 O O . SER A 1 380 ? 30.093 -23.112 -53.762 1.00 81.12 380 SER A O 1
ATOM 3191 N N . ALA A 1 381 ? 27.873 -23.316 -53.543 1.00 82.56 381 ALA A N 1
ATOM 3192 C CA . ALA A 1 381 ? 27.628 -23.755 -54.917 1.00 82.56 381 ALA A CA 1
ATOM 3193 C C . ALA A 1 381 ? 27.813 -22.637 -55.960 1.00 82.56 381 ALA A C 1
ATOM 3195 O O . ALA A 1 381 ? 28.099 -22.916 -57.124 1.00 82.56 381 ALA A O 1
ATOM 3196 N N . SER A 1 382 ? 27.642 -21.372 -55.562 1.00 76.75 382 SER A N 1
ATOM 3197 C CA . SER A 1 382 ? 27.583 -20.245 -56.503 1.00 76.75 382 SER A CA 1
ATOM 3198 C C . SER A 1 382 ? 28.952 -19.658 -56.880 1.00 76.75 382 SER A C 1
ATOM 3200 O O . SER A 1 382 ? 28.997 -18.819 -57.776 1.00 76.75 382 SER A O 1
ATOM 3202 N N . ASN A 1 383 ? 30.055 -20.067 -56.228 1.00 73.50 383 ASN A N 1
ATOM 3203 C CA . ASN A 1 383 ? 31.426 -19.563 -56.464 1.00 73.50 383 ASN A CA 1
ATOM 3204 C C . ASN A 1 383 ? 31.510 -18.026 -56.624 1.00 73.50 383 ASN A C 1
ATOM 3206 O O . ASN A 1 383 ? 32.261 -17.506 -57.450 1.00 73.50 383 ASN A O 1
ATOM 3210 N N . LEU A 1 384 ? 30.694 -17.295 -55.863 1.00 74.38 384 LEU A N 1
ATOM 3211 C CA . LEU A 1 384 ? 30.617 -15.837 -55.929 1.00 74.38 384 LEU A CA 1
ATOM 3212 C C . LEU A 1 384 ? 31.850 -15.213 -55.265 1.00 74.38 384 LEU A C 1
ATOM 3214 O O . LEU A 1 384 ? 32.372 -15.751 -54.288 1.00 74.38 384 LEU A O 1
ATOM 3218 N N . ASP A 1 385 ? 32.288 -14.050 -55.757 1.00 78.88 385 ASP A N 1
ATOM 3219 C CA . ASP A 1 385 ? 33.323 -13.266 -55.078 1.00 78.88 385 ASP A CA 1
ATOM 3220 C C . ASP A 1 385 ? 32.845 -12.885 -53.668 1.00 78.88 385 ASP A C 1
ATOM 3222 O O . ASP A 1 385 ? 31.880 -12.134 -53.489 1.00 78.88 385 ASP A O 1
ATOM 3226 N N . HIS A 1 386 ? 33.540 -13.420 -52.665 1.00 76.62 386 HIS A N 1
ATOM 3227 C CA . HIS A 1 386 ? 33.213 -13.265 -51.252 1.00 76.62 386 HIS A CA 1
ATOM 3228 C C . HIS A 1 386 ? 33.200 -11.789 -50.821 1.00 76.62 386 HIS A C 1
ATOM 3230 O O . HIS A 1 386 ? 32.385 -11.391 -49.988 1.00 76.62 386 HIS A O 1
ATOM 3236 N N . THR A 1 387 ? 34.044 -10.957 -51.443 1.00 79.25 387 THR A N 1
ATOM 3237 C CA . THR A 1 387 ? 34.125 -9.520 -51.147 1.00 79.25 387 THR A CA 1
ATOM 3238 C C . THR A 1 387 ? 32.885 -8.775 -51.642 1.00 79.25 387 THR A C 1
ATOM 3240 O O . THR A 1 387 ? 32.266 -8.027 -50.883 1.00 79.25 387 THR A O 1
ATOM 3243 N N . ALA A 1 388 ? 32.480 -8.999 -52.897 1.00 77.44 388 ALA A N 1
ATOM 3244 C CA . ALA A 1 388 ? 31.282 -8.385 -53.468 1.00 77.44 388 ALA A CA 1
ATOM 3245 C C . ALA A 1 388 ? 29.994 -8.839 -52.756 1.00 77.44 388 ALA A C 1
ATOM 3247 O O . ALA A 1 388 ? 29.111 -8.019 -52.492 1.00 77.44 388 ALA A O 1
ATOM 3248 N N . LEU A 1 389 ? 29.907 -10.121 -52.389 1.00 79.50 389 LEU A N 1
ATOM 3249 C CA . LEU A 1 389 ? 28.773 -10.677 -51.652 1.00 79.50 389 LEU A CA 1
ATOM 3250 C C . LEU A 1 389 ? 28.618 -10.033 -50.266 1.00 79.50 389 LEU A C 1
ATOM 3252 O O . LEU A 1 389 ? 27.519 -9.611 -49.918 1.00 79.50 389 LEU A O 1
ATOM 3256 N N . GLY A 1 390 ? 29.708 -9.894 -49.504 1.00 81.12 390 GLY A N 1
ATOM 3257 C CA . GLY A 1 390 ? 29.675 -9.254 -48.184 1.00 81.12 390 GLY A CA 1
ATOM 3258 C C . GLY A 1 390 ? 29.172 -7.806 -48.234 1.00 81.12 390 GLY A C 1
ATOM 3259 O O . GLY A 1 390 ? 28.404 -7.384 -47.370 1.00 81.12 390 GLY A O 1
ATOM 3260 N N . VAL A 1 391 ? 29.533 -7.055 -49.282 1.00 84.06 391 VAL A N 1
ATOM 3261 C CA . VAL A 1 391 ? 29.045 -5.679 -49.492 1.00 84.06 391 VAL A CA 1
ATOM 3262 C C . VAL A 1 391 ? 27.542 -5.647 -49.787 1.00 84.06 391 VAL A C 1
ATOM 3264 O O . VAL A 1 391 ? 26.840 -4.773 -49.276 1.00 84.06 391 VAL A O 1
ATOM 3267 N N . VAL A 1 392 ? 27.033 -6.578 -50.599 1.00 83.38 392 VAL A N 1
ATOM 3268 C CA . VAL A 1 392 ? 25.598 -6.658 -50.923 1.00 83.38 392 VAL A CA 1
ATOM 3269 C C . VAL A 1 392 ? 24.781 -7.101 -49.709 1.00 83.38 392 VAL A C 1
ATOM 3271 O O . VAL A 1 392 ? 23.764 -6.473 -49.418 1.00 83.38 392 VAL A O 1
ATOM 3274 N N . THR A 1 393 ? 25.242 -8.113 -48.966 1.00 84.50 393 THR A N 1
ATOM 3275 C CA . THR A 1 393 ? 24.592 -8.583 -47.733 1.00 84.50 393 THR A CA 1
ATOM 3276 C C . THR A 1 393 ? 24.500 -7.467 -46.700 1.00 84.50 393 THR A C 1
ATOM 3278 O O . THR A 1 393 ? 23.410 -7.183 -46.216 1.00 84.50 393 THR A O 1
ATOM 3281 N N . ARG A 1 394 ? 25.602 -6.750 -46.445 1.00 87.50 394 ARG A N 1
ATOM 3282 C CA . ARG A 1 394 ? 25.614 -5.640 -45.485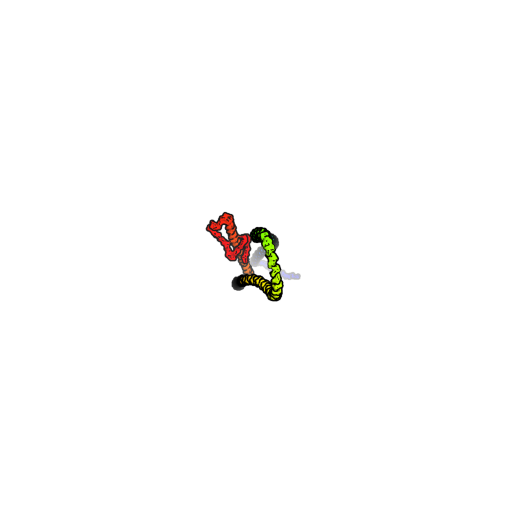 1.00 87.50 394 ARG A CA 1
ATOM 3283 C C . ARG A 1 394 ? 24.673 -4.502 -45.888 1.00 87.50 394 ARG A C 1
ATOM 3285 O O . ARG A 1 394 ? 23.944 -3.985 -45.051 1.00 87.50 394 ARG A O 1
ATOM 3292 N N . LYS A 1 395 ? 24.639 -4.125 -47.172 1.00 88.88 395 LYS A N 1
ATOM 3293 C CA . LYS A 1 395 ? 23.677 -3.119 -47.659 1.00 88.88 395 LYS A CA 1
ATOM 3294 C C . LYS A 1 395 ? 22.230 -3.580 -47.487 1.00 88.88 395 LYS A C 1
ATOM 3296 O O . LYS A 1 395 ? 21.364 -2.761 -47.190 1.00 88.88 395 LYS A O 1
ATOM 3301 N N . LEU A 1 396 ? 21.951 -4.867 -47.694 1.00 88.00 396 LEU A N 1
ATOM 3302 C CA . LEU A 1 396 ? 20.615 -5.422 -47.495 1.00 88.00 396 LEU A CA 1
ATOM 3303 C C . LEU A 1 396 ? 20.225 -5.432 -46.009 1.00 88.00 396 LEU A C 1
ATOM 3305 O O . LEU A 1 396 ? 19.099 -5.060 -45.693 1.00 88.00 396 LEU A O 1
ATOM 3309 N N . GLU A 1 397 ? 21.148 -5.789 -45.114 1.00 90.50 397 GLU A N 1
ATOM 3310 C CA . GLU A 1 397 ? 20.970 -5.702 -43.657 1.00 90.50 397 GLU A CA 1
ATOM 3311 C C . GLU A 1 397 ? 20.681 -4.264 -43.214 1.00 90.50 397 GLU A C 1
ATOM 3313 O O . GLU A 1 397 ? 19.678 -4.030 -42.548 1.00 90.50 397 GLU A O 1
ATOM 3318 N N . GLU A 1 398 ? 21.466 -3.284 -43.671 1.00 91.75 398 GLU A N 1
ATOM 3319 C CA . GLU A 1 398 ? 21.250 -1.862 -43.363 1.00 91.75 398 GLU A CA 1
ATOM 3320 C C . GLU A 1 398 ? 19.857 -1.378 -43.817 1.00 91.75 398 GLU A C 1
ATOM 3322 O O . GLU A 1 398 ? 19.177 -0.637 -43.100 1.00 91.75 398 GLU A O 1
ATOM 3327 N N . VAL A 1 399 ? 19.383 -1.828 -44.987 1.00 94.25 399 VAL A N 1
ATOM 3328 C CA . VAL A 1 399 ? 18.026 -1.521 -45.469 1.00 94.25 399 VAL A CA 1
ATOM 3329 C C . VAL A 1 399 ? 16.960 -2.207 -44.614 1.00 94.25 399 VAL A C 1
ATOM 3331 O O . VAL A 1 399 ? 15.961 -1.570 -44.275 1.00 94.25 399 VAL A O 1
ATOM 3334 N N . LEU A 1 400 ? 17.139 -3.482 -44.260 1.00 92.75 400 LEU A N 1
ATOM 3335 C CA . LEU A 1 400 ? 16.198 -4.214 -43.409 1.00 92.75 400 LEU A CA 1
ATOM 3336 C C . LEU A 1 400 ? 16.101 -3.590 -42.015 1.00 92.75 400 LEU A C 1
ATOM 3338 O O . LEU A 1 400 ? 14.992 -3.391 -41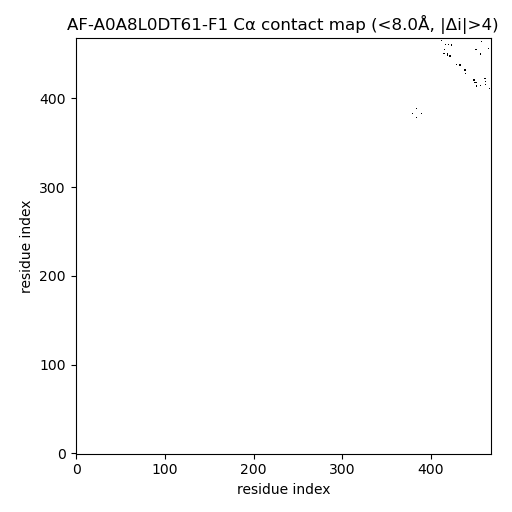.521 1.00 92.75 400 LEU A O 1
ATOM 3342 N N . ASP A 1 401 ? 17.226 -3.209 -41.418 1.00 92.12 401 ASP A N 1
ATOM 3343 C CA . ASP A 1 401 ? 17.269 -2.536 -40.122 1.00 92.12 401 ASP A CA 1
ATOM 3344 C C . ASP A 1 401 ? 16.594 -1.169 -40.179 1.00 92.12 401 ASP A C 1
ATOM 3346 O O . ASP A 1 401 ? 15.733 -0.874 -39.348 1.00 92.12 401 ASP A O 1
ATOM 3350 N N . SER A 1 402 ? 16.881 -0.368 -41.209 1.00 94.75 402 SER A N 1
ATOM 3351 C CA . SER A 1 402 ? 16.198 0.909 -41.434 1.00 94.75 402 SER A CA 1
ATOM 3352 C C . SER A 1 402 ? 14.678 0.733 -41.550 1.00 94.75 402 SER A C 1
ATOM 3354 O O . SER A 1 402 ? 13.913 1.482 -40.938 1.00 94.75 402 SER A O 1
ATOM 3356 N N . LYS A 1 403 ? 14.214 -0.287 -42.284 1.00 94.62 403 LYS A N 1
ATOM 3357 C CA . LYS A 1 403 ? 12.781 -0.596 -42.407 1.00 94.62 403 LYS A CA 1
ATOM 3358 C C . LYS A 1 403 ? 12.181 -1.086 -41.089 1.00 94.62 403 LYS A C 1
ATOM 3360 O O . LYS A 1 403 ? 11.080 -0.663 -40.751 1.00 94.62 403 LYS A O 1
ATOM 3365 N N . ASN A 1 404 ? 12.884 -1.927 -40.334 1.00 92.62 404 ASN A N 1
ATOM 3366 C CA . ASN A 1 404 ? 12.436 -2.412 -39.027 1.00 92.62 404 ASN A CA 1
ATOM 3367 C C . ASN A 1 404 ? 12.312 -1.276 -38.005 1.00 92.62 404 ASN A C 1
ATOM 3369 O O . ASN A 1 404 ? 11.348 -1.251 -37.240 1.00 92.62 404 ASN A O 1
ATOM 3373 N N . ILE A 1 405 ? 13.253 -0.330 -38.007 1.00 92.88 405 ILE A N 1
ATOM 3374 C CA . ILE A 1 405 ? 13.186 0.885 -37.185 1.00 92.88 405 ILE 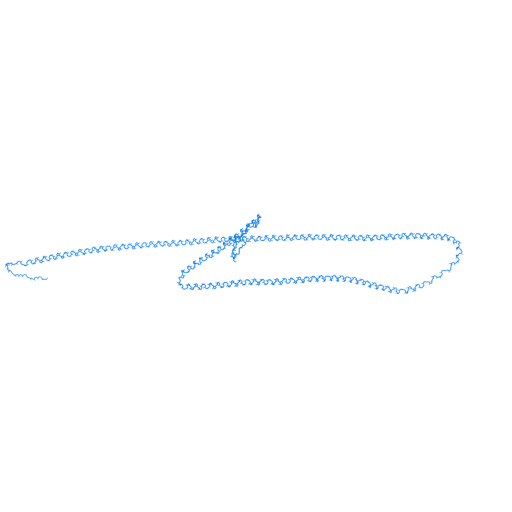A CA 1
ATOM 3375 C C . ILE A 1 405 ? 11.970 1.716 -37.597 1.00 92.88 405 ILE A C 1
ATOM 3377 O O . ILE A 1 405 ? 11.127 2.001 -36.754 1.00 92.88 405 ILE A O 1
ATOM 3381 N N . ALA A 1 406 ? 11.793 1.986 -38.894 1.00 93.75 406 ALA A N 1
ATOM 3382 C CA . ALA A 1 406 ? 10.635 2.733 -39.382 1.00 93.75 406 ALA A CA 1
ATOM 3383 C C . ALA A 1 406 ? 9.294 2.066 -39.015 1.00 93.75 406 ALA A C 1
ATOM 3385 O O . ALA A 1 406 ? 8.334 2.755 -38.682 1.00 93.75 406 ALA A O 1
ATOM 3386 N N . ILE A 1 407 ? 9.210 0.729 -39.041 1.00 90.50 407 ILE A N 1
ATOM 3387 C CA . ILE A 1 407 ? 8.018 -0.008 -38.593 1.00 90.50 407 ILE A CA 1
ATOM 3388 C C . ILE A 1 407 ? 7.761 0.231 -37.102 1.00 90.50 407 ILE A C 1
ATOM 3390 O O . ILE A 1 407 ? 6.622 0.508 -36.730 1.00 90.50 407 ILE A O 1
ATOM 3394 N N . LYS A 1 408 ? 8.795 0.144 -36.256 1.00 88.25 408 LYS A N 1
ATOM 3395 C CA . LYS A 1 408 ? 8.671 0.398 -34.811 1.00 88.25 408 LYS A CA 1
ATOM 3396 C C . LYS A 1 408 ? 8.248 1.839 -34.529 1.00 88.25 408 LYS A C 1
ATOM 3398 O O . LYS A 1 408 ? 7.335 2.048 -33.734 1.00 88.25 408 LYS A O 1
ATOM 3403 N N . ASP A 1 409 ? 8.845 2.804 -35.221 1.00 88.31 409 ASP A N 1
ATOM 3404 C CA . ASP A 1 409 ? 8.522 4.224 -35.072 1.00 88.31 409 ASP A CA 1
ATOM 3405 C C . ASP A 1 409 ? 7.077 4.505 -35.488 1.00 88.31 409 ASP A C 1
ATOM 3407 O O . ASP A 1 409 ? 6.333 5.153 -34.758 1.00 88.31 409 ASP A O 1
ATOM 3411 N N . LEU A 1 410 ? 6.627 3.950 -36.617 1.00 91.00 410 LEU A N 1
ATOM 3412 C CA . LEU A 1 410 ? 5.241 4.094 -37.068 1.00 91.00 410 LEU A CA 1
ATOM 3413 C C . LEU A 1 410 ? 4.242 3.412 -36.126 1.00 91.00 410 LEU A C 1
ATOM 3415 O O . LEU A 1 410 ? 3.156 3.945 -35.905 1.00 91.00 410 LEU A O 1
ATOM 3419 N N . GLN A 1 411 ? 4.585 2.255 -35.554 1.00 86.31 411 GLN A N 1
ATOM 3420 C CA . GLN A 1 411 ? 3.754 1.591 -34.543 1.00 86.31 411 GLN A CA 1
ATOM 3421 C C . GLN A 1 411 ? 3.645 2.428 -33.265 1.00 86.31 411 GLN A C 1
ATOM 3423 O O . GLN A 1 411 ? 2.552 2.565 -32.711 1.00 86.31 411 GLN A O 1
ATOM 3428 N N . TYR A 1 412 ? 4.758 3.013 -32.821 1.00 85.12 412 TYR A N 1
ATOM 3429 C CA . TYR A 1 412 ? 4.783 3.927 -31.686 1.00 85.12 412 TYR A CA 1
ATOM 3430 C C . TYR A 1 412 ? 3.949 5.182 -31.959 1.00 85.12 412 TYR A C 1
ATOM 3432 O O . TYR A 1 412 ? 3.112 5.559 -31.140 1.00 85.12 412 TYR A O 1
ATOM 3440 N N . GLU A 1 413 ? 4.117 5.796 -33.129 1.00 85.88 413 GLU A N 1
ATOM 3441 C CA . GLU A 1 413 ? 3.357 6.974 -33.540 1.00 85.88 413 GLU A CA 1
ATOM 3442 C C . GLU A 1 413 ? 1.858 6.693 -33.622 1.00 85.88 413 GLU A C 1
ATOM 3444 O O . GLU A 1 413 ? 1.052 7.458 -33.091 1.00 85.88 413 GLU A O 1
ATOM 3449 N N . LEU A 1 414 ? 1.470 5.552 -34.195 1.00 86.38 414 LEU A N 1
ATOM 3450 C CA . LEU A 1 414 ? 0.079 5.113 -34.209 1.00 86.38 414 LEU A CA 1
ATOM 3451 C C . LEU A 1 414 ? -0.473 4.982 -32.783 1.00 86.38 414 LEU A C 1
ATOM 3453 O O . LEU A 1 414 ? -1.549 5.500 -32.491 1.00 86.38 414 LEU A O 1
ATOM 3457 N N . ALA A 1 415 ? 0.271 4.347 -31.874 1.00 83.56 415 ALA A N 1
ATOM 3458 C CA . ALA A 1 415 ? -0.144 4.204 -30.481 1.00 83.56 415 ALA A CA 1
ATOM 3459 C C . ALA A 1 415 ? -0.249 5.549 -29.748 1.00 83.56 415 ALA A C 1
ATOM 3461 O O . ALA A 1 415 ? -1.208 5.774 -29.004 1.00 83.56 415 ALA A O 1
ATOM 3462 N N . ARG A 1 416 ? 0.683 6.471 -30.007 1.00 84.38 416 ARG A N 1
ATOM 3463 C CA . ARG A 1 416 ? 0.670 7.837 -29.479 1.00 84.38 416 ARG A CA 1
ATOM 3464 C C . ARG A 1 416 ? -0.562 8.609 -29.950 1.00 84.38 416 ARG A C 1
ATOM 3466 O O . ARG A 1 416 ? -1.239 9.226 -29.128 1.00 84.38 416 ARG A O 1
ATOM 3473 N N . VAL A 1 417 ? -0.889 8.540 -31.240 1.00 86.88 417 VAL A N 1
ATOM 3474 C CA . VAL A 1 417 ? -2.061 9.214 -31.821 1.00 86.88 417 VAL A CA 1
ATOM 3475 C C . VAL A 1 417 ? -3.366 8.600 -31.311 1.00 86.88 417 VAL A C 1
ATOM 3477 O O . VAL A 1 417 ? -4.255 9.343 -30.900 1.00 86.88 417 VAL A O 1
ATOM 3480 N N . CYS A 1 418 ? -3.482 7.268 -31.254 1.00 86.62 418 CYS A N 1
ATOM 3481 C CA . CYS A 1 418 ? -4.657 6.602 -30.681 1.00 86.62 418 CYS A CA 1
ATOM 3482 C C . CYS A 1 418 ? -4.876 6.994 -29.214 1.00 86.62 418 CYS A C 1
ATOM 3484 O O . CYS A 1 418 ? -6.008 7.237 -28.798 1.00 86.62 418 CYS A O 1
ATOM 3486 N N . LYS A 1 419 ? -3.796 7.112 -28.432 1.00 84.25 419 LYS A N 1
ATOM 3487 C CA . LYS A 1 419 ? -3.869 7.587 -27.049 1.00 84.25 419 LYS A CA 1
ATOM 3488 C C . LYS A 1 419 ? -4.319 9.044 -26.967 1.00 84.25 419 LYS A C 1
ATOM 3490 O O . LYS A 1 419 ? -5.247 9.336 -26.225 1.00 84.25 419 LYS A O 1
ATOM 3495 N N . ALA A 1 420 ? -3.714 9.937 -27.750 1.00 85.62 420 ALA A N 1
ATOM 3496 C CA . ALA A 1 420 ? -4.104 11.346 -27.790 1.00 85.62 420 ALA A CA 1
ATOM 3497 C C . ALA A 1 420 ? -5.579 11.524 -28.185 1.00 85.62 420 ALA A C 1
ATOM 3499 O O . ALA A 1 420 ? -6.275 12.353 -27.605 1.00 85.62 420 ALA A O 1
ATOM 3500 N N . HIS A 1 421 ? -6.069 10.710 -29.123 1.00 87.19 421 HIS A N 1
ATOM 3501 C CA . HIS A 1 421 ? -7.476 10.675 -29.507 1.00 87.19 421 HIS A CA 1
ATOM 3502 C C . HIS A 1 421 ? -8.383 10.260 -28.338 1.00 87.19 421 HIS A C 1
ATOM 3504 O O . HIS A 1 421 ? -9.346 10.961 -28.038 1.00 87.19 421 HIS A O 1
ATOM 3510 N N . ASN A 1 422 ? -8.056 9.166 -27.641 1.00 86.69 422 ASN A N 1
ATOM 3511 C CA . ASN A 1 422 ? -8.847 8.688 -26.503 1.00 86.69 422 ASN A CA 1
ATOM 3512 C C . ASN A 1 422 ? -8.808 9.663 -25.309 1.00 86.69 422 ASN A C 1
ATOM 3514 O O . ASN A 1 422 ? -9.830 9.882 -24.660 1.00 86.69 422 ASN A O 1
ATOM 3518 N N . ASP A 1 423 ? -7.658 10.283 -25.032 1.00 86.00 423 ASP A N 1
ATOM 3519 C CA . ASP A 1 423 ? -7.524 11.314 -23.995 1.00 86.00 423 ASP A CA 1
ATOM 3520 C C . ASP A 1 423 ? -8.379 12.541 -24.339 1.00 86.00 423 ASP A C 1
ATOM 3522 O O . ASP A 1 423 ? -9.107 13.053 -23.488 1.00 86.00 423 ASP A O 1
ATOM 3526 N N . LEU A 1 424 ? -8.346 12.980 -25.601 1.00 87.19 424 LEU A N 1
ATOM 3527 C CA . LEU A 1 424 ? -9.167 14.086 -26.082 1.00 87.19 424 LEU A CA 1
ATOM 3528 C C . LEU A 1 424 ? -10.662 13.779 -25.937 1.00 87.19 424 LEU A C 1
ATOM 3530 O O . LEU A 1 424 ? -11.401 14.629 -25.436 1.00 87.19 424 LEU A O 1
ATOM 3534 N N . LEU A 1 425 ? -11.100 12.568 -26.303 1.00 86.94 425 LEU A N 1
ATOM 3535 C CA . LEU A 1 425 ? -12.479 12.128 -26.087 1.00 86.94 425 LEU A CA 1
ATOM 3536 C C . LEU A 1 425 ? -12.868 12.289 -24.616 1.00 86.94 425 LEU A C 1
ATOM 3538 O O . LEU A 1 425 ? -13.789 13.046 -24.323 1.00 86.94 425 LEU A O 1
ATOM 3542 N N . ARG A 1 426 ? -12.093 11.721 -23.685 1.00 86.69 426 ARG A N 1
ATOM 3543 C CA . ARG A 1 426 ? -12.350 11.848 -22.238 1.00 86.69 426 ARG A CA 1
ATOM 3544 C C . ARG A 1 426 ? -12.397 13.298 -21.759 1.00 86.69 426 ARG A C 1
ATOM 3546 O O . ARG A 1 426 ? -13.223 13.639 -20.914 1.00 86.69 426 ARG A O 1
ATOM 3553 N N . THR A 1 427 ? -11.532 14.173 -22.280 1.00 87.69 427 THR A N 1
ATOM 3554 C CA . THR A 1 427 ? -11.575 15.599 -21.914 1.00 87.69 427 THR A CA 1
ATOM 3555 C C . THR A 1 427 ? -12.845 16.293 -22.399 1.00 87.69 427 THR A C 1
ATOM 3557 O O . THR A 1 427 ? -13.393 17.118 -21.665 1.00 87.69 427 THR A O 1
ATOM 3560 N N . TYR A 1 428 ? -13.340 15.954 -23.593 1.00 86.19 428 TYR A N 1
ATOM 3561 C CA . TYR A 1 428 ? -14.605 16.485 -24.092 1.00 86.19 428 TYR A CA 1
ATOM 3562 C C . TYR A 1 428 ? -15.790 15.953 -23.294 1.00 86.19 428 TYR A C 1
ATOM 3564 O O . TYR A 1 428 ? -16.643 16.751 -22.916 1.00 86.19 428 TYR A O 1
ATOM 3572 N N . GLU A 1 429 ? -15.809 14.662 -22.960 1.00 86.19 429 GLU A N 1
ATOM 3573 C CA . GLU A 1 429 ? -16.837 14.068 -22.095 1.00 86.19 429 GLU A CA 1
ATOM 3574 C C . GLU A 1 429 ? -16.907 14.790 -20.744 1.00 86.19 429 GLU A C 1
ATOM 3576 O O . GLU A 1 429 ? -17.967 15.266 -20.337 1.00 86.19 429 GLU A O 1
ATOM 3581 N N . ALA A 1 430 ? -15.756 14.978 -20.089 1.00 86.50 430 ALA A N 1
ATOM 3582 C CA . ALA A 1 430 ? -15.674 15.694 -18.819 1.00 86.50 430 ALA A CA 1
ATOM 3583 C C . ALA A 1 430 ? -16.134 17.159 -18.936 1.00 86.50 430 ALA A C 1
ATOM 3585 O O . ALA A 1 430 ? -16.764 17.693 -18.020 1.00 86.50 430 ALA A O 1
ATOM 3586 N N . LYS A 1 431 ? -15.838 17.832 -20.058 1.00 89.25 431 LYS A N 1
ATOM 3587 C CA . LYS A 1 431 ? -16.284 19.211 -20.302 1.00 89.25 431 LYS A CA 1
ATOM 3588 C C . LYS A 1 431 ? -17.782 19.304 -20.567 1.00 89.25 431 LYS A C 1
ATOM 3590 O O . LYS A 1 431 ? -18.414 20.190 -20.002 1.00 89.25 431 LYS A O 1
ATOM 3595 N N . LEU A 1 432 ? -18.348 18.413 -21.375 1.00 86.81 432 LEU A N 1
ATOM 3596 C CA . LEU A 1 432 ? -19.787 18.368 -21.647 1.00 86.81 432 LEU A CA 1
ATOM 3597 C C . LEU A 1 432 ? -20.573 18.113 -20.361 1.00 86.81 432 LEU A C 1
ATOM 3599 O O . LEU A 1 432 ? -21.503 18.859 -20.052 1.00 86.81 432 LEU A O 1
ATOM 3603 N N . GLN A 1 433 ? -20.099 17.172 -19.542 1.00 87.81 433 GLN A N 1
ATOM 3604 C CA . GLN A 1 433 ? -20.666 16.912 -18.225 1.00 87.81 433 GLN A CA 1
ATOM 3605 C C . GLN A 1 433 ? -20.582 18.142 -17.305 1.00 87.81 433 GLN A C 1
ATOM 3607 O O . GLN A 1 433 ? -21.552 18.460 -16.618 1.00 87.81 433 GLN A O 1
ATOM 3612 N N . ALA A 1 434 ? -19.465 18.879 -17.315 1.00 88.44 434 ALA A N 1
ATOM 3613 C CA . ALA A 1 434 ? -19.311 20.107 -16.529 1.00 88.44 434 ALA A CA 1
ATOM 3614 C C . ALA A 1 434 ? -20.260 21.242 -16.965 1.00 88.44 434 ALA A C 1
ATOM 3616 O O . ALA A 1 434 ? -20.644 22.062 -16.135 1.00 88.44 434 ALA A O 1
ATOM 3617 N N . PHE A 1 435 ? -20.655 21.286 -18.241 1.00 90.06 435 PHE A N 1
ATOM 3618 C CA . PHE A 1 435 ? -21.667 22.217 -18.756 1.00 90.06 435 PHE A CA 1
ATOM 3619 C C . PHE A 1 435 ? -23.107 21.697 -18.612 1.00 90.06 435 PHE A C 1
ATOM 3621 O O . PHE A 1 435 ? -24.040 22.378 -19.030 1.00 90.06 435 PHE A O 1
ATOM 3628 N N . GLY A 1 436 ? -23.299 20.527 -17.993 1.00 86.31 436 GLY A N 1
ATOM 3629 C CA . GLY A 1 436 ? -24.615 19.941 -17.752 1.00 86.31 436 GLY A CA 1
ATOM 3630 C C . GLY A 1 436 ? -25.254 19.306 -18.986 1.00 86.31 436 GLY A C 1
ATOM 3631 O O . GLY A 1 436 ? -26.465 19.120 -18.982 1.00 86.31 436 GLY A O 1
ATOM 3632 N N . ILE A 1 437 ? -24.465 18.985 -20.017 1.00 86.19 437 ILE A N 1
ATOM 3633 C CA . ILE A 1 437 ? -24.917 18.291 -21.229 1.00 86.19 437 ILE A CA 1
ATOM 3634 C C . ILE A 1 437 ? -24.660 16.785 -21.035 1.00 86.19 437 ILE A C 1
ATOM 3636 O O . ILE A 1 437 ? -23.493 16.379 -20.985 1.00 86.19 437 ILE A O 1
ATOM 3640 N N . PRO A 1 438 ? -25.704 15.947 -20.890 1.00 81.25 438 PRO A N 1
ATOM 3641 C CA . PRO A 1 438 ? -25.564 14.498 -20.788 1.00 81.25 438 PRO A CA 1
ATOM 3642 C C . PRO A 1 438 ? -24.985 13.893 -22.069 1.00 81.25 438 PRO A C 1
ATOM 3644 O O . PRO A 1 438 ? -25.313 14.308 -23.182 1.00 81.25 438 PRO A O 1
ATOM 3647 N N . MET A 1 439 ? -24.151 12.863 -21.922 1.00 71.12 439 MET A N 1
ATOM 3648 C CA . MET A 1 439 ? -23.518 12.172 -23.053 1.00 71.12 439 MET A CA 1
ATOM 3649 C C . MET A 1 439 ? -24.539 11.497 -23.983 1.00 71.12 439 MET A C 1
ATOM 3651 O O . MET A 1 439 ? -24.268 11.259 -25.159 1.00 71.12 439 MET A O 1
ATOM 3655 N N . GLU A 1 440 ? -25.733 11.216 -23.471 1.00 77.44 440 GLU A N 1
ATOM 3656 C CA . GLU A 1 440 ? -26.861 10.636 -24.190 1.00 77.44 440 GLU A CA 1
ATOM 3657 C C . GLU A 1 440 ? -27.482 11.606 -25.215 1.00 77.44 440 GLU A C 1
ATOM 3659 O O . GLU A 1 440 ? -28.116 11.155 -26.170 1.00 77.44 440 GLU A O 1
ATOM 3664 N N . GLU A 1 441 ? -27.274 12.921 -25.067 1.00 75.56 441 GLU A N 1
ATOM 3665 C CA . GLU A 1 441 ? -27.833 13.953 -25.955 1.00 75.56 441 GLU A CA 1
ATOM 3666 C C . GLU A 1 441 ? -27.008 14.178 -27.239 1.00 75.56 441 GLU A C 1
ATOM 3668 O O . GLU A 1 441 ? -27.485 14.825 -28.171 1.00 75.56 441 GLU A O 1
ATOM 3673 N N . LEU A 1 442 ? -25.797 13.611 -27.341 1.00 76.12 442 LEU A N 1
ATOM 3674 C CA . LEU A 1 442 ? -24.915 13.753 -28.515 1.00 76.12 442 LEU A CA 1
ATOM 3675 C C . LEU A 1 442 ? -25.435 13.036 -29.772 1.00 76.12 442 LEU A C 1
ATOM 3677 O O . LEU A 1 442 ? -25.026 13.374 -30.881 1.00 76.12 442 LEU A O 1
ATOM 3681 N N . GLY A 1 443 ? -26.302 12.029 -29.629 1.00 77.50 443 GLY A N 1
ATOM 3682 C CA . GLY A 1 443 ? -26.870 11.274 -30.755 1.00 77.50 443 GLY A CA 1
ATOM 3683 C C . GLY A 1 443 ? -25.898 10.325 -31.479 1.00 77.50 443 GLY A C 1
ATOM 3684 O O . GLY A 1 443 ? -26.306 9.635 -32.412 1.00 77.50 443 GLY A O 1
ATOM 3685 N N . PHE A 1 444 ? -24.634 10.239 -31.051 1.00 80.38 444 PHE A N 1
ATOM 3686 C CA . PHE A 1 444 ? -23.649 9.265 -31.529 1.00 80.38 444 PHE A CA 1
ATOM 3687 C C . PHE A 1 444 ? -22.710 8.836 -30.395 1.00 80.38 444 PHE A C 1
ATOM 3689 O O . PHE A 1 444 ? -22.489 9.580 -29.442 1.00 80.38 444 PHE A O 1
ATOM 3696 N N . LYS A 1 445 ? -22.136 7.632 -30.504 1.00 80.81 445 LYS A N 1
ATOM 3697 C CA . LYS A 1 445 ? -21.130 7.124 -29.563 1.00 80.81 445 LYS A CA 1
ATOM 3698 C C . LYS A 1 445 ? -19.741 7.223 -30.202 1.00 80.81 445 LYS A C 1
ATOM 3700 O O . LYS A 1 445 ? -19.527 6.563 -31.222 1.00 80.81 445 LYS A O 1
ATOM 3705 N N . PRO A 1 446 ? -18.807 8.014 -29.645 1.00 80.56 446 PRO A N 1
ATOM 3706 C CA . PRO A 1 446 ? -17.435 8.052 -30.137 1.00 80.56 446 PRO A CA 1
ATOM 3707 C C . PRO A 1 446 ? -16.788 6.662 -30.070 1.00 80.56 446 PRO A C 1
ATOM 3709 O O . PRO A 1 446 ? -16.982 5.926 -29.100 1.00 80.56 446 PRO A O 1
ATOM 3712 N N . LEU A 1 447 ? -16.032 6.288 -31.106 1.00 83.00 447 LEU A N 1
ATOM 3713 C CA . LEU A 1 447 ? -15.306 5.019 -31.139 1.00 83.00 447 LEU A CA 1
ATOM 3714 C C . LEU A 1 447 ? -13.920 5.210 -30.520 1.00 83.00 447 LEU A C 1
ATOM 3716 O O . LEU A 1 447 ? -13.100 5.943 -31.066 1.00 83.00 447 LEU A O 1
ATOM 3720 N N . GLU A 1 448 ? -13.640 4.521 -29.415 1.00 80.75 448 GLU A N 1
ATOM 3721 C CA . GLU A 1 448 ? -12.289 4.500 -28.852 1.00 80.75 448 GLU A CA 1
ATOM 3722 C C . GLU A 1 448 ? -11.325 3.783 -29.806 1.00 80.75 448 GLU A C 1
ATOM 3724 O O . GLU A 1 448 ? -11.587 2.680 -30.297 1.00 80.75 448 GLU A O 1
ATOM 3729 N N . SER A 1 449 ? -10.179 4.409 -30.058 1.00 79.44 449 SER A N 1
ATOM 3730 C CA . SER A 1 449 ? -9.132 3.837 -30.897 1.00 79.44 449 SER A CA 1
ATOM 3731 C C . SER A 1 449 ? -8.348 2.787 -30.104 1.00 79.44 449 SER A C 1
ATOM 3733 O O . SER A 1 449 ? -7.750 3.104 -29.075 1.00 79.44 449 SER A O 1
ATOM 3735 N N . SER A 1 450 ? -8.325 1.539 -30.582 1.00 71.81 450 SER A N 1
ATOM 3736 C CA . SER A 1 450 ? -7.553 0.438 -29.990 1.00 71.81 450 SER A CA 1
ATOM 3737 C C . SER A 1 450 ? -6.429 0.004 -30.928 1.00 71.81 450 SER A C 1
ATOM 3739 O O . SER A 1 450 ? -6.662 -0.239 -32.112 1.00 71.81 450 SER A O 1
ATOM 3741 N N . VAL A 1 451 ? -5.209 -0.115 -30.399 1.00 71.62 451 VAL A N 1
ATOM 3742 C CA . VAL A 1 451 ? -4.075 -0.690 -31.131 1.00 71.62 451 VAL A CA 1
ATOM 3743 C C . VAL A 1 451 ? -4.003 -2.179 -30.815 1.00 71.62 451 VAL A C 1
ATOM 3745 O O . VAL A 1 451 ? -3.807 -2.572 -29.664 1.00 71.62 451 VAL A O 1
ATOM 3748 N N . ALA A 1 452 ? -4.158 -3.024 -31.836 1.00 59.59 452 ALA A N 1
ATOM 3749 C CA . ALA A 1 452 ? -4.102 -4.472 -31.673 1.00 59.59 452 ALA A CA 1
ATOM 3750 C C . ALA A 1 452 ? -2.781 -4.902 -30.999 1.00 59.59 452 ALA A C 1
ATOM 3752 O O . ALA A 1 452 ? -1.688 -4.567 -31.457 1.00 59.59 452 ALA A O 1
ATOM 3753 N N . GLY A 1 453 ? -2.893 -5.643 -29.893 1.00 60.12 453 GLY A N 1
ATOM 3754 C CA . GLY A 1 453 ? -1.753 -6.202 -29.160 1.00 60.12 453 GLY A CA 1
ATOM 3755 C C . GLY A 1 453 ? -1.061 -5.271 -28.158 1.00 60.12 453 GLY A C 1
ATOM 3756 O O . GLY A 1 453 ? -0.143 -5.736 -27.493 1.00 60.12 453 GLY A O 1
ATOM 3757 N N . HIS A 1 454 ? -1.496 -4.014 -28.000 1.00 61.25 454 HIS A N 1
ATOM 3758 C CA . HIS A 1 454 ? -0.876 -3.061 -27.071 1.00 61.25 454 HIS A CA 1
ATOM 3759 C C . HIS A 1 454 ? -1.910 -2.438 -26.127 1.00 61.25 454 HIS A C 1
ATOM 3761 O O . HIS A 1 454 ? -2.914 -1.875 -26.560 1.00 61.25 454 HIS A O 1
ATOM 3767 N N . SER A 1 455 ? -1.656 -2.499 -24.818 1.00 57.66 455 SER A N 1
ATOM 3768 C CA . SER A 1 455 ? -2.432 -1.753 -23.824 1.00 57.66 455 SER A CA 1
ATOM 3769 C C . SER A 1 455 ? -1.948 -0.302 -23.772 1.00 57.66 455 SER A C 1
ATOM 3771 O O . SER A 1 455 ? -0.797 -0.047 -23.417 1.00 57.66 455 SER A O 1
ATOM 3773 N N . LEU A 1 456 ? -2.817 0.653 -24.111 1.00 62.97 456 LEU A N 1
ATOM 3774 C CA . LEU A 1 456 ? -2.513 2.083 -24.004 1.00 62.97 456 LEU A CA 1
ATOM 3775 C C . LEU A 1 456 ? -2.421 2.474 -22.514 1.00 62.97 456 LEU A C 1
ATOM 3777 O O . LEU A 1 456 ? -3.343 2.213 -21.742 1.00 62.97 456 LEU A O 1
ATOM 3781 N N . GLY A 1 457 ? -1.298 3.065 -22.092 1.00 62.12 457 GLY A N 1
ATOM 3782 C CA . GLY A 1 457 ? -1.076 3.471 -20.696 1.00 62.12 457 GLY A CA 1
ATOM 3783 C C . GLY A 1 457 ? -1.992 4.618 -20.238 1.00 62.12 457 GLY A C 1
ATOM 3784 O O . GLY A 1 457 ? -2.410 5.435 -21.052 1.00 62.12 457 GLY A O 1
ATOM 3785 N N . GLN A 1 458 ? -2.266 4.709 -18.930 1.00 60.00 458 GLN A N 1
ATOM 3786 C CA . GLN A 1 458 ? -3.227 5.662 -18.334 1.00 60.00 458 GLN A CA 1
ATOM 3787 C C . GLN A 1 458 ? -2.688 7.088 -18.080 1.00 60.00 458 GLN A C 1
ATOM 3789 O O . GLN A 1 458 ? -3.448 7.951 -17.651 1.00 60.00 458 GLN A O 1
ATOM 3794 N N . GLY A 1 459 ? -1.393 7.351 -18.294 1.00 60.69 459 GLY A N 1
ATOM 3795 C CA . GLY A 1 459 ? -0.816 8.698 -18.136 1.00 60.69 459 GLY A CA 1
ATOM 3796 C C . GLY A 1 459 ? -1.190 9.649 -19.286 1.00 60.69 459 GLY A C 1
ATOM 3797 O O . GLY A 1 459 ? -1.701 9.174 -20.292 1.00 60.69 459 GLY A O 1
ATOM 3798 N N . PRO A 1 460 ? -0.872 10.954 -19.219 1.00 59.12 460 PRO A N 1
ATOM 3799 C CA . PRO A 1 460 ? -1.152 11.909 -20.299 1.00 59.12 460 PRO A CA 1
ATOM 3800 C C . PRO A 1 460 ? -0.509 11.496 -21.635 1.00 59.12 460 PRO A C 1
ATOM 3802 O O . PRO A 1 460 ? 0.576 10.904 -21.640 1.00 59.12 460 PRO A O 1
ATOM 3805 N N . ALA A 1 461 ? -1.133 11.826 -22.770 1.00 54.81 461 ALA A N 1
ATOM 3806 C CA . ALA A 1 461 ? -0.638 11.535 -24.124 1.00 54.81 461 ALA A CA 1
ATOM 3807 C C . ALA A 1 461 ? 0.851 11.875 -24.372 1.00 54.81 461 ALA A C 1
ATOM 3809 O O . ALA A 1 461 ? 1.499 11.201 -25.169 1.00 54.81 461 ALA A O 1
ATOM 3810 N N . GLY A 1 462 ? 1.412 12.857 -23.653 1.00 49.00 462 GLY A N 1
ATOM 3811 C CA . GLY A 1 462 ? 2.827 13.249 -23.731 1.00 49.00 462 GLY A CA 1
ATOM 3812 C C . GLY A 1 462 ? 3.837 12.238 -23.163 1.00 49.00 462 GLY A C 1
ATOM 3813 O O . GLY A 1 462 ? 5.020 12.347 -23.461 1.00 49.00 462 GLY A O 1
ATOM 3814 N N . TYR A 1 463 ? 3.391 11.237 -22.397 1.00 46.72 463 TYR A N 1
ATOM 3815 C CA . TYR A 1 463 ? 4.239 10.179 -21.838 1.00 46.72 463 TYR A CA 1
ATOM 3816 C C . TYR A 1 463 ? 3.737 8.814 -22.318 1.00 46.72 463 TYR A C 1
ATOM 3818 O O . TYR A 1 463 ? 2.918 8.157 -21.666 1.00 46.72 463 TYR A O 1
ATOM 3826 N N . PHE A 1 464 ? 4.177 8.393 -23.504 1.00 47.16 464 PHE A N 1
ATOM 3827 C CA . PHE A 1 464 ? 4.015 7.014 -23.955 1.00 47.16 464 PHE A CA 1
ATOM 3828 C C . PHE A 1 464 ? 5.313 6.258 -23.665 1.00 47.16 464 PHE A C 1
ATOM 3830 O O . PHE A 1 464 ? 6.311 6.434 -24.351 1.00 47.16 464 PHE A O 1
ATOM 3837 N N . LEU A 1 465 ? 5.309 5.423 -22.629 1.00 44.06 465 LEU A N 1
ATOM 3838 C CA . LEU A 1 465 ? 6.311 4.373 -22.468 1.00 44.06 465 LEU A CA 1
ATOM 3839 C C . LEU A 1 465 ? 5.668 3.089 -22.983 1.00 44.06 465 LEU A C 1
ATOM 3841 O O . LEU A 1 465 ? 4.677 2.630 -22.410 1.00 44.06 465 LEU A O 1
ATOM 3845 N N . SER A 1 466 ? 6.194 2.529 -24.076 1.00 39.66 466 SER A N 1
ATOM 3846 C CA . SER A 1 466 ? 5.789 1.194 -24.513 1.00 39.66 466 SER A CA 1
ATOM 3847 C C . SER A 1 466 ? 6.150 0.216 -23.396 1.00 39.66 466 SER A C 1
ATOM 3849 O O . SER A 1 466 ? 7.326 -0.017 -23.121 1.00 39.66 466 SER A O 1
ATOM 3851 N N . SER A 1 467 ? 5.147 -0.317 -22.711 1.00 38.94 467 SER A N 1
ATOM 3852 C CA . SER A 1 467 ? 5.363 -1.445 -21.812 1.00 38.94 467 SER A CA 1
ATOM 3853 C C . SER A 1 467 ? 5.453 -2.689 -22.693 1.00 38.94 467 SER A C 1
ATOM 3855 O O . SER A 1 467 ? 4.452 -3.057 -23.306 1.00 38.94 467 SER A O 1
ATOM 3857 N N . ASN A 1 468 ? 6.660 -3.246 -22.823 1.00 31.62 468 ASN A N 1
ATOM 3858 C CA . ASN A 1 468 ? 6.894 -4.562 -23.429 1.00 31.62 468 ASN A CA 1
ATOM 3859 C C . ASN A 1 468 ? 6.454 -5.682 -22.486 1.00 31.62 468 ASN A C 1
ATOM 3861 O O . ASN A 1 468 ? 6.710 -5.543 -21.266 1.00 31.62 468 ASN A O 1
#

InterPro domains:
  IPR025593 Growth arrest-specific protein 8 domain [PF13851] (212-410)
  IPR039308 Growth arrest-specific protein 8 [PTHR31543] (21-462)

Foldseek 3Di:
DDDDDDDDDDDDDDDDDPDPVVVVVVVVVVVVVVVVVVVVVVVVVVVVVVVVVVVVVVVVVVVVVVVVVVVVVVVVVVVVVVVVVVVVVVVVVVVVVVVVVVVVVVVVVVVVVVVVVVVVVVVVVVVVVVVVVVVVVVVVVVVVVVVVVVVVVVVVVVVVVVVVVVVVVVVVVVVVVVVVVVVVVVVVVVVVVVVVVVVVVVVVVVVVVVVVVVVVVVVVVVVVVVVVVVVVVVVVCVVVCVPVPPPPPPPDPDPPPPPPVVVVVVVVVPVVVVVVVVVVVVVVVVVVVVVVVVVVVVVVVVVCVVVVVVVVVVVVVVVVVVVVVVVVVVVVVVVVVVVVVVVVVVVVVVVVVVVVVVVVVVVVVVVVVVVVVVVVVCVVVVPDDPVVVVVVVVVVVVVVVVVVVVVVVVLLVLLLVLQQVQVVVVVVCVVCVVVVHDPVVPVDDDDRDDDPPFDRDPDPSVDDDGDD

pLDDT: mean 84.45, std 16.81, range [30.3, 97.69]

Mean predicted aligned error: 22.3 Å